Protein AF-A0AAW2VAI6-F1 (afdb_monomer)

Organism: Sesamum radiatum (NCBI:txid300843)

Mean predicted aligned error: 16.53 Å

Nearest PDB structures (foldseek):
  6u9r-assembly1_A  TM=7.211E-01  e=1.490E-05  Homo sapiens
  6u9n-assembly1_A  TM=7.070E-01  e=1.409E-05  Homo sapiens
  4ypa-assembly2_B  TM=7.474E-01  e=3.773E-04  Homo sapiens
  4ypu-assembly2_B  TM=7.633E-01  e=1.796E-03  Homo sapiens
  5f59-assembly1_A  TM=6.360E-01  e=1.216E-03  Homo sapiens

pLDDT: mean 70.07, std 23.06, range [24.66, 98.5]

Sequence (514 aa):
MAFLFKKFQEAVKVLAKSPTFARDGRHLQFEADMNRLFLYTSYNRLGKNADEADADEIIDMASKASLAEQQKQVQENIHEQISKICTHMDDILLPDSKNGSGRPDKFSERNTAPRRSGLVLAVGGTATSDNPGTSVVETKPLKRFELSEKLKDFTGYTLEVKPSQIQHEDAGQGLYLDGEADVGSVIAIYPGVTYSPAYYRYIPGYPRVDLQNPYLITRYDGTVINAQPWGSGGETREIWDGSSIPEPRLNAEGGETGSDRVWKLLNKPLDGAKVGSKGEVLERRNPLAFAHFANHPAKDMAPNVMVCPYDFPLTEKNMRTYVPNISFGNGGEVKMKKLGSFWFKSWKSSSSVTDVPILKTLVLVATREISNEEILLNYRLSNLKRRPSWYTPVDEEEDRRSYKHQKQHTEANAGVRNVEINRKQSRVRVSGYVEPNKVLDRVKKSTGKKAEFWPYVQYNLTYYPYAPEAYDKKAPSGYVRNVAEAFPTPNSPLTLHNYTTLFSDENVDSCSIM

Foldseek 3Di:
DVVLLVVLVVLLVVVLPDPDDDDALVVSVLLSVLLLLLLQLQVVVVPPPDDNVSSVVSSVCSVPDDSVRSLVSSQVSQCVQLVVLLVLLCVQWADDPPPDPDDDDDDDDDDDDDDDDDDDDDDDDPDDPPDPDDPQHHIDQDFLVRSQVSSCVVQQWFKDWDQDPQPDPPLGIFIWIAGKHAGFHFQAWAFAEKEALVCCLQQQQPLPNVVPAQQWFADPNGIIGGCQQLPLFDGAFDFAQRDRDDDDDDDPDDDDDPVNVVSVVQRDRDPCPPFTFGTDGADRSQRRHCVSRAAADFPPDAAFKEKDKHWAQPVCVSSRRHNNYDYGGDQPPQPWDDDALDTDRDPDDDDDDPDRRIDIIMTIGGSHMDHGGTHHYHQLWLAPVDDDPRDDDNDPVSSVSSVVSLVCVCVVPVQFPDWDQDPVLRDIDTDGRDDPVVVLVVCCVVVVDDDDDDFKDFCVLDPCCPPPQQDDPPDPPRITGNDPDPRPDCPRSVNSSVSSLLSGSSNSRHTNHD

Structure (mmCIF, N/CA/C/O backbone):
data_AF-A0AAW2VAI6-F1
#
_entry.id   AF-A0AAW2VAI6-F1
#
loop_
_atom_site.group_PDB
_atom_site.id
_atom_site.type_symbol
_atom_site.label_atom_id
_atom_site.label_alt_id
_atom_site.label_comp_id
_atom_site.label_asym_id
_atom_site.label_entity_id
_atom_site.label_seq_id
_atom_site.pdbx_PDB_ins_code
_atom_site.Cartn_x
_atom_site.Cartn_y
_atom_site.Cartn_z
_atom_site.occupancy
_atom_site.B_iso_or_equiv
_atom_site.auth_seq_id
_atom_site.auth_comp_id
_atom_site.auth_asym_id
_atom_site.auth_atom_id
_atom_site.pdbx_PDB_model_num
ATOM 1 N N . MET A 1 1 ? -25.606 3.388 4.489 1.00 48.66 1 MET A N 1
ATOM 2 C CA . MET A 1 1 ? -24.291 2.866 4.061 1.00 48.66 1 MET A CA 1
ATOM 3 C C . MET A 1 1 ? -24.375 2.036 2.776 1.00 48.66 1 MET A C 1
ATOM 5 O O . MET A 1 1 ? -23.998 2.567 1.743 1.00 48.66 1 MET A O 1
ATOM 9 N N . ALA A 1 2 ? -24.959 0.827 2.757 1.00 52.50 2 ALA A N 1
ATOM 10 C CA . ALA A 1 2 ? -24.923 -0.067 1.576 1.00 52.50 2 ALA A CA 1
ATOM 11 C C . ALA A 1 2 ? -25.438 0.526 0.236 1.00 52.50 2 ALA A C 1
ATOM 13 O O . ALA A 1 2 ? -24.844 0.285 -0.814 1.00 52.50 2 ALA A O 1
ATOM 14 N N . PHE A 1 3 ? -26.518 1.321 0.248 1.00 56.00 3 PHE A N 1
ATOM 15 C CA . PHE A 1 3 ? -27.036 1.986 -0.963 1.00 56.00 3 PHE A CA 1
ATOM 16 C C . PHE A 1 3 ? -26.117 3.120 -1.454 1.00 56.00 3 PHE A C 1
ATOM 18 O O . PHE A 1 3 ? -25.788 3.178 -2.638 1.00 56.00 3 PHE A O 1
ATOM 25 N N . LEU A 1 4 ? -25.642 3.966 -0.532 1.00 55.38 4 LEU A N 1
ATOM 26 C CA . LEU A 1 4 ? -24.694 5.053 -0.809 1.00 55.38 4 LEU A CA 1
ATOM 27 C C . LEU A 1 4 ? -23.386 4.512 -1.385 1.00 55.38 4 LEU A C 1
ATOM 29 O O . LEU A 1 4 ? -22.890 5.008 -2.392 1.00 55.38 4 LEU A O 1
ATOM 33 N N . PHE A 1 5 ? -22.883 3.427 -0.800 1.00 55.62 5 PHE A N 1
ATOM 34 C CA . PHE A 1 5 ? -21.685 2.751 -1.266 1.00 55.62 5 PHE A CA 1
ATOM 35 C C . PHE A 1 5 ? -21.833 2.217 -2.698 1.00 55.62 5 PHE A C 1
ATOM 37 O O . PHE A 1 5 ? -20.925 2.362 -3.514 1.00 55.62 5 PHE A O 1
ATOM 44 N N . LYS A 1 6 ? -22.995 1.656 -3.052 1.00 65.44 6 LYS A N 1
ATOM 45 C CA . LYS A 1 6 ? -23.253 1.190 -4.419 1.00 65.44 6 LYS A CA 1
ATOM 46 C C . LYS A 1 6 ? -23.269 2.345 -5.428 1.00 65.44 6 LYS A C 1
ATOM 48 O O . LYS A 1 6 ? -22.620 2.240 -6.468 1.00 65.44 6 LYS A O 1
ATOM 53 N N . LYS A 1 7 ? -23.937 3.459 -5.101 1.00 66.25 7 LYS A N 1
ATOM 54 C CA . LYS A 1 7 ? -23.934 4.694 -5.912 1.00 66.25 7 LYS A CA 1
ATOM 55 C C . LYS A 1 7 ? -22.504 5.214 -6.110 1.00 66.25 7 LYS A C 1
ATOM 57 O O . LYS A 1 7 ? -22.109 5.578 -7.216 1.00 66.25 7 LYS A O 1
ATOM 62 N N . PHE A 1 8 ? -21.697 5.143 -5.056 1.00 56.84 8 PHE A N 1
ATOM 63 C CA . PHE A 1 8 ? -20.291 5.522 -5.071 1.00 56.84 8 PHE A CA 1
ATOM 64 C C . PHE A 1 8 ? -19.435 4.639 -5.986 1.00 56.84 8 PHE A C 1
ATOM 66 O O . PHE A 1 8 ? -18.688 5.137 -6.829 1.00 56.84 8 PHE A O 1
ATOM 73 N N . GLN A 1 9 ? -19.585 3.316 -5.882 1.00 63.19 9 GLN A N 1
ATOM 74 C CA . GLN A 1 9 ? -18.915 2.363 -6.768 1.00 63.19 9 GLN A CA 1
ATOM 75 C C . GLN A 1 9 ? -19.317 2.555 -8.237 1.00 63.19 9 GLN A C 1
ATOM 77 O O . GLN A 1 9 ? -18.495 2.366 -9.137 1.00 63.19 9 GLN A O 1
ATOM 82 N N . GLU A 1 10 ? -20.570 2.923 -8.502 1.00 66.81 10 GLU A N 1
ATOM 83 C CA . GLU A 1 10 ? -21.045 3.245 -9.848 1.00 66.81 10 GLU A CA 1
ATOM 84 C C . GLU A 1 10 ? -20.406 4.539 -10.375 1.00 66.81 10 GLU A C 1
ATOM 86 O O . GLU A 1 10 ? -19.886 4.536 -11.494 1.00 66.81 10 GLU A O 1
ATOM 91 N N . ALA A 1 11 ? -20.322 5.596 -9.561 1.00 55.62 11 ALA A N 1
ATOM 92 C CA . ALA A 1 11 ? -19.642 6.844 -9.920 1.00 55.62 11 ALA A CA 1
ATOM 93 C C . ALA A 1 11 ? -18.149 6.626 -10.227 1.00 55.62 11 ALA A C 1
ATOM 95 O O . ALA A 1 11 ? -17.658 7.074 -11.265 1.00 55.62 11 ALA A O 1
ATOM 96 N N . VAL A 1 12 ? -17.450 5.843 -9.396 1.00 56.28 12 VAL A N 1
ATOM 97 C CA . VAL A 1 12 ? -16.059 5.413 -9.631 1.00 56.28 12 VAL A CA 1
ATOM 98 C C . VAL A 1 12 ? -15.905 4.735 -10.999 1.00 56.28 12 VAL A C 1
ATOM 100 O O . VAL A 1 12 ? -14.980 5.039 -11.756 1.00 56.28 12 VAL A O 1
ATOM 103 N N . LYS A 1 13 ? -16.810 3.808 -11.342 1.00 60.00 13 LYS A N 1
ATOM 104 C CA . LYS A 1 13 ? -16.779 3.082 -12.625 1.00 60.00 13 LYS A CA 1
ATOM 105 C C . LYS A 1 13 ? -17.034 3.994 -13.825 1.00 60.00 13 LYS A C 1
ATOM 107 O O . LYS A 1 13 ? -16.539 3.691 -14.911 1.00 60.00 13 LYS A O 1
ATOM 112 N N . VAL A 1 14 ? -17.815 5.060 -13.657 1.00 57.75 14 VAL A N 1
ATOM 113 C CA . VAL A 1 14 ? -18.125 6.035 -14.714 1.00 57.75 14 VAL A CA 1
ATOM 114 C C . VAL A 1 14 ? -16.965 7.010 -14.914 1.00 57.75 14 VAL A C 1
ATOM 116 O O . VAL A 1 14 ? -16.520 7.192 -16.047 1.00 57.75 14 VAL A O 1
ATOM 119 N N . LEU A 1 15 ? -16.420 7.575 -13.833 1.00 48.41 15 LEU A N 1
ATOM 120 C CA . LEU A 1 15 ? -15.304 8.526 -13.891 1.00 48.41 15 LEU A CA 1
ATOM 121 C C . LEU A 1 15 ? -14.034 7.888 -14.469 1.00 48.41 15 LEU A C 1
ATOM 123 O O . LEU A 1 15 ? -13.384 8.488 -15.325 1.00 48.41 15 LEU A O 1
ATOM 127 N N . ALA A 1 16 ? -13.749 6.628 -14.121 1.00 47.81 16 ALA A N 1
ATOM 128 C CA . ALA A 1 16 ? -12.630 5.866 -14.684 1.00 47.81 16 ALA A CA 1
ATOM 129 C C . ALA A 1 16 ? -12.736 5.610 -16.207 1.00 47.81 16 ALA A C 1
ATOM 131 O O . ALA A 1 16 ? -11.779 5.142 -16.824 1.00 47.81 16 ALA A O 1
ATOM 132 N N . LYS A 1 17 ? -13.891 5.882 -16.835 1.00 48.62 17 LYS A N 1
ATOM 133 C CA . LYS A 1 17 ? -14.142 5.667 -18.273 1.00 48.62 17 LYS A CA 1
ATOM 134 C C . LYS A 1 17 ? -14.140 6.960 -19.104 1.00 48.62 17 LYS A C 1
ATOM 136 O O . LYS A 1 17 ? -14.386 6.879 -20.308 1.00 48.62 17 LYS A O 1
ATOM 141 N N . SER A 1 18 ? -13.872 8.126 -18.508 1.00 39.53 18 SER A N 1
ATOM 142 C CA . SER A 1 18 ? -13.874 9.408 -19.228 1.00 39.53 18 SER A CA 1
ATOM 143 C C . SER A 1 18 ? -12.754 9.476 -20.294 1.00 39.53 18 SER A C 1
ATOM 145 O O . SER A 1 18 ? -11.597 9.214 -19.970 1.00 39.53 18 SER A O 1
ATOM 147 N N . PRO A 1 19 ? -13.053 9.809 -21.569 1.00 35.75 19 PRO A N 1
ATOM 148 C CA . PRO A 1 19 ? -12.147 9.628 -22.715 1.00 35.75 19 PRO A CA 1
ATOM 149 C C . PRO A 1 19 ? -11.132 10.765 -22.933 1.00 35.75 19 PRO A C 1
ATOM 151 O O . PRO A 1 19 ? -10.594 10.927 -24.031 1.00 35.75 19 PRO A O 1
ATOM 154 N N . THR A 1 20 ? -10.870 11.592 -21.930 1.00 35.72 20 THR A N 1
ATOM 155 C CA . THR A 1 20 ? -10.028 12.777 -22.102 1.00 35.72 20 THR A CA 1
ATOM 156 C C . THR A 1 20 ? -8.544 12.465 -21.877 1.00 35.72 20 THR A C 1
ATOM 158 O O . THR A 1 20 ? -8.143 12.085 -20.785 1.00 35.72 20 THR A O 1
ATOM 161 N N . PHE A 1 21 ? -7.746 12.741 -22.919 1.00 32.38 21 PHE A N 1
ATOM 162 C CA . PHE A 1 21 ? -6.286 12.946 -22.954 1.00 32.38 21 PHE A CA 1
ATOM 163 C C . PHE A 1 21 ? -5.388 11.764 -23.377 1.00 32.38 21 PHE A C 1
ATOM 165 O O . PHE A 1 21 ? -5.320 10.705 -22.766 1.00 32.38 21 PHE A O 1
ATOM 172 N N . ALA A 1 22 ? -4.616 12.009 -24.442 1.00 32.72 22 ALA A N 1
ATOM 173 C CA . ALA A 1 22 ? -3.587 11.126 -24.979 1.00 32.72 22 ALA A CA 1
ATOM 174 C C . ALA A 1 22 ? -2.337 11.120 -24.076 1.00 32.72 22 ALA A C 1
ATOM 176 O O . ALA A 1 22 ? -1.474 11.991 -24.209 1.00 32.72 22 ALA A O 1
ATOM 177 N N . ARG A 1 23 ? -2.235 10.162 -23.145 1.00 41.47 23 ARG A N 1
ATOM 178 C CA . ARG A 1 23 ? -1.039 9.924 -22.310 1.00 41.47 23 ARG A CA 1
ATOM 179 C C . ARG A 1 23 ? -0.785 8.427 -22.073 1.00 41.47 23 ARG A C 1
ATOM 181 O O . ARG A 1 23 ? -1.645 7.594 -22.334 1.00 41.47 23 ARG A O 1
ATOM 188 N N . ASP A 1 24 ? 0.438 8.122 -21.631 1.00 53.72 24 ASP A N 1
ATOM 189 C CA . ASP A 1 24 ? 0.977 6.788 -21.317 1.00 53.72 24 ASP A CA 1
ATOM 190 C C . ASP A 1 24 ? 0.016 5.963 -20.431 1.00 53.72 24 ASP A C 1
ATOM 192 O O . ASP A 1 24 ? -0.535 6.482 -19.457 1.00 53.72 24 ASP A O 1
ATOM 196 N N . GLY A 1 25 ? -0.192 4.679 -20.748 1.00 57.66 25 GLY A N 1
ATOM 197 C CA . GLY A 1 25 ? -1.253 3.848 -20.152 1.00 57.66 25 GLY A CA 1
ATOM 198 C C . GLY A 1 25 ? -1.166 3.725 -18.625 1.00 57.66 25 GLY A C 1
ATOM 199 O O . GLY A 1 25 ? -2.191 3.707 -17.948 1.00 57.66 25 GLY A O 1
ATOM 200 N N . ARG A 1 26 ? 0.050 3.735 -18.060 1.00 61.69 26 ARG A N 1
ATOM 201 C CA . ARG A 1 26 ? 0.259 3.683 -16.603 1.00 61.69 26 ARG A CA 1
ATOM 202 C C . ARG A 1 26 ? -0.030 5.019 -15.899 1.00 61.69 26 ARG A C 1
ATOM 204 O O . ARG A 1 26 ? -0.392 5.019 -14.728 1.00 61.69 26 ARG A O 1
ATOM 211 N N . HIS A 1 27 ? 0.094 6.147 -16.602 1.00 67.50 27 HIS A N 1
ATOM 212 C CA . HIS A 1 27 ? -0.269 7.466 -16.068 1.00 67.50 27 HIS A CA 1
ATOM 213 C C . HIS A 1 27 ? -1.789 7.610 -15.952 1.00 67.50 27 HIS A C 1
ATOM 215 O O . HIS A 1 27 ? -2.280 8.128 -14.956 1.00 67.50 27 HIS A O 1
ATOM 221 N N . LEU A 1 28 ? -2.531 7.098 -16.940 1.00 69.81 28 LEU A N 1
ATOM 222 C CA . LEU A 1 28 ? -3.994 7.025 -16.879 1.00 69.81 28 LEU A CA 1
ATOM 223 C C . LEU A 1 28 ? -4.457 6.114 -15.736 1.00 69.81 28 LEU A C 1
ATOM 225 O O . LEU A 1 28 ? -5.385 6.460 -15.011 1.00 69.81 28 LEU A O 1
ATOM 229 N N . GLN A 1 29 ? -3.772 4.984 -15.529 1.00 75.88 29 GLN A N 1
ATOM 230 C CA . GLN A 1 29 ? -4.033 4.106 -14.388 1.00 75.88 29 GLN A CA 1
ATOM 231 C C . GLN A 1 29 ? -3.808 4.828 -13.054 1.00 75.88 29 GLN A C 1
ATOM 233 O O . GLN A 1 29 ? -4.652 4.744 -12.166 1.00 75.88 29 GLN A O 1
ATOM 238 N N . PHE A 1 30 ? -2.696 5.560 -12.925 1.00 83.12 30 PHE A N 1
ATOM 239 C CA . PHE A 1 30 ? -2.401 6.346 -11.730 1.00 83.12 30 PHE A CA 1
ATOM 240 C C . PHE A 1 30 ? -3.470 7.407 -11.460 1.00 83.12 30 PHE A C 1
ATOM 242 O O . PHE A 1 30 ? -3.922 7.532 -10.328 1.00 83.12 30 PHE A O 1
ATOM 249 N N . GLU A 1 31 ? -3.900 8.144 -12.486 1.00 83.44 31 GLU A N 1
ATOM 250 C CA . GLU A 1 31 ? -4.971 9.139 -12.364 1.00 83.44 31 GLU A CA 1
ATOM 251 C C . GLU A 1 31 ? -6.291 8.498 -11.917 1.00 83.44 31 GLU A C 1
ATOM 253 O O . GLU A 1 31 ? -6.929 8.986 -10.984 1.00 83.44 31 GLU A O 1
ATOM 258 N N . ALA A 1 32 ? -6.676 7.371 -12.524 1.00 84.38 32 ALA A N 1
ATOM 259 C CA . ALA A 1 32 ? -7.885 6.643 -12.151 1.00 84.38 32 ALA A CA 1
ATOM 260 C C . ALA A 1 32 ? -7.815 6.094 -10.716 1.00 84.38 32 ALA A C 1
ATOM 262 O O . ALA A 1 32 ? -8.794 6.166 -9.971 1.00 84.38 32 ALA A O 1
ATOM 263 N N . ASP A 1 33 ? -6.663 5.563 -10.305 1.00 89.62 33 ASP A N 1
ATOM 264 C CA . ASP A 1 33 ? -6.446 5.097 -8.936 1.00 89.62 33 ASP A CA 1
ATOM 265 C C . ASP A 1 33 ? -6.460 6.247 -7.933 1.00 89.62 33 ASP A C 1
ATOM 267 O O . ASP A 1 33 ? -7.047 6.111 -6.864 1.00 89.62 33 ASP A O 1
ATOM 271 N N . MET A 1 34 ? -5.846 7.383 -8.266 1.00 92.50 34 MET A N 1
ATOM 272 C CA . MET A 1 34 ? -5.835 8.552 -7.391 1.00 92.50 34 MET A CA 1
ATOM 273 C C . MET A 1 34 ? -7.245 9.113 -7.208 1.00 92.50 34 MET A C 1
ATOM 275 O O . MET A 1 34 ? -7.627 9.445 -6.089 1.00 92.50 34 MET A O 1
ATOM 279 N N . ASN A 1 35 ? -8.052 9.128 -8.271 1.00 92.19 35 ASN A N 1
ATOM 280 C CA . ASN A 1 35 ? -9.461 9.494 -8.183 1.00 92.19 35 ASN A CA 1
ATOM 281 C C . ASN A 1 35 ? -10.249 8.519 -7.289 1.00 92.19 35 ASN A C 1
ATOM 283 O O . ASN A 1 35 ? -10.983 8.958 -6.407 1.00 92.19 35 ASN A O 1
ATOM 287 N N . ARG A 1 36 ? -10.045 7.202 -7.448 1.00 93.12 36 ARG A N 1
ATOM 288 C CA . ARG A 1 36 ? -10.632 6.167 -6.573 1.00 93.12 36 ARG A CA 1
ATOM 289 C C . ARG A 1 36 ? -10.244 6.368 -5.105 1.00 93.12 36 ARG A C 1
ATOM 291 O O . ARG A 1 36 ? -11.105 6.317 -4.234 1.00 93.12 36 ARG A O 1
ATOM 298 N N . LEU A 1 37 ? -8.966 6.622 -4.830 1.00 95.75 37 LEU A N 1
ATOM 299 C CA . LEU A 1 37 ? -8.457 6.876 -3.480 1.00 95.75 37 LEU A CA 1
ATOM 300 C C . LEU A 1 37 ? -9.032 8.159 -2.884 1.00 95.75 37 LEU A C 1
ATOM 302 O O . LEU A 1 37 ? -9.432 8.157 -1.721 1.00 95.75 37 LEU A O 1
ATOM 306 N N . PHE A 1 38 ? -9.100 9.238 -3.668 1.00 94.62 38 PHE A N 1
ATOM 307 C CA . PHE A 1 38 ? -9.712 10.501 -3.253 1.00 94.62 38 PHE A CA 1
ATOM 308 C C . PHE A 1 38 ? -11.142 10.267 -2.795 1.00 94.62 38 PHE A C 1
ATOM 310 O O . PHE A 1 38 ? -11.520 10.665 -1.697 1.00 94.62 38 PHE A O 1
ATOM 317 N N . LEU A 1 39 ? -11.892 9.547 -3.619 1.00 92.06 39 LEU A N 1
ATOM 318 C CA . LEU A 1 39 ? -13.247 9.135 -3.344 1.00 92.06 39 LEU A CA 1
ATOM 319 C C . LEU A 1 39 ? -13.316 8.320 -2.029 1.00 92.06 39 LEU A C 1
ATOM 321 O O . LEU A 1 39 ? -13.924 8.784 -1.062 1.00 92.06 39 LEU A O 1
ATOM 325 N N . TYR A 1 40 ? -12.669 7.155 -1.934 1.00 94.94 40 TYR A N 1
ATOM 326 C CA . TYR A 1 40 ? -12.798 6.292 -0.749 1.00 94.94 40 TYR A CA 1
ATOM 327 C C . TYR A 1 40 ? -12.349 6.971 0.551 1.00 94.94 40 TYR A C 1
ATOM 329 O O . TYR A 1 40 ? -13.045 6.894 1.561 1.00 94.94 40 TYR A O 1
ATOM 337 N N . THR A 1 41 ? -11.203 7.655 0.535 1.00 95.62 41 THR A N 1
ATOM 338 C CA . THR A 1 41 ? -10.644 8.289 1.739 1.00 95.62 41 THR A CA 1
ATOM 339 C C . THR A 1 41 ? -11.434 9.523 2.173 1.00 95.62 41 THR A C 1
ATOM 341 O O . THR A 1 41 ? -11.553 9.767 3.371 1.00 95.62 41 THR A O 1
ATOM 344 N N . SER A 1 42 ? -12.014 10.280 1.233 1.00 93.00 42 SER A N 1
ATOM 345 C CA . SER A 1 42 ? -12.887 11.411 1.578 1.00 93.00 42 SER A CA 1
ATOM 346 C C . SER A 1 42 ? -14.212 10.922 2.152 1.00 93.00 42 SER A C 1
ATOM 348 O O . SER A 1 42 ? -14.695 11.493 3.123 1.00 93.00 42 SER A O 1
ATOM 350 N N . TYR A 1 43 ? -14.760 9.825 1.618 1.00 89.31 43 TYR A N 1
ATOM 351 C CA . TYR A 1 43 ? -15.962 9.206 2.173 1.00 89.31 43 TYR A CA 1
ATOM 352 C C . TYR A 1 43 ? -15.733 8.705 3.606 1.00 89.31 43 TYR A C 1
ATOM 354 O O . TYR A 1 43 ? -16.540 8.978 4.490 1.00 89.31 43 TYR A O 1
ATOM 362 N N . ASN A 1 44 ? -14.591 8.057 3.866 1.00 92.00 44 ASN A N 1
ATOM 363 C CA . ASN A 1 44 ? -14.207 7.620 5.213 1.00 92.00 44 ASN A CA 1
ATOM 364 C C . ASN A 1 44 ? -14.206 8.775 6.229 1.00 92.00 44 ASN A C 1
ATOM 366 O O . ASN A 1 44 ? -14.638 8.609 7.368 1.00 92.00 44 ASN A O 1
ATOM 370 N N . ARG A 1 45 ? -13.769 9.965 5.799 1.00 89.19 45 ARG A N 1
ATOM 371 C CA . ARG A 1 45 ? -13.676 11.159 6.646 1.00 89.19 45 ARG A CA 1
ATOM 372 C C . ARG A 1 45 ? -15.032 11.664 7.143 1.00 89.19 45 ARG A C 1
ATOM 374 O O . ARG A 1 45 ? -15.083 12.263 8.215 1.00 89.19 45 ARG A O 1
ATOM 381 N N . LEU A 1 46 ? -16.113 11.414 6.403 1.00 85.75 46 LEU A N 1
ATOM 382 C CA . LEU A 1 46 ? -17.472 11.774 6.823 1.00 85.75 46 LEU A CA 1
ATOM 383 C C . LEU A 1 46 ? -17.957 10.927 8.015 1.00 85.75 46 LEU A C 1
ATOM 385 O O . LEU A 1 46 ? -18.803 11.363 8.797 1.00 85.75 46 LEU A O 1
ATOM 389 N N . GLY A 1 47 ? -17.405 9.722 8.181 1.00 82.06 47 GLY A N 1
ATOM 390 C CA . GLY A 1 47 ? -17.794 8.786 9.230 1.00 82.06 47 GLY A CA 1
ATOM 391 C C . GLY A 1 47 ? -19.201 8.204 9.046 1.00 82.06 47 GLY A C 1
ATOM 392 O O . GLY A 1 47 ? -19.833 8.316 7.998 1.00 82.06 47 GLY A O 1
ATOM 393 N N . LYS A 1 48 ? -19.716 7.555 10.098 1.00 76.81 48 LYS A N 1
ATOM 394 C CA . LYS A 1 48 ? -20.961 6.758 10.045 1.00 76.81 48 LYS A CA 1
ATOM 395 C C . LYS A 1 48 ? -22.253 7.576 9.904 1.00 76.81 48 LYS A C 1
ATOM 397 O O . LYS A 1 48 ? -23.307 6.990 9.674 1.00 76.81 48 LYS A O 1
ATOM 402 N N . ASN A 1 49 ? -22.177 8.901 10.034 1.00 78.25 49 ASN A N 1
ATOM 403 C CA . ASN A 1 49 ? -23.330 9.804 9.964 1.00 78.25 49 ASN A CA 1
ATOM 404 C C . ASN A 1 49 ? -23.527 10.436 8.576 1.00 78.25 49 ASN A C 1
ATOM 406 O O . ASN A 1 49 ? -24.408 11.278 8.436 1.00 78.25 49 ASN A O 1
ATOM 410 N N . ALA A 1 50 ? -22.720 10.047 7.585 1.00 79.62 50 ALA A N 1
ATOM 411 C CA . ALA A 1 50 ? -22.792 10.566 6.223 1.00 79.62 50 ALA A CA 1
ATOM 412 C C . ALA A 1 50 ? -24.146 10.275 5.558 1.00 79.62 50 ALA A C 1
ATOM 414 O O . ALA A 1 50 ? -24.631 9.134 5.595 1.00 79.62 50 ALA A O 1
ATOM 415 N N . ASP A 1 51 ? -24.716 11.280 4.898 1.00 83.19 51 ASP A N 1
ATOM 416 C CA . ASP A 1 51 ? -25.930 11.143 4.100 1.00 83.19 51 ASP A CA 1
ATOM 417 C C . ASP A 1 51 ? -25.649 11.093 2.583 1.00 83.19 51 ASP A C 1
ATOM 419 O O . ASP A 1 51 ? -24.511 10.949 2.126 1.00 83.19 51 ASP A O 1
ATOM 423 N N . GLU A 1 52 ? -26.713 11.089 1.774 1.00 82.31 52 GLU A N 1
ATOM 424 C CA . GLU A 1 52 ? -26.586 11.032 0.314 1.00 82.31 52 GLU A CA 1
ATOM 425 C C . GLU A 1 52 ? -26.046 12.326 -0.299 1.00 82.31 52 GLU A C 1
ATOM 427 O O . GLU A 1 52 ? -25.321 12.265 -1.294 1.00 82.31 52 GLU A O 1
ATOM 432 N N . ALA A 1 53 ? -26.367 13.476 0.295 1.00 84.94 53 ALA A N 1
ATOM 433 C CA . ALA A 1 53 ? -25.907 14.767 -0.192 1.00 84.94 53 ALA A CA 1
ATOM 434 C C . ALA A 1 53 ? -24.395 14.916 0.017 1.00 84.94 53 ALA A C 1
ATOM 436 O O . ALA A 1 53 ? -23.709 15.386 -0.892 1.00 84.94 53 ALA A O 1
ATOM 437 N N . ASP A 1 54 ? -23.868 14.424 1.142 1.00 85.06 54 ASP A N 1
ATOM 438 C CA . ASP A 1 54 ? -22.426 14.423 1.411 1.00 85.06 54 ASP A CA 1
ATOM 439 C C . ASP A 1 54 ? -21.647 13.608 0.356 1.00 85.06 54 ASP A C 1
ATOM 441 O O . ASP A 1 54 ? -20.578 14.005 -0.120 1.00 85.06 54 ASP A O 1
ATOM 445 N N . ALA A 1 55 ? -22.188 12.452 -0.048 1.00 82.31 55 ALA A N 1
ATOM 446 C CA . ALA A 1 55 ? -21.577 11.616 -1.080 1.00 82.31 55 ALA A CA 1
ATOM 447 C C . ALA A 1 55 ? -21.607 12.290 -2.462 1.00 82.31 55 ALA A C 1
ATOM 449 O O . ALA A 1 55 ? -20.622 12.219 -3.203 1.00 82.31 55 ALA A O 1
ATOM 450 N N . ASP A 1 56 ? -22.712 12.958 -2.802 1.00 83.00 56 ASP A N 1
ATOM 451 C CA . ASP A 1 56 ? -22.850 13.695 -4.060 1.00 83.00 56 ASP A CA 1
ATOM 452 C C . ASP A 1 56 ? -21.897 14.902 -4.118 1.00 83.00 56 ASP A C 1
ATOM 454 O O . ASP A 1 56 ? -21.300 15.159 -5.168 1.00 83.00 56 ASP A O 1
ATOM 458 N N . GLU A 1 57 ? -21.667 15.585 -2.993 1.00 87.88 57 GLU A N 1
ATOM 459 C CA . GLU A 1 57 ? -20.675 16.661 -2.889 1.00 87.88 57 GLU A CA 1
ATOM 460 C C . GLU A 1 57 ? -19.251 16.144 -3.130 1.00 87.88 57 GLU A C 1
ATOM 462 O O . GLU A 1 57 ? -18.498 16.732 -3.908 1.00 87.88 57 GLU A O 1
ATOM 467 N N . ILE A 1 58 ? -18.876 15.004 -2.537 1.00 87.81 58 ILE A N 1
ATOM 468 C CA . ILE A 1 58 ? -17.562 14.385 -2.775 1.00 87.81 58 ILE A CA 1
ATOM 469 C C . ILE A 1 58 ? -17.375 14.018 -4.250 1.00 87.81 58 ILE A C 1
ATOM 471 O O . ILE A 1 58 ? -16.291 14.222 -4.804 1.00 87.81 58 ILE A O 1
ATOM 475 N N . ILE A 1 59 ? -18.414 13.488 -4.899 1.00 84.81 59 ILE A N 1
ATOM 476 C CA . ILE A 1 59 ? -18.370 13.146 -6.326 1.00 84.81 59 ILE A CA 1
ATOM 477 C C . ILE A 1 59 ? -18.197 14.412 -7.177 1.00 84.81 59 ILE A C 1
ATOM 479 O O . ILE A 1 59 ? -17.368 14.427 -8.094 1.00 84.81 59 ILE A O 1
ATOM 483 N N . ASP A 1 60 ? -18.923 15.486 -6.862 1.00 84.56 60 ASP A N 1
ATOM 484 C CA . ASP A 1 60 ? -18.790 16.774 -7.544 1.00 84.56 60 ASP A CA 1
ATOM 485 C C . ASP A 1 60 ? -17.382 17.366 -7.359 1.00 84.56 60 ASP A C 1
ATOM 487 O O . ASP A 1 60 ? -16.738 17.740 -8.346 1.00 84.56 60 ASP A O 1
ATOM 491 N N . MET A 1 61 ? -16.842 17.343 -6.135 1.00 86.19 61 MET A N 1
ATOM 492 C CA . MET A 1 61 ? -15.461 17.744 -5.848 1.00 86.19 61 MET A CA 1
ATOM 493 C C . MET A 1 61 ? -14.453 16.918 -6.650 1.00 86.19 61 MET A C 1
ATOM 495 O O . MET A 1 61 ? -13.567 17.485 -7.292 1.00 86.19 61 MET A O 1
ATOM 499 N N . ALA A 1 62 ? -14.602 15.591 -6.680 1.00 83.38 62 ALA A N 1
ATOM 500 C CA . ALA A 1 62 ? -13.710 14.700 -7.420 1.00 83.38 62 ALA A CA 1
ATOM 501 C C . ALA A 1 62 ? -13.712 14.995 -8.929 1.00 83.38 62 ALA A C 1
ATOM 503 O O . ALA A 1 62 ? -12.671 14.876 -9.575 1.00 83.38 62 ALA A O 1
ATOM 504 N N . SER A 1 63 ? -14.862 15.399 -9.484 1.00 81.25 63 SER A N 1
ATOM 505 C CA . SER A 1 63 ? -15.008 15.741 -10.905 1.00 81.25 63 SER A CA 1
ATOM 506 C C . SER A 1 63 ? -14.322 17.057 -11.297 1.00 81.25 63 SER A C 1
ATOM 508 O O . SER A 1 63 ? -13.941 17.232 -12.455 1.00 81.25 63 SER A O 1
ATOM 510 N N . LYS A 1 64 ? -14.150 17.972 -10.334 1.00 88.00 64 LYS A N 1
ATOM 511 C CA . LYS A 1 64 ? -13.566 19.309 -10.535 1.00 88.00 64 LYS A CA 1
ATOM 512 C C . LYS A 1 64 ? -12.099 19.389 -10.119 1.00 88.00 64 LYS A C 1
ATOM 514 O O . LYS A 1 64 ? -11.360 20.201 -10.672 1.00 88.00 64 LYS A O 1
ATOM 519 N N . ALA A 1 65 ? -11.687 18.574 -9.151 1.00 86.75 65 ALA A N 1
ATOM 520 C CA . ALA A 1 65 ? -10.341 18.585 -8.599 1.00 86.75 65 ALA A CA 1
ATOM 521 C C . ALA A 1 65 ? -9.300 18.118 -9.624 1.00 86.75 65 ALA A C 1
ATOM 523 O O . ALA A 1 65 ? -9.456 17.096 -10.296 1.00 86.75 65 ALA A O 1
ATOM 524 N N . SER A 1 66 ? -8.186 18.840 -9.692 1.00 91.19 66 SER A N 1
ATOM 525 C CA . SER A 1 66 ? -7.002 18.418 -10.435 1.00 91.19 66 SER A CA 1
ATOM 526 C C . SER A 1 66 ? -6.322 17.213 -9.771 1.00 91.19 66 SER A C 1
ATOM 528 O O . SER A 1 66 ? -6.464 16.976 -8.572 1.00 91.19 66 SER A O 1
ATOM 530 N N . LEU A 1 67 ? -5.497 16.478 -10.527 1.00 88.00 67 LEU A N 1
ATOM 531 C CA . LEU A 1 67 ? -4.729 15.341 -9.995 1.00 88.00 67 LEU A CA 1
ATOM 532 C C . LEU A 1 67 ? -3.874 15.719 -8.772 1.00 88.00 67 LEU A C 1
ATOM 534 O O . LEU A 1 67 ? -3.769 14.944 -7.826 1.00 88.00 67 LEU A O 1
ATOM 538 N N . ALA A 1 68 ? -3.265 16.908 -8.781 1.00 89.31 68 ALA A N 1
ATOM 539 C CA . ALA A 1 68 ? -2.421 17.372 -7.682 1.00 89.31 68 ALA A CA 1
ATOM 540 C C . ALA A 1 68 ? -3.236 17.662 -6.410 1.00 89.31 68 ALA A C 1
ATOM 542 O O . ALA A 1 68 ? -2.783 17.350 -5.310 1.00 89.31 68 ALA A O 1
ATOM 543 N N . GLU A 1 69 ? -4.438 18.224 -6.557 1.00 92.19 69 GLU A N 1
ATOM 544 C CA . GLU A 1 69 ? -5.365 18.455 -5.442 1.00 92.19 69 GLU A CA 1
ATOM 545 C C . GLU A 1 69 ? -5.898 17.134 -4.889 1.00 92.19 69 GLU A C 1
ATOM 547 O O . GLU A 1 69 ? -5.876 16.938 -3.675 1.00 92.19 69 GLU A O 1
ATOM 552 N N . GLN A 1 70 ? -6.281 16.197 -5.766 1.00 91.56 70 GLN A N 1
ATOM 553 C CA . GLN A 1 70 ? -6.692 14.853 -5.356 1.00 91.56 70 GLN A CA 1
ATOM 554 C C . GLN A 1 70 ? -5.575 14.155 -4.576 1.00 91.56 70 GLN A C 1
ATOM 556 O O . GLN A 1 70 ? -5.806 13.670 -3.471 1.00 91.56 70 GLN A O 1
ATOM 561 N N . GLN A 1 71 ? -4.346 14.165 -5.103 1.00 93.38 71 GLN A N 1
ATOM 562 C CA . GLN A 1 71 ? -3.194 13.570 -4.433 1.00 93.38 71 GLN A CA 1
ATOM 563 C C . GLN A 1 71 ? -2.945 14.208 -3.067 1.00 93.38 71 GLN A C 1
ATOM 565 O O . GLN A 1 71 ? -2.742 13.484 -2.095 1.00 93.38 71 GLN A O 1
ATOM 570 N N . LYS A 1 72 ? -2.986 15.541 -2.974 1.00 94.06 72 LYS A N 1
ATOM 571 C CA . LYS A 1 72 ? -2.813 16.255 -1.707 1.00 94.06 72 LYS A CA 1
ATOM 572 C C . LYS A 1 72 ? -3.873 15.839 -0.683 1.00 94.06 72 LYS A C 1
ATOM 574 O O . LYS A 1 72 ? -3.509 15.483 0.434 1.00 94.06 72 LYS A O 1
ATOM 579 N N . GLN A 1 73 ? -5.149 15.819 -1.068 1.00 94.94 73 GLN A N 1
ATOM 580 C CA . GLN A 1 73 ? -6.232 15.444 -0.158 1.00 94.94 73 GLN A CA 1
ATOM 581 C C . GLN A 1 73 ? -6.117 13.986 0.301 1.00 94.94 73 GLN A C 1
ATOM 583 O O . GLN A 1 73 ? -6.315 13.696 1.478 1.00 94.94 73 GLN A O 1
ATOM 588 N N . VAL A 1 74 ? -5.747 13.073 -0.604 1.00 97.12 74 VAL A N 1
ATOM 589 C CA . VAL A 1 74 ? -5.479 11.670 -0.260 1.00 97.12 74 VAL A CA 1
ATOM 590 C C . VAL A 1 74 ? -4.333 11.571 0.746 1.00 97.12 74 VAL A C 1
ATOM 592 O O . VAL A 1 74 ? -4.483 10.877 1.747 1.00 97.12 74 VAL A O 1
ATOM 595 N N . GLN A 1 75 ? -3.215 12.280 0.532 1.00 96.94 75 GLN A N 1
ATOM 596 C CA . GLN A 1 75 ? -2.111 12.292 1.502 1.00 96.94 75 GLN A CA 1
ATOM 597 C C . GLN A 1 75 ? -2.582 12.767 2.879 1.00 96.94 75 GLN A C 1
ATOM 599 O O . GLN A 1 75 ? -2.272 12.114 3.867 1.00 96.94 75 GLN A O 1
ATOM 604 N N . GLU A 1 76 ? -3.350 13.857 2.947 1.00 96.31 76 GLU A N 1
ATOM 605 C CA . GLU A 1 76 ? -3.872 14.404 4.206 1.00 96.31 76 GLU A CA 1
ATOM 606 C C . GLU A 1 76 ? -4.806 13.422 4.926 1.00 96.31 76 GLU A C 1
ATOM 608 O O . GLU A 1 76 ? -4.643 13.189 6.122 1.00 96.31 76 GLU A O 1
ATOM 613 N N . ASN A 1 77 ? -5.740 12.798 4.202 1.00 96.69 77 ASN A N 1
ATOM 614 C CA . ASN A 1 77 ? -6.689 11.845 4.781 1.00 96.69 77 ASN A CA 1
ATOM 615 C C . ASN A 1 77 ? -5.972 10.598 5.333 1.00 96.69 77 ASN A C 1
ATOM 617 O O . ASN A 1 77 ? -6.268 10.136 6.435 1.00 96.69 77 ASN A O 1
ATOM 621 N N . ILE A 1 78 ? -5.006 10.060 4.581 1.00 97.81 78 ILE A N 1
ATOM 622 C CA . ILE A 1 78 ? -4.201 8.904 5.002 1.00 97.81 78 ILE A CA 1
ATOM 623 C C . ILE A 1 78 ? -3.311 9.269 6.191 1.00 97.81 78 ILE A C 1
ATOM 625 O O . ILE A 1 78 ? -3.215 8.509 7.155 1.00 9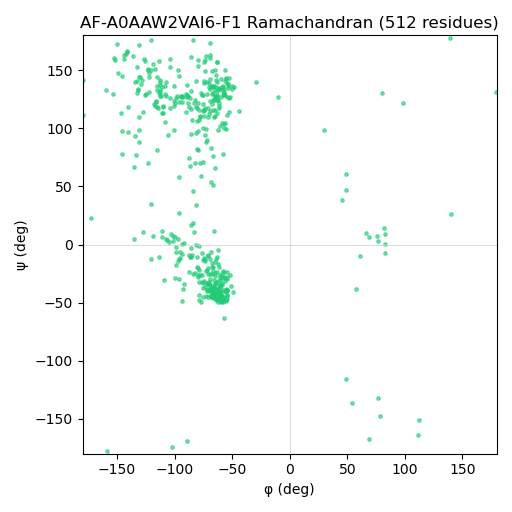7.81 78 ILE A O 1
ATOM 629 N N . HIS A 1 79 ? -2.691 10.446 6.144 1.00 97.06 79 HIS A N 1
ATOM 630 C CA . HIS A 1 79 ? -1.868 10.962 7.224 1.00 97.06 79 HIS A CA 1
ATOM 631 C C . HIS A 1 79 ? -2.662 11.098 8.527 1.00 97.06 79 HIS A C 1
ATOM 633 O O . HIS A 1 79 ? -2.191 10.657 9.572 1.00 97.06 79 HIS A O 1
ATOM 639 N N . GLU A 1 80 ? -3.884 11.637 8.467 1.00 96.44 80 GLU A N 1
ATOM 640 C CA . GLU A 1 80 ? -4.769 11.773 9.626 1.00 96.44 80 GLU A CA 1
ATOM 641 C C . GLU A 1 80 ? -5.084 10.411 10.267 1.00 96.44 80 GLU A C 1
ATOM 643 O O . GLU A 1 80 ? -4.983 10.268 11.488 1.00 96.44 80 GLU A O 1
ATOM 648 N N . GLN A 1 81 ? -5.414 9.393 9.462 1.00 97.69 81 GLN A N 1
ATOM 649 C CA . GLN A 1 81 ? -5.667 8.039 9.968 1.00 97.69 81 GLN A CA 1
ATOM 650 C C . GLN A 1 81 ? -4.419 7.437 10.630 1.00 97.69 81 GLN A C 1
ATOM 652 O O . GLN A 1 81 ? -4.486 6.977 11.770 1.00 97.69 81 GLN A O 1
ATOM 657 N N . ILE A 1 82 ? -3.263 7.487 9.960 1.00 97.25 82 ILE A N 1
ATOM 658 C CA . ILE A 1 82 ? -2.006 6.938 10.496 1.00 97.25 82 ILE A CA 1
ATOM 659 C C . ILE A 1 82 ? -1.582 7.694 11.760 1.00 97.25 82 ILE A C 1
ATOM 661 O O . ILE A 1 82 ? -1.117 7.071 12.709 1.00 97.25 82 ILE A O 1
ATOM 665 N N . SER A 1 83 ? -1.772 9.014 11.809 1.00 96.69 83 SER A N 1
ATOM 666 C CA . SER A 1 83 ? -1.475 9.839 12.984 1.00 96.69 83 SER A CA 1
ATOM 667 C C . SER A 1 83 ? -2.288 9.394 14.196 1.00 96.69 83 SER A C 1
ATOM 669 O O . SER A 1 83 ? -1.708 9.088 15.238 1.00 96.69 83 SER A O 1
ATOM 671 N N . LYS A 1 84 ? -3.607 9.221 14.031 1.00 96.44 84 LYS A N 1
ATOM 672 C CA . LYS A 1 84 ? -4.487 8.705 15.090 1.00 96.44 84 LYS A CA 1
ATOM 673 C C . LYS A 1 84 ? -4.047 7.323 15.575 1.00 96.44 84 LYS A C 1
ATOM 675 O O . LYS A 1 84 ? -3.973 7.108 16.782 1.00 96.44 84 LYS A O 1
ATOM 680 N N . ILE A 1 85 ? -3.721 6.409 14.661 1.00 96.88 85 ILE A N 1
ATOM 681 C CA . ILE A 1 85 ? -3.251 5.056 15.000 1.00 96.88 85 ILE A CA 1
ATOM 682 C C . ILE A 1 85 ? -1.925 5.123 15.776 1.00 96.88 85 ILE A C 1
ATOM 684 O O . ILE A 1 85 ? -1.783 4.466 16.804 1.00 96.88 85 ILE A O 1
ATOM 688 N N . CYS A 1 86 ? -0.969 5.948 15.338 1.00 96.38 86 CYS A N 1
ATOM 689 C CA . CYS A 1 86 ? 0.306 6.156 16.030 1.00 96.38 86 CYS A CA 1
ATOM 690 C C . CYS A 1 86 ? 0.121 6.715 17.445 1.00 96.38 86 CYS A C 1
ATOM 692 O O . CYS A 1 86 ? 0.762 6.223 18.370 1.00 96.38 86 CYS A O 1
ATOM 694 N N . THR A 1 87 ? -0.772 7.691 17.633 1.00 95.62 87 THR A N 1
ATOM 695 C CA . THR A 1 87 ? -1.094 8.228 18.964 1.00 95.62 87 THR A CA 1
ATOM 696 C C . THR A 1 87 ? -1.651 7.145 19.889 1.00 95.62 87 THR A C 1
ATOM 698 O O . THR A 1 87 ? -1.203 7.027 21.024 1.00 95.62 87 THR A O 1
ATOM 701 N N . HIS A 1 88 ? -2.552 6.291 19.399 1.00 95.81 88 HIS A N 1
ATOM 702 C CA . HIS A 1 88 ? -3.083 5.189 20.210 1.00 95.81 88 HIS A CA 1
ATOM 703 C C . HIS A 1 88 ? -2.023 4.123 20.509 1.00 95.81 88 HIS A C 1
ATOM 705 O O . HIS A 1 88 ? -1.986 3.580 21.611 1.00 95.81 88 HIS A O 1
ATOM 711 N N . MET A 1 89 ? -1.119 3.839 19.566 1.00 95.38 89 MET A N 1
ATOM 712 C CA . MET A 1 89 ? 0.024 2.962 19.837 1.00 95.38 89 MET A CA 1
ATOM 713 C C . MET A 1 89 ? 0.945 3.540 20.916 1.00 95.38 89 MET A C 1
ATOM 715 O O . MET A 1 89 ? 1.412 2.777 21.761 1.00 95.38 89 MET A O 1
ATOM 719 N N . ASP A 1 90 ? 1.171 4.858 20.938 1.00 94.81 90 ASP A N 1
ATOM 720 C CA . ASP A 1 90 ? 1.906 5.524 22.019 1.00 94.81 90 ASP A CA 1
ATOM 721 C C . ASP A 1 90 ? 1.204 5.343 23.373 1.00 94.81 90 ASP A C 1
ATOM 723 O O . ASP A 1 90 ? 1.854 4.928 24.333 1.00 94.81 90 ASP A O 1
ATOM 727 N N . ASP A 1 91 ? -0.112 5.554 23.448 1.00 94.31 91 ASP A N 1
ATOM 728 C CA . ASP A 1 91 ? -0.888 5.371 24.686 1.00 94.31 91 ASP A CA 1
ATOM 729 C C . ASP A 1 91 ? -0.820 3.922 25.211 1.00 94.31 91 ASP A C 1
ATOM 731 O O . ASP A 1 91 ? -0.733 3.669 26.421 1.00 94.31 91 ASP A O 1
ATOM 735 N N . ILE A 1 92 ? -0.809 2.946 24.298 1.00 94.62 92 ILE A N 1
ATOM 736 C CA . ILE A 1 92 ? -0.697 1.525 24.638 1.00 94.62 92 ILE A CA 1
ATOM 737 C C . ILE A 1 92 ? 0.722 1.164 25.098 1.00 94.62 92 ILE A C 1
ATOM 739 O O . ILE A 1 92 ? 0.874 0.419 26.070 1.00 94.62 92 ILE A O 1
ATOM 743 N N . LEU A 1 93 ? 1.757 1.643 24.400 1.00 93.94 93 LEU A N 1
ATOM 744 C CA . LEU A 1 93 ? 3.134 1.152 24.534 1.00 93.94 93 LEU A CA 1
ATOM 745 C C . LEU A 1 93 ? 4.007 1.977 25.476 1.00 93.94 93 LEU A C 1
ATOM 747 O O . LEU A 1 93 ? 4.937 1.421 26.064 1.00 93.94 93 LEU A O 1
ATOM 751 N N . LEU A 1 94 ? 3.763 3.277 25.627 1.00 91.62 94 LEU A N 1
ATOM 752 C CA . LEU A 1 94 ? 4.588 4.126 26.482 1.00 91.62 94 LEU A CA 1
ATOM 753 C C . LEU A 1 94 ? 4.176 3.980 27.955 1.00 91.62 94 LEU A C 1
ATOM 755 O O . LEU A 1 94 ? 2.986 3.852 28.259 1.00 91.62 94 LEU A O 1
ATOM 759 N N . PRO A 1 95 ? 5.137 3.958 28.897 1.00 86.25 95 PRO A N 1
ATOM 760 C CA . PRO A 1 95 ? 4.834 3.953 30.323 1.00 86.25 95 PRO A CA 1
ATOM 761 C C . PRO A 1 95 ? 4.109 5.241 30.730 1.00 86.25 95 PRO A C 1
ATOM 763 O O . PRO A 1 95 ? 4.461 6.333 30.283 1.00 86.25 95 PRO A O 1
ATOM 766 N N . ASP A 1 96 ? 3.116 5.122 31.611 1.00 79.75 96 ASP A N 1
ATOM 767 C CA . ASP A 1 96 ? 2.368 6.277 32.098 1.00 79.75 96 ASP A CA 1
ATOM 768 C C . ASP A 1 96 ? 3.327 7.203 32.864 1.00 79.75 96 ASP A C 1
ATOM 770 O O . ASP A 1 96 ? 3.977 6.798 33.830 1.00 79.75 96 ASP A O 1
ATOM 774 N N . SER A 1 97 ? 3.392 8.475 32.478 1.00 61.19 97 SER A N 1
ATOM 775 C CA . SER A 1 97 ? 4.289 9.490 33.056 1.00 61.19 97 SER A CA 1
ATOM 776 C C . SER A 1 97 ? 3.999 9.855 34.528 1.00 61.19 97 SER A C 1
ATOM 778 O O . SER A 1 97 ? 4.545 10.826 35.049 1.00 61.19 97 SER A O 1
ATOM 780 N N . LYS A 1 98 ? 3.149 9.092 35.231 1.00 45.78 98 LYS A N 1
ATOM 781 C CA . LYS A 1 98 ? 2.608 9.420 36.561 1.00 45.78 98 LYS A CA 1
ATOM 782 C C . LYS A 1 98 ? 3.275 8.742 37.760 1.00 45.78 98 LYS A C 1
ATOM 784 O O . LYS A 1 98 ? 2.830 8.982 38.877 1.00 45.78 98 LYS A O 1
ATOM 789 N N . ASN A 1 99 ? 4.369 8.001 37.592 1.00 40.12 99 ASN A N 1
ATOM 790 C CA . ASN A 1 99 ? 5.124 7.454 38.728 1.00 40.12 99 ASN A CA 1
ATOM 791 C C . ASN A 1 99 ? 6.535 8.046 38.797 1.00 40.12 99 ASN A C 1
ATOM 793 O O . ASN A 1 99 ? 7.504 7.444 38.347 1.00 40.12 99 ASN A O 1
ATOM 797 N N . GLY A 1 100 ? 6.642 9.250 39.369 1.00 38.16 100 GLY A N 1
ATOM 798 C CA . GLY A 1 100 ? 7.927 9.933 39.529 1.00 38.16 100 GLY A CA 1
ATOM 799 C C . GLY A 1 100 ? 7.918 11.225 40.348 1.00 38.16 100 GLY A C 1
ATOM 800 O O . GLY A 1 100 ? 8.826 12.029 40.192 1.00 38.16 100 GLY A O 1
ATOM 801 N N . SER A 1 101 ? 6.944 11.461 41.236 1.00 36.19 101 SER A N 1
ATOM 802 C CA . SER A 1 101 ? 7.102 12.475 42.292 1.00 36.19 101 SER A CA 1
ATOM 803 C C . SER A 1 101 ? 7.785 11.849 43.514 1.00 36.19 101 SER A C 1
ATOM 805 O O . SER A 1 101 ? 7.177 11.665 44.567 1.00 36.19 101 SER A O 1
ATOM 807 N N . GLY A 1 102 ? 9.056 11.488 43.345 1.00 32.47 102 GLY A N 1
ATOM 808 C CA . GLY A 1 102 ? 9.993 11.189 44.423 1.00 32.47 102 GLY A CA 1
ATOM 809 C C . GLY A 1 102 ? 11.030 12.308 44.485 1.00 32.47 102 GLY A C 1
ATOM 810 O O . GLY A 1 102 ? 11.780 12.510 43.540 1.00 32.47 102 GLY A O 1
ATOM 811 N N . ARG A 1 103 ? 10.995 13.073 45.575 1.00 28.38 103 ARG A N 1
ATOM 812 C CA . ARG A 1 103 ? 11.874 14.190 45.974 1.00 28.38 103 ARG A CA 1
ATOM 813 C C . ARG A 1 103 ? 13.330 14.116 45.446 1.00 28.38 103 ARG A C 1
ATOM 815 O O . ARG A 1 103 ? 13.940 13.054 45.544 1.00 28.38 103 ARG A O 1
ATOM 822 N N . PRO A 1 104 ? 13.947 15.238 45.020 1.00 34.91 104 PRO A N 1
ATOM 823 C CA . PRO A 1 104 ? 15.377 15.280 44.741 1.00 34.91 104 PRO A CA 1
ATOM 824 C C . PRO A 1 104 ? 16.138 15.425 46.065 1.00 34.91 104 PRO A C 1
ATOM 826 O O . PRO A 1 104 ? 16.248 16.534 46.594 1.00 34.91 104 PRO A O 1
ATOM 829 N N . ASP A 1 105 ? 16.645 14.324 46.622 1.00 28.58 105 ASP A N 1
ATOM 830 C CA . ASP A 1 105 ? 17.576 14.415 47.748 1.00 28.58 105 ASP A CA 1
ATOM 831 C C . ASP A 1 105 ? 19.019 14.606 47.269 1.00 28.58 105 ASP A C 1
ATOM 833 O O . ASP A 1 105 ? 19.519 13.990 46.328 1.00 28.58 105 ASP A O 1
ATOM 837 N N . LYS A 1 106 ? 19.629 15.589 47.923 1.00 27.95 106 LYS A N 1
ATOM 838 C CA . LYS A 1 106 ? 20.866 16.291 47.604 1.00 27.95 106 LYS A CA 1
ATOM 839 C C . LYS A 1 106 ? 22.109 15.397 47.652 1.00 27.95 106 LYS A C 1
ATOM 841 O O . LYS A 1 106 ? 22.230 14.506 48.486 1.00 27.95 106 LYS A O 1
ATOM 846 N N . PHE A 1 107 ? 23.075 15.782 46.817 1.00 27.84 107 PHE A N 1
ATOM 847 C CA . PHE A 1 107 ? 24.524 15.643 46.987 1.00 27.84 107 PHE A CA 1
ATOM 848 C C . PHE A 1 107 ? 25.001 15.190 48.377 1.00 27.84 107 PHE A C 1
ATOM 850 O O . PHE A 1 107 ? 24.797 15.877 49.378 1.00 27.84 107 PHE A O 1
ATOM 857 N N . SER A 1 108 ? 25.805 14.129 48.399 1.00 29.59 108 SER A N 1
ATOM 858 C CA . SER A 1 108 ? 26.941 14.046 49.320 1.00 29.59 108 SER A CA 1
ATOM 859 C C . SER A 1 108 ? 28.102 13.295 48.668 1.00 29.59 108 SER A C 1
ATOM 861 O O . SER A 1 108 ? 28.172 12.070 48.662 1.00 29.59 108 SER A O 1
ATOM 863 N N . GLU A 1 109 ? 29.039 14.071 48.125 1.00 28.41 109 GLU A N 1
ATOM 864 C CA . GLU A 1 109 ? 30.418 13.637 47.934 1.00 28.41 109 GLU A CA 1
ATOM 865 C C . GLU A 1 109 ? 31.032 13.302 49.299 1.00 28.41 109 GLU A C 1
ATOM 867 O O . GLU A 1 109 ? 30.962 14.094 50.246 1.00 28.41 109 GLU A O 1
ATOM 872 N N . ARG A 1 110 ? 31.711 12.158 49.397 1.00 25.45 110 ARG A N 1
ATOM 873 C CA . ARG A 1 110 ? 32.829 12.023 50.330 1.00 25.45 110 ARG A CA 1
ATOM 874 C C . ARG A 1 110 ? 33.896 11.095 49.757 1.00 25.45 110 ARG A C 1
ATOM 876 O O . ARG A 1 110 ? 33.689 9.902 49.572 1.00 25.45 110 ARG A O 1
ATOM 883 N N . ASN A 1 111 ? 35.037 11.715 49.478 1.00 28.64 111 ASN A N 1
ATOM 884 C CA . ASN A 1 111 ? 36.291 11.140 49.012 1.00 28.64 111 ASN A CA 1
ATOM 885 C C . ASN A 1 111 ? 36.834 10.031 49.928 1.00 28.64 111 ASN A C 1
ATOM 887 O O . ASN A 1 111 ? 36.864 10.194 51.147 1.00 28.64 111 ASN A O 1
ATOM 891 N N . THR A 1 112 ? 37.420 8.983 49.343 1.00 27.48 112 THR A N 1
ATOM 892 C CA . THR A 1 112 ? 38.684 8.391 49.827 1.00 27.48 112 THR A CA 1
ATOM 893 C C . THR A 1 112 ? 39.359 7.581 48.712 1.00 27.48 112 THR A C 1
ATOM 895 O O . THR A 1 112 ? 38.713 6.834 47.986 1.00 27.48 112 THR A O 1
ATOM 898 N N . ALA A 1 113 ? 40.662 7.806 48.541 1.00 31.25 113 ALA A N 1
ATOM 899 C CA . ALA A 1 113 ? 41.491 7.373 47.413 1.00 31.25 113 ALA A CA 1
ATOM 900 C C . ALA A 1 113 ? 42.124 5.958 47.626 1.00 31.25 113 ALA A C 1
ATOM 902 O O . ALA A 1 113 ? 41.691 5.233 48.520 1.00 31.25 113 ALA A O 1
ATOM 903 N N . PRO A 1 114 ? 43.089 5.489 46.801 1.00 41.56 114 PRO A N 1
ATOM 904 C CA . PRO A 1 114 ? 42.982 4.259 46.016 1.00 41.56 114 PRO A CA 1
ATOM 905 C C . PRO A 1 114 ? 43.793 3.078 46.587 1.00 41.56 114 PRO A C 1
ATOM 907 O O . PRO A 1 114 ? 44.789 3.264 47.287 1.00 41.56 114 PRO A O 1
ATOM 910 N N . ARG A 1 115 ? 43.454 1.837 46.210 1.00 28.83 115 ARG A N 1
ATOM 911 C CA . ARG A 1 115 ? 44.342 0.677 46.416 1.00 28.83 115 ARG A CA 1
ATOM 912 C C . ARG A 1 115 ? 44.565 -0.106 45.126 1.00 28.83 115 ARG A C 1
ATOM 914 O O . ARG A 1 115 ? 43.658 -0.710 44.570 1.00 28.83 115 ARG A O 1
ATOM 921 N N . ARG A 1 116 ? 45.826 -0.070 44.687 1.00 29.38 116 ARG A N 1
ATOM 922 C CA . ARG A 1 116 ? 46.444 -0.933 43.675 1.00 29.38 116 ARG A CA 1
ATOM 923 C C . ARG A 1 116 ? 46.482 -2.388 44.148 1.00 29.38 116 ARG A C 1
ATOM 925 O O . ARG A 1 116 ? 46.945 -2.646 45.256 1.00 29.38 116 ARG A O 1
ATOM 932 N N . SER A 1 117 ? 46.121 -3.308 43.260 1.00 31.73 117 SER A N 1
ATOM 933 C CA . SER A 1 117 ? 46.673 -4.666 43.058 1.00 31.73 117 SER A CA 1
ATOM 934 C C . SER A 1 117 ? 45.859 -5.279 41.914 1.00 31.73 117 SER A C 1
ATOM 936 O O . SER A 1 117 ? 44.644 -5.174 41.943 1.00 31.73 117 SER A O 1
ATOM 938 N N . GLY A 1 118 ? 46.373 -5.888 40.855 1.00 30.64 118 GLY A N 1
ATOM 939 C CA . GLY A 1 118 ? 47.709 -6.183 40.365 1.00 30.64 118 GLY A CA 1
ATOM 940 C C . GLY A 1 118 ? 47.497 -6.917 39.027 1.00 30.64 118 GLY A C 1
ATOM 941 O O . GLY A 1 118 ? 46.532 -7.658 38.897 1.00 30.64 118 GLY A O 1
ATOM 942 N N . LEU A 1 119 ? 48.343 -6.634 38.034 1.00 33.12 119 LEU A N 1
ATOM 943 C CA . LEU A 1 119 ? 48.649 -7.461 36.853 1.00 33.12 119 LEU A CA 1
ATOM 944 C C . LEU A 1 119 ? 47.545 -8.396 36.302 1.00 33.12 119 LEU A C 1
ATOM 946 O O . LEU A 1 119 ? 47.460 -9.554 36.697 1.00 33.12 119 LEU A O 1
ATOM 950 N N . VAL A 1 120 ? 46.842 -7.954 35.253 1.00 31.59 120 VAL A N 1
ATOM 951 C CA . VAL A 1 120 ? 46.343 -8.850 34.194 1.00 31.59 120 VAL A CA 1
ATOM 952 C C . VAL A 1 120 ? 46.697 -8.226 32.843 1.00 31.59 120 VAL A C 1
ATOM 954 O O . VAL A 1 120 ? 46.532 -7.025 32.637 1.00 31.59 120 VAL A O 1
ATOM 957 N N . LEU A 1 121 ? 47.294 -9.049 31.982 1.00 30.44 121 LEU A N 1
ATOM 958 C CA . LEU A 1 121 ? 47.898 -8.713 30.696 1.00 30.44 121 LEU A CA 1
ATOM 959 C C . LEU A 1 121 ? 46.978 -7.928 29.751 1.00 30.44 121 LEU A C 1
ATOM 961 O O . LEU A 1 121 ? 45.799 -8.234 29.597 1.00 30.44 121 LEU A O 1
ATOM 965 N N . ALA A 1 122 ? 47.595 -7.003 29.018 1.00 31.09 122 ALA A N 1
ATOM 966 C CA . ALA A 1 122 ? 47.048 -6.393 27.819 1.00 31.09 122 ALA A CA 1
ATOM 967 C C . ALA A 1 122 ? 46.900 -7.424 26.684 1.00 31.09 122 ALA A C 1
ATOM 969 O O . ALA A 1 122 ? 47.883 -8.029 26.256 1.00 31.09 122 ALA A O 1
ATOM 970 N N . VAL A 1 123 ? 45.685 -7.548 26.149 1.00 30.62 123 VAL A N 1
ATOM 971 C CA . VAL A 1 123 ? 45.400 -8.021 24.787 1.00 30.62 123 VAL A CA 1
ATOM 972 C C . VAL A 1 123 ? 44.411 -7.018 24.189 1.00 30.62 123 VAL A C 1
ATOM 974 O O . VAL A 1 123 ? 43.516 -6.538 24.880 1.00 30.62 123 VAL A O 1
ATOM 977 N N . GLY A 1 124 ? 44.676 -6.601 22.951 1.00 26.34 124 GLY A N 1
ATOM 978 C CA . GLY A 1 124 ? 44.269 -5.316 22.385 1.00 26.34 124 GLY A CA 1
ATOM 979 C C . GLY A 1 124 ? 42.770 -5.022 22.415 1.00 26.34 124 GLY A C 1
ATOM 980 O O . GLY A 1 124 ? 41.954 -5.802 21.931 1.00 26.34 124 GLY A O 1
ATOM 981 N N . GLY A 1 125 ? 42.431 -3.842 22.935 1.00 24.66 125 GLY A N 1
ATOM 982 C CA . GLY A 1 125 ? 41.093 -3.280 22.845 1.00 24.66 125 GLY A CA 1
ATOM 983 C C . GLY A 1 125 ? 40.789 -2.835 21.418 1.00 24.66 125 GLY A C 1
ATOM 984 O O . GLY A 1 125 ? 41.417 -1.919 20.890 1.00 24.66 125 GLY A O 1
ATOM 985 N N . THR A 1 126 ? 39.788 -3.457 20.806 1.00 25.84 126 THR A N 1
ATOM 986 C CA . THR A 1 126 ? 38.979 -2.797 19.785 1.00 25.84 126 THR A CA 1
ATOM 987 C C . THR A 1 126 ? 38.141 -1.746 20.498 1.00 25.84 126 THR A C 1
ATOM 989 O O . THR A 1 126 ? 37.290 -2.091 21.315 1.00 25.84 126 THR A O 1
ATOM 992 N N . ALA A 1 127 ? 38.413 -0.471 20.230 1.00 25.11 127 ALA A N 1
ATOM 993 C CA . ALA A 1 127 ? 37.584 0.630 20.692 1.00 25.11 127 ALA A CA 1
ATOM 994 C C . ALA A 1 127 ? 36.135 0.389 20.242 1.00 25.11 127 ALA A C 1
ATOM 996 O O . ALA A 1 127 ? 35.835 0.419 19.046 1.00 25.11 127 ALA A O 1
ATOM 997 N N . THR A 1 128 ? 35.243 0.124 21.193 1.00 26.97 128 THR A N 1
ATOM 998 C CA . THR A 1 128 ? 33.810 0.278 20.980 1.00 26.97 128 THR A CA 1
ATOM 999 C C . THR A 1 128 ? 33.576 1.757 20.712 1.00 26.97 128 THR A C 1
ATOM 1001 O O . THR A 1 128 ? 33.842 2.617 21.549 1.00 26.97 128 THR A O 1
ATOM 1004 N N . SER A 1 129 ? 33.169 2.066 19.484 1.00 31.59 129 SER A N 1
ATOM 1005 C CA . SER A 1 129 ? 32.682 3.388 19.115 1.00 31.59 129 SER A CA 1
ATOM 1006 C C . SER A 1 129 ? 31.341 3.603 19.813 1.00 31.59 129 SER A C 1
ATOM 1008 O O . SER A 1 129 ? 30.290 3.382 19.215 1.00 31.59 129 SER A O 1
ATOM 1010 N N . ASP A 1 130 ? 31.382 4.017 21.076 1.00 30.28 130 ASP A N 1
ATOM 1011 C CA . ASP A 1 130 ? 30.227 4.551 21.788 1.00 30.28 130 ASP A CA 1
ATOM 1012 C C . ASP A 1 130 ? 29.775 5.829 21.068 1.00 30.28 130 ASP A C 1
ATOM 1014 O O . ASP A 1 130 ? 30.355 6.902 21.227 1.00 30.28 130 ASP A O 1
ATOM 1018 N N . ASN A 1 131 ? 28.755 5.702 20.218 1.00 33.22 131 ASN A N 1
ATOM 1019 C CA . ASN A 1 131 ? 28.013 6.844 19.697 1.00 33.22 131 ASN A CA 1
ATOM 1020 C C . ASN A 1 131 ? 26.988 7.272 20.760 1.00 33.22 131 ASN A C 1
ATOM 1022 O O . ASN A 1 131 ? 26.067 6.505 21.052 1.00 33.22 131 ASN A O 1
ATOM 1026 N N . PRO A 1 132 ? 27.074 8.489 21.317 1.00 35.66 132 PRO A N 1
ATOM 1027 C CA . PRO A 1 132 ? 26.042 9.009 22.198 1.00 35.66 132 PRO A CA 1
ATOM 1028 C C . PRO A 1 132 ? 24.868 9.510 21.340 1.00 35.66 132 PRO A C 1
ATOM 1030 O O . PRO A 1 132 ? 25.031 10.461 20.577 1.00 35.66 132 PRO A O 1
ATOM 1033 N N . GLY A 1 133 ? 23.681 8.895 21.449 1.00 38.84 133 GLY A N 1
ATOM 1034 C CA . GLY A 1 133 ? 22.446 9.556 20.989 1.00 38.84 133 GLY A CA 1
ATOM 1035 C C . GLY A 1 133 ? 21.369 8.742 20.267 1.00 38.84 133 GLY A C 1
ATOM 1036 O O . GLY A 1 133 ? 20.619 9.329 19.496 1.00 38.84 133 GLY A O 1
ATOM 1037 N N . THR A 1 134 ? 21.230 7.431 20.469 1.00 49.09 134 THR A N 1
ATOM 1038 C CA . THR A 1 134 ? 19.981 6.729 20.086 1.00 49.09 134 THR A CA 1
ATOM 1039 C C . THR A 1 134 ? 19.552 5.789 21.205 1.00 49.09 134 THR A C 1
ATOM 1041 O O . THR A 1 134 ? 19.623 4.572 21.088 1.00 49.09 134 THR A O 1
ATOM 1044 N N . SER A 1 135 ? 19.174 6.360 22.350 1.00 57.31 135 SER A N 1
ATOM 1045 C CA . SER A 1 135 ? 18.571 5.584 23.432 1.00 57.31 135 SER A CA 1
ATOM 1046 C C . SER A 1 135 ? 17.208 5.078 22.964 1.00 57.31 135 SER A C 1
ATOM 1048 O O . SER A 1 135 ? 16.314 5.883 22.692 1.00 57.31 135 SER A O 1
ATOM 1050 N N . VAL A 1 136 ? 17.051 3.760 22.850 1.00 74.25 136 VAL A N 1
ATOM 1051 C CA . VAL A 1 136 ? 15.745 3.140 22.605 1.00 74.25 136 VAL A CA 1
ATOM 1052 C C . VAL A 1 136 ? 14.848 3.492 23.791 1.00 74.25 136 VAL A C 1
ATOM 1054 O O . VAL A 1 136 ? 15.168 3.151 24.926 1.00 74.25 136 VAL A O 1
ATOM 1057 N N . VAL A 1 137 ? 13.760 4.225 23.540 1.00 78.94 137 VAL A N 1
ATOM 1058 C CA . VAL A 1 137 ? 12.772 4.539 24.581 1.00 78.94 137 VAL A CA 1
ATOM 1059 C C . VAL A 1 137 ? 12.166 3.228 25.069 1.00 78.94 137 VAL A C 1
ATOM 1061 O O . VAL A 1 137 ? 11.640 2.457 24.263 1.00 78.94 137 VAL A O 1
ATOM 1064 N N . GLU A 1 138 ? 12.249 2.987 26.375 1.00 80.75 138 GLU A N 1
ATOM 1065 C CA . GLU A 1 138 ? 11.681 1.800 27.005 1.00 80.75 138 GLU A CA 1
ATOM 1066 C C . GLU A 1 138 ? 10.157 1.791 26.835 1.00 80.75 138 GLU A C 1
ATOM 1068 O O . GLU A 1 138 ? 9.477 2.794 27.056 1.00 80.75 138 GLU A O 1
ATOM 1073 N N . THR A 1 139 ? 9.620 0.650 26.407 1.00 89.81 139 THR A N 1
ATOM 1074 C CA . THR A 1 139 ? 8.177 0.451 26.212 1.00 89.81 139 THR A CA 1
ATOM 1075 C C . THR A 1 139 ? 7.658 -0.573 27.203 1.00 89.81 139 THR A C 1
ATOM 1077 O O . THR A 1 139 ? 8.414 -1.413 27.695 1.00 89.81 139 THR A O 1
ATOM 1080 N N . LYS A 1 140 ? 6.352 -0.530 27.473 1.00 90.19 140 LYS A N 1
ATOM 1081 C CA . LYS A 1 140 ? 5.641 -1.578 28.203 1.00 90.19 140 LYS A CA 1
ATOM 1082 C C . LYS A 1 140 ? 5.980 -2.947 27.570 1.00 90.19 140 LYS A C 1
ATOM 1084 O O . LYS A 1 140 ? 5.993 -3.055 26.334 1.00 90.19 140 LYS A O 1
ATOM 1089 N N . PRO A 1 141 ? 6.257 -3.992 28.376 1.00 89.00 141 PRO A N 1
ATOM 1090 C CA . PRO A 1 141 ? 6.653 -5.317 27.893 1.00 89.00 141 PRO A CA 1
ATOM 1091 C C . PRO A 1 141 ? 5.437 -6.100 27.371 1.00 89.00 141 PRO A C 1
ATOM 1093 O O . PRO A 1 141 ? 5.096 -7.160 27.884 1.00 89.00 141 PRO A O 1
ATOM 1096 N N . LEU A 1 142 ? 4.755 -5.535 26.376 1.00 91.94 142 LEU A N 1
ATOM 1097 C CA . LEU A 1 142 ? 3.607 -6.131 25.705 1.00 91.94 142 LEU A CA 1
ATOM 1098 C C . LEU A 1 142 ? 4.072 -6.975 24.526 1.00 91.94 142 LEU A C 1
ATOM 1100 O O . LEU A 1 142 ? 4.924 -6.538 23.741 1.00 91.94 142 LEU A O 1
ATOM 1104 N N . LYS A 1 143 ? 3.468 -8.154 24.378 1.00 94.25 143 LYS A N 1
ATOM 1105 C CA . LYS A 1 143 ? 3.635 -8.975 23.174 1.00 94.25 143 LYS A CA 1
ATOM 1106 C C . LYS A 1 143 ? 2.854 -8.377 22.007 1.00 94.25 143 LYS A C 1
ATOM 1108 O O . LYS A 1 143 ? 1.863 -7.674 22.205 1.00 94.25 143 LYS A O 1
ATOM 1113 N N . ARG A 1 144 ? 3.250 -8.706 20.776 1.00 94.44 144 ARG A N 1
ATOM 1114 C CA . ARG A 1 144 ? 2.574 -8.237 19.555 1.00 94.44 144 ARG A CA 1
ATOM 1115 C C . ARG A 1 144 ? 1.079 -8.563 19.534 1.00 94.44 144 ARG A C 1
ATOM 1117 O O . ARG A 1 144 ? 0.282 -7.717 19.145 1.00 94.44 144 ARG A O 1
ATOM 1124 N N . PHE A 1 145 ? 0.697 -9.756 19.990 1.00 93.81 145 PHE A N 1
ATOM 1125 C CA . PHE A 1 145 ? -0.711 -10.158 20.094 1.00 93.81 145 PHE A CA 1
ATOM 1126 C C . PHE A 1 145 ? -1.503 -9.248 21.049 1.00 93.81 145 PHE A C 1
ATOM 1128 O O . PHE A 1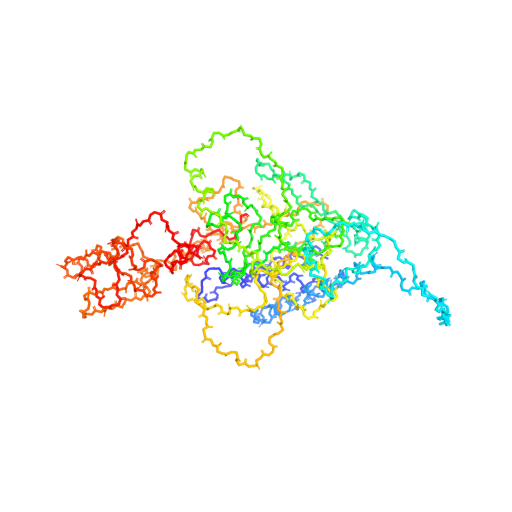 145 ? -2.567 -8.762 20.697 1.00 93.81 145 PHE A O 1
ATOM 1135 N N . GLU A 1 146 ? -0.953 -8.931 22.223 1.00 95.38 146 GLU A N 1
ATOM 1136 C CA . GLU A 1 146 ? -1.613 -8.048 23.196 1.00 95.38 146 GLU A CA 1
ATOM 1137 C C . GLU A 1 146 ? -1.745 -6.613 22.670 1.00 95.38 146 GLU A C 1
ATOM 1139 O O . GLU A 1 146 ? -2.754 -5.954 22.910 1.00 95.38 146 GLU A O 1
ATOM 1144 N N . LEU A 1 147 ? -0.731 -6.128 21.943 1.00 95.94 147 LEU A N 1
ATOM 1145 C CA . LEU A 1 147 ? -0.796 -4.843 21.246 1.00 95.94 147 LEU A CA 1
ATOM 1146 C C . LEU A 1 147 ? -1.885 -4.850 20.166 1.00 95.94 147 LEU A C 1
ATOM 1148 O O . LEU A 1 147 ? -2.610 -3.871 20.034 1.00 95.94 147 LEU A O 1
ATOM 1152 N N . SER A 1 148 ? -1.994 -5.947 19.418 1.00 96.19 148 SER A N 1
ATOM 1153 C CA . SER A 1 148 ? -2.977 -6.123 18.346 1.00 96.19 148 SER A CA 1
ATOM 1154 C C . SER A 1 148 ? -4.406 -6.071 18.888 1.00 96.19 148 SER A C 1
ATOM 1156 O O . SER A 1 148 ? -5.213 -5.301 18.378 1.00 96.19 148 SER A O 1
ATOM 1158 N N . GLU A 1 149 ? -4.687 -6.790 19.978 1.00 96.31 149 GLU A N 1
ATOM 1159 C CA . GLU A 1 149 ? -5.997 -6.764 20.643 1.00 96.31 149 GLU A CA 1
ATOM 1160 C C . GLU A 1 149 ? -6.337 -5.372 21.191 1.00 96.31 149 GLU A C 1
ATOM 1162 O O . GLU A 1 149 ? -7.424 -4.854 20.959 1.00 96.31 149 GLU A O 1
ATOM 1167 N N . LYS A 1 150 ? -5.384 -4.706 21.856 1.00 96.25 150 LYS A N 1
ATOM 1168 C CA . LYS A 1 150 ? -5.601 -3.340 22.363 1.00 96.25 150 LYS A CA 1
ATOM 1169 C C . LYS A 1 150 ? -5.812 -2.318 21.247 1.00 96.25 150 LYS A C 1
ATOM 1171 O O . LYS A 1 150 ? -6.534 -1.347 21.443 1.00 96.25 150 LYS A O 1
ATOM 1176 N N . LEU A 1 151 ? -5.151 -2.494 20.102 1.00 95.75 151 LEU A N 1
ATOM 1177 C CA . LEU A 1 151 ? -5.333 -1.612 18.952 1.00 95.75 151 LEU A CA 1
ATOM 1178 C C . LEU A 1 151 ? -6.681 -1.868 18.268 1.00 95.75 151 LEU A C 1
ATOM 1180 O O . LEU A 1 151 ? -7.325 -0.905 17.858 1.00 95.75 151 LEU A O 1
ATOM 1184 N N . LYS A 1 152 ? -7.131 -3.130 18.217 1.00 96.69 152 LYS A N 1
ATOM 1185 C CA . LYS A 1 152 ? -8.443 -3.537 17.692 1.00 96.69 152 LYS A CA 1
ATOM 1186 C C . LYS A 1 152 ? -9.592 -2.797 18.372 1.00 96.69 152 LYS A C 1
ATOM 1188 O O . LYS A 1 152 ? -10.516 -2.376 17.683 1.00 96.69 152 LYS A O 1
ATOM 1193 N N . ASP A 1 153 ? -9.507 -2.570 19.685 1.00 94.75 153 ASP A N 1
ATOM 1194 C CA . ASP A 1 153 ? -10.502 -1.787 20.436 1.00 94.75 153 ASP A CA 1
ATOM 1195 C C . ASP A 1 153 ? -10.677 -0.357 19.884 1.00 94.75 153 ASP A C 1
ATOM 1197 O O . ASP A 1 153 ? -11.750 0.234 20.012 1.00 94.75 153 ASP A O 1
ATOM 1201 N N . PHE A 1 154 ? -9.634 0.203 19.260 1.00 94.00 154 PHE A N 1
ATOM 1202 C CA . PHE A 1 154 ? -9.656 1.531 18.648 1.00 94.00 154 PHE A CA 1
ATOM 1203 C C . PHE A 1 154 ? -10.010 1.499 17.154 1.00 94.00 154 PHE A C 1
ATOM 1205 O O . PHE A 1 154 ? -10.853 2.273 16.702 1.00 94.00 154 PHE A O 1
ATOM 1212 N N . THR A 1 155 ? -9.359 0.635 16.373 1.00 93.94 155 THR A N 1
ATOM 1213 C CA . THR A 1 155 ? -9.524 0.575 14.909 1.00 93.94 155 THR A CA 1
ATOM 1214 C C . THR A 1 155 ? -10.772 -0.189 14.472 1.00 93.94 155 THR A C 1
ATOM 1216 O O . THR A 1 155 ? -11.205 -0.031 13.335 1.00 93.94 155 THR A O 1
ATOM 1219 N N . GLY A 1 156 ? -11.342 -1.024 15.343 1.00 96.31 156 GLY A N 1
ATOM 1220 C CA . GLY A 1 156 ? -12.421 -1.962 15.019 1.00 96.31 156 GLY A CA 1
ATOM 1221 C C . GLY A 1 156 ? -11.937 -3.275 14.395 1.00 96.31 156 GLY A C 1
ATOM 1222 O O . GLY A 1 156 ? -12.729 -4.204 14.237 1.00 96.31 156 GLY A O 1
ATOM 1223 N N . TYR A 1 157 ? -10.644 -3.382 14.072 1.00 97.69 157 TYR A N 1
ATOM 1224 C CA . TYR A 1 157 ? -10.048 -4.569 13.464 1.00 97.69 157 TYR A CA 1
ATOM 1225 C C . TYR A 1 157 ? -8.562 -4.730 13.790 1.00 97.69 157 TYR A C 1
ATOM 1227 O O . TYR A 1 157 ? -7.860 -3.771 14.105 1.00 97.69 157 TYR A O 1
ATOM 1235 N N . THR A 1 158 ? -8.066 -5.952 13.632 1.00 97.56 158 THR A N 1
ATOM 1236 C CA . THR A 1 158 ? -6.641 -6.283 13.622 1.00 97.56 158 THR A CA 1
ATOM 1237 C C . THR A 1 158 ? -6.303 -7.158 12.416 1.00 97.56 158 THR A C 1
ATOM 1239 O O . THR A 1 158 ? -7.194 -7.584 11.677 1.00 97.56 158 THR A O 1
ATOM 1242 N N . LEU A 1 159 ? -5.013 -7.397 12.188 1.00 97.69 159 LEU A N 1
ATOM 1243 C CA . LEU A 1 159 ? -4.522 -8.219 11.091 1.00 97.69 159 LEU A CA 1
ATOM 1244 C C . LEU A 1 159 ? -3.876 -9.501 11.596 1.00 97.69 159 LEU A C 1
ATOM 1246 O O . LEU A 1 159 ? -3.109 -9.497 12.559 1.00 97.69 159 LEU A O 1
ATOM 1250 N N . GLU A 1 160 ? -4.109 -10.585 10.867 1.00 96.06 160 GLU A N 1
ATOM 1251 C CA . GLU A 1 160 ? -3.516 -11.885 11.149 1.00 96.06 160 GLU A CA 1
ATOM 1252 C C . GLU A 1 160 ? -2.980 -12.528 9.871 1.00 96.06 160 GLU A C 1
ATOM 1254 O O . GLU A 1 160 ? -3.609 -12.480 8.818 1.00 96.06 160 GLU A O 1
ATOM 1259 N N . VAL A 1 161 ? -1.813 -13.164 9.964 1.00 95.56 161 VAL A N 1
ATOM 1260 C CA . VAL A 1 161 ? -1.230 -13.935 8.859 1.00 95.56 161 VAL A CA 1
ATOM 1261 C C . VAL A 1 161 ? -1.530 -15.410 9.097 1.00 95.56 161 VAL A C 1
ATOM 1263 O O . VAL A 1 161 ? -1.176 -15.956 10.144 1.00 95.56 161 VAL A O 1
ATOM 1266 N N . LYS A 1 162 ? -2.214 -16.043 8.144 1.00 95.31 162 LYS A N 1
ATOM 1267 C CA . LYS A 1 162 ? -2.648 -17.450 8.199 1.00 95.31 162 LYS A CA 1
ATOM 1268 C C . LYS A 1 162 ? -2.500 -18.084 6.813 1.00 95.31 162 LYS A C 1
ATOM 1270 O O . LYS A 1 162 ? -2.351 -17.348 5.843 1.00 95.31 162 LYS A O 1
ATOM 1275 N N . PRO A 1 163 ? -2.576 -19.418 6.661 1.00 95.69 163 PRO A N 1
ATOM 1276 C CA . PRO A 1 163 ? -2.665 -20.035 5.337 1.00 95.69 163 PRO A CA 1
ATOM 1277 C C . PRO A 1 163 ? -3.772 -19.397 4.478 1.00 95.69 163 PRO A C 1
ATOM 1279 O O . PRO A 1 163 ? -4.881 -19.166 4.968 1.00 95.69 163 PRO A O 1
ATOM 1282 N N . SER A 1 164 ? -3.462 -19.078 3.220 1.00 93.88 164 SER A N 1
ATOM 1283 C CA . SER A 1 164 ? -4.421 -18.453 2.298 1.00 93.88 164 SER A CA 1
ATOM 1284 C C . SER A 1 164 ? -5.559 -19.415 1.930 1.00 93.88 164 SER A C 1
ATOM 1286 O O . SER A 1 164 ? -5.359 -20.630 1.873 1.00 93.88 164 SER A O 1
ATOM 1288 N N . GLN A 1 165 ? -6.755 -18.880 1.665 1.00 90.88 165 GLN A N 1
ATOM 1289 C CA . GLN A 1 165 ? -7.882 -19.654 1.125 1.00 90.88 165 GLN A CA 1
ATOM 1290 C C . GLN A 1 165 ? -7.784 -19.867 -0.391 1.00 90.88 165 GLN A C 1
ATOM 1292 O O . GLN A 1 165 ? -8.544 -20.659 -0.958 1.00 90.88 165 GLN A O 1
ATOM 1297 N N . ILE A 1 166 ? -6.860 -19.177 -1.061 1.00 87.81 166 ILE A N 1
ATOM 1298 C CA . ILE A 1 166 ? -6.655 -19.296 -2.501 1.00 87.81 166 ILE A CA 1
ATOM 1299 C C . ILE A 1 166 ? -6.132 -20.697 -2.827 1.00 87.81 166 ILE A C 1
ATOM 1301 O O . ILE A 1 166 ? -5.097 -21.137 -2.332 1.00 87.81 166 ILE A O 1
ATOM 1305 N N . GLN A 1 167 ? -6.846 -21.397 -3.709 1.00 82.00 167 GLN A N 1
ATOM 1306 C CA . GLN A 1 167 ? -6.503 -22.751 -4.145 1.00 82.00 167 GLN A CA 1
ATOM 1307 C C . GLN A 1 167 ? -5.363 -22.724 -5.178 1.00 82.00 167 GLN A C 1
ATOM 1309 O O . GLN A 1 167 ? -5.577 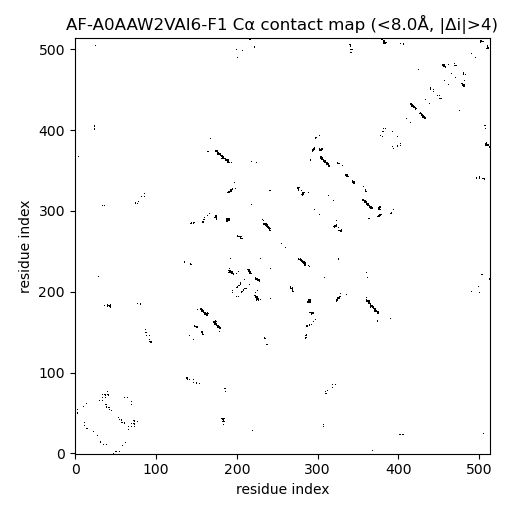-22.979 -6.363 1.00 82.00 167 GLN A O 1
ATOM 1314 N N . HIS A 1 168 ? -4.151 -22.386 -4.734 1.00 74.75 168 HIS A N 1
ATOM 1315 C CA . HIS A 1 168 ? -2.938 -22.435 -5.547 1.00 74.75 168 HIS A CA 1
ATOM 1316 C C . HIS A 1 168 ? -1.714 -22.825 -4.705 1.00 74.75 168 HIS A C 1
ATOM 1318 O O . HIS A 1 168 ? -1.604 -22.424 -3.550 1.00 74.75 168 HIS A O 1
ATOM 1324 N N . GLU A 1 169 ? -0.780 -23.581 -5.288 1.00 72.62 169 GLU A N 1
ATOM 1325 C CA . GLU A 1 169 ? 0.423 -24.075 -4.595 1.00 72.62 169 GLU A CA 1
ATOM 1326 C C . GLU A 1 169 ? 1.320 -22.944 -4.063 1.00 72.62 169 GLU A C 1
ATOM 1328 O O . GLU A 1 169 ? 1.826 -23.029 -2.947 1.00 72.62 169 GLU A O 1
ATOM 1333 N N . ASP A 1 170 ? 1.414 -21.844 -4.811 1.00 72.62 170 ASP A N 1
ATOM 1334 C CA . ASP A 1 170 ? 2.210 -20.667 -4.439 1.00 72.62 170 ASP A CA 1
ATOM 1335 C C . ASP A 1 170 ? 1.467 -19.658 -3.540 1.00 72.62 170 ASP A C 1
ATOM 1337 O O . ASP A 1 170 ? 2.059 -18.659 -3.144 1.00 72.62 170 ASP A O 1
ATOM 1341 N N . ALA A 1 171 ? 0.183 -19.870 -3.208 1.00 78.31 171 ALA A N 1
ATOM 1342 C CA . ALA A 1 171 ? -0.586 -18.897 -2.413 1.00 78.31 171 ALA A CA 1
ATOM 1343 C C . ALA A 1 171 ? -0.088 -18.773 -0.961 1.00 78.31 171 ALA A C 1
ATOM 1345 O O . ALA A 1 171 ? -0.282 -17.742 -0.322 1.00 78.31 171 ALA A O 1
ATOM 1346 N N . GLY A 1 172 ? 0.554 -19.822 -0.435 1.00 88.56 172 GLY A N 1
ATOM 1347 C CA . GLY A 1 172 ? 1.257 -19.795 0.845 1.00 88.56 172 GLY A CA 1
ATOM 1348 C C . GLY A 1 172 ? 0.441 -19.202 2.001 1.00 88.56 172 GLY A C 1
ATOM 1349 O O . GLY A 1 172 ? -0.554 -19.777 2.451 1.00 88.56 172 GLY A O 1
ATOM 1350 N N . GLN A 1 173 ? 0.918 -18.077 2.534 1.00 91.88 173 GLN A N 1
ATOM 1351 C CA . GLN A 1 173 ? 0.245 -17.318 3.589 1.00 91.88 173 GLN A CA 1
ATOM 1352 C C . GLN A 1 173 ? -0.584 -16.182 2.983 1.00 91.88 173 GLN A C 1
ATOM 1354 O O . GLN A 1 173 ? -0.161 -15.559 2.017 1.00 91.88 173 GLN A O 1
ATOM 1359 N N . GLY A 1 174 ? -1.728 -15.893 3.591 1.00 94.38 174 GLY A N 1
ATOM 1360 C CA . GLY A 1 174 ? -2.581 -14.751 3.300 1.00 94.38 174 GLY A CA 1
ATOM 1361 C C . GLY A 1 174 ? -2.725 -13.833 4.511 1.00 94.38 174 GLY A C 1
ATOM 1362 O O . GLY A 1 174 ? -2.566 -14.247 5.666 1.00 94.38 174 GLY A O 1
ATOM 1363 N N . LEU A 1 175 ? -3.030 -12.571 4.233 1.00 97.56 175 LEU A N 1
ATOM 1364 C CA . LEU A 1 175 ? -3.358 -11.560 5.229 1.00 97.56 175 LEU A CA 1
ATOM 1365 C C . LEU A 1 175 ? -4.863 -11.570 5.496 1.00 97.56 175 LEU A C 1
ATOM 1367 O O . LEU A 1 175 ? -5.637 -11.408 4.566 1.00 97.56 175 LEU A O 1
ATOM 1371 N N . TYR A 1 176 ? -5.283 -11.690 6.747 1.00 98.19 176 TYR A N 1
ATOM 1372 C CA . TYR A 1 176 ? -6.685 -11.657 7.155 1.00 98.19 176 TYR A CA 1
ATOM 1373 C C . TYR A 1 176 ? -6.954 -10.450 8.035 1.00 98.19 176 TYR A C 1
ATOM 1375 O O . TYR A 1 176 ? -6.112 -10.067 8.847 1.00 98.19 176 TYR A O 1
ATOM 1383 N N . LEU A 1 177 ? -8.144 -9.884 7.885 1.00 98.25 177 LEU A N 1
ATOM 1384 C CA . LEU A 1 177 ? -8.680 -8.879 8.787 1.00 98.25 177 LEU A CA 1
ATOM 1385 C C . LEU A 1 177 ? -9.639 -9.555 9.765 1.00 98.25 177 LEU A C 1
ATOM 1387 O O . LEU A 1 177 ? -10.563 -10.232 9.328 1.00 98.25 177 LEU A O 1
ATOM 1391 N N . ASP A 1 178 ? -9.423 -9.362 11.064 1.00 97.88 178 ASP A N 1
ATOM 1392 C CA . ASP A 1 178 ? -10.310 -9.807 12.146 1.00 97.88 178 ASP A CA 1
ATOM 1393 C C . ASP A 1 178 ? -10.971 -8.584 12.793 1.00 97.88 178 ASP A C 1
ATOM 1395 O O . ASP A 1 178 ? -10.287 -7.719 13.341 1.00 97.88 178 ASP A O 1
ATOM 1399 N N . GLY A 1 179 ? -12.299 -8.511 12.721 1.00 97.31 179 GLY A N 1
ATOM 1400 C CA . GLY A 1 179 ? -13.099 -7.332 13.042 1.00 97.31 179 GLY A CA 1
ATOM 1401 C C . GLY A 1 179 ? -13.765 -6.730 11.805 1.00 97.31 179 GLY A C 1
ATOM 1402 O O . GLY A 1 179 ? -14.086 -7.445 10.853 1.00 97.31 179 GLY A O 1
ATOM 1403 N N . GLU A 1 180 ? -13.989 -5.418 11.830 1.00 97.31 180 GLU A N 1
ATOM 1404 C CA . GLU A 1 180 ? -14.679 -4.680 10.769 1.00 97.31 180 GLU A CA 1
ATOM 1405 C C . GLU A 1 180 ? -13.896 -3.427 10.376 1.00 97.31 180 GLU A C 1
ATOM 1407 O O . GLU A 1 180 ? -13.476 -2.653 11.236 1.00 97.31 180 GLU A O 1
ATOM 1412 N N . ALA A 1 181 ? -13.729 -3.208 9.072 1.00 96.62 181 ALA A N 1
ATOM 1413 C CA . ALA A 1 181 ? -13.147 -1.987 8.531 1.00 96.62 181 ALA A CA 1
ATOM 1414 C C . ALA A 1 181 ? -14.079 -1.326 7.516 1.00 96.62 181 ALA A C 1
ATOM 1416 O O . ALA A 1 181 ? -14.525 -1.952 6.551 1.00 96.62 181 ALA A O 1
ATOM 1417 N N . ASP A 1 182 ? -14.312 -0.031 7.718 1.00 95.19 182 ASP A N 1
ATOM 1418 C CA . ASP A 1 182 ? -15.103 0.805 6.823 1.00 95.19 182 ASP A CA 1
ATOM 1419 C C . ASP A 1 182 ? -14.338 1.122 5.523 1.00 95.19 182 ASP A C 1
ATOM 1421 O O . ASP A 1 182 ? -13.103 1.105 5.457 1.00 95.19 182 ASP A O 1
ATOM 1425 N N . VAL A 1 183 ? -15.075 1.491 4.476 1.00 94.75 183 VAL A N 1
ATOM 1426 C CA . VAL A 1 183 ? -14.517 1.957 3.195 1.00 94.75 183 VAL A CA 1
ATOM 1427 C C . VAL A 1 183 ? -13.530 3.105 3.422 1.00 94.75 183 VAL A C 1
ATOM 1429 O O . VAL A 1 183 ? -13.801 4.008 4.209 1.00 94.75 183 VAL A O 1
ATOM 1432 N N . GLY A 1 184 ? -12.399 3.095 2.716 1.00 96.25 184 GLY A N 1
ATOM 1433 C CA . GLY A 1 184 ? -11.375 4.138 2.799 1.00 96.25 184 GLY A CA 1
ATOM 1434 C C . GLY A 1 184 ? -10.482 4.076 4.042 1.00 96.25 184 GLY A C 1
ATOM 1435 O O . GLY A 1 184 ? -9.614 4.938 4.191 1.00 96.25 184 GLY A O 1
ATOM 1436 N N . SER A 1 185 ? -10.653 3.064 4.897 1.00 97.75 185 SER A N 1
ATOM 1437 C CA . SER A 1 185 ? -9.776 2.805 6.046 1.00 97.75 185 SER A CA 1
ATOM 1438 C C . SER A 1 185 ? -8.385 2.331 5.606 1.00 97.75 185 SER A C 1
ATOM 1440 O O . SER A 1 185 ? -8.258 1.553 4.654 1.00 97.75 185 SER A O 1
ATOM 1442 N N . VAL A 1 186 ? -7.337 2.768 6.310 1.00 98.38 186 VAL A N 1
ATOM 1443 C CA . VAL A 1 186 ? -5.951 2.294 6.144 1.00 98.38 186 VAL A CA 1
ATOM 1444 C C . VAL A 1 186 ? -5.796 0.912 6.773 1.00 98.38 186 VAL A C 1
ATOM 1446 O O . VAL A 1 186 ? -5.605 0.780 7.976 1.00 98.38 186 VAL A O 1
ATOM 1449 N N . ILE A 1 187 ? -5.822 -0.133 5.951 1.00 98.44 187 ILE A N 1
ATOM 1450 C CA . ILE A 1 187 ? -5.791 -1.525 6.407 1.00 98.44 187 ILE A CA 1
ATOM 1451 C C . ILE A 1 187 ? -4.396 -1.962 6.837 1.00 98.44 187 ILE A C 1
ATOM 1453 O O . ILE A 1 187 ? -4.249 -2.530 7.909 1.00 98.44 187 ILE A O 1
ATOM 1457 N N . ALA A 1 188 ? -3.372 -1.721 6.017 1.00 98.25 188 ALA A N 1
ATOM 1458 C CA . ALA A 1 188 ? -2.018 -2.213 6.270 1.00 98.25 188 ALA A CA 1
ATOM 1459 C C . ALA A 1 188 ? -0.957 -1.299 5.644 1.00 98.25 188 ALA A C 1
ATOM 1461 O O . ALA A 1 188 ? -1.232 -0.579 4.687 1.00 98.25 188 ALA A O 1
ATOM 1462 N N . ILE A 1 189 ? 0.275 -1.365 6.142 1.00 98.38 189 ILE A N 1
ATOM 1463 C CA . ILE A 1 189 ? 1.441 -0.660 5.603 1.00 98.38 189 ILE A CA 1
ATOM 1464 C C . ILE A 1 189 ? 2.390 -1.686 4.987 1.00 98.38 189 ILE A C 1
ATOM 1466 O O . ILE A 1 189 ? 2.649 -2.731 5.587 1.00 98.38 189 ILE A O 1
ATOM 1470 N N . TYR A 1 190 ? 2.916 -1.393 3.797 1.00 97.50 190 TYR A N 1
ATOM 1471 C CA . TYR A 1 190 ? 3.926 -2.216 3.137 1.00 97.50 190 TYR A CA 1
ATOM 1472 C C . TYR A 1 190 ? 5.296 -1.947 3.758 1.00 97.50 190 TYR A C 1
ATOM 1474 O O . TYR A 1 190 ? 5.868 -0.871 3.548 1.00 97.50 190 TYR A O 1
ATOM 1482 N N . PRO A 1 191 ? 5.834 -2.887 4.549 1.00 97.12 191 PRO A N 1
ATOM 1483 C CA . PRO A 1 191 ? 7.029 -2.629 5.321 1.00 97.12 191 PRO A CA 1
ATOM 1484 C C . PRO A 1 191 ? 8.289 -2.852 4.486 1.00 97.12 191 PRO A C 1
ATOM 1486 O O . PRO A 1 191 ? 8.239 -3.309 3.346 1.00 97.12 191 PRO A O 1
ATOM 1489 N N . GLY A 1 192 ? 9.442 -2.559 5.074 1.00 94.44 192 GLY A N 1
ATOM 1490 C CA . GLY A 1 192 ? 10.723 -2.963 4.523 1.00 94.44 192 GLY A CA 1
ATOM 1491 C C . GLY A 1 192 ? 11.588 -1.821 4.004 1.00 94.44 192 GLY A C 1
ATOM 1492 O O . GLY A 1 192 ? 11.390 -0.643 4.312 1.00 94.44 192 GLY A O 1
ATOM 1493 N N . VAL A 1 193 ? 12.594 -2.182 3.214 1.00 92.94 193 VAL A N 1
ATOM 1494 C CA . VAL A 1 193 ? 13.615 -1.246 2.734 1.00 92.94 193 VAL A CA 1
ATOM 1495 C C . VAL A 1 193 ? 13.158 -0.598 1.431 1.00 92.94 193 VAL A C 1
ATOM 1497 O O . VAL A 1 193 ? 12.808 -1.291 0.477 1.00 92.94 193 VAL A O 1
ATOM 1500 N N . THR A 1 194 ? 13.184 0.733 1.372 1.00 92.38 194 THR A N 1
ATOM 1501 C CA . THR A 1 194 ? 12.787 1.504 0.191 1.00 92.38 194 THR A CA 1
ATOM 1502 C C . THR A 1 194 ? 14.020 1.911 -0.613 1.00 92.38 194 THR A C 1
ATOM 1504 O O . THR A 1 194 ? 14.935 2.543 -0.082 1.00 92.38 194 THR A O 1
ATOM 1507 N N . TYR A 1 195 ? 14.027 1.611 -1.907 1.00 87.38 195 TYR A N 1
ATOM 1508 C CA . TYR A 1 195 ? 15.100 1.915 -2.844 1.00 87.38 195 TYR A CA 1
ATOM 1509 C C . TYR A 1 195 ? 14.593 2.898 -3.891 1.00 87.38 195 TYR A C 1
ATOM 1511 O O . TYR A 1 195 ? 13.690 2.591 -4.669 1.00 87.38 195 TYR A O 1
ATOM 1519 N N . SER A 1 196 ? 15.203 4.079 -3.955 1.00 84.06 196 SER A N 1
ATOM 1520 C CA . SER A 1 196 ? 15.011 4.953 -5.112 1.00 84.06 196 SER A CA 1
ATOM 1521 C C . SER A 1 196 ? 15.689 4.346 -6.354 1.00 84.06 196 SER A C 1
ATOM 1523 O O . SER A 1 196 ? 16.591 3.507 -6.211 1.00 84.06 196 SER A O 1
ATOM 1525 N N . PRO A 1 197 ? 15.348 4.795 -7.578 1.00 79.62 197 PRO A N 1
ATOM 1526 C CA . PRO A 1 197 ? 15.968 4.295 -8.809 1.00 79.62 197 PRO A CA 1
ATOM 1527 C C . PRO A 1 197 ? 17.506 4.331 -8.811 1.00 79.62 197 PRO A C 1
ATOM 1529 O O . PRO A 1 197 ? 18.155 3.518 -9.470 1.00 79.62 197 PRO A O 1
ATOM 1532 N N . ALA A 1 198 ? 18.112 5.238 -8.036 1.00 75.19 198 ALA A N 1
ATOM 1533 C CA . ALA A 1 198 ? 19.563 5.354 -7.895 1.00 75.19 198 ALA A CA 1
ATOM 1534 C C . ALA A 1 198 ? 20.213 4.146 -7.195 1.00 75.19 198 ALA A C 1
ATOM 1536 O O . ALA A 1 198 ? 21.425 3.941 -7.327 1.00 75.19 198 ALA A O 1
ATOM 1537 N N . TYR A 1 199 ? 19.424 3.360 -6.457 1.00 79.00 199 TYR A N 1
ATOM 1538 C CA . TYR A 1 199 ? 19.895 2.296 -5.577 1.00 79.00 199 TYR A CA 1
ATOM 1539 C C . TYR A 1 199 ? 19.403 0.892 -5.953 1.00 79.00 199 TYR A C 1
ATOM 1541 O O . TYR A 1 199 ? 19.715 -0.050 -5.234 1.00 79.00 199 TYR A O 1
ATOM 1549 N N . TYR A 1 200 ? 18.731 0.698 -7.094 1.00 78.00 200 TYR A N 1
ATOM 1550 C CA . TYR A 1 200 ? 18.234 -0.625 -7.516 1.00 78.00 200 TYR A CA 1
ATOM 1551 C C . TYR A 1 200 ? 19.288 -1.739 -7.499 1.00 78.00 200 TYR A C 1
ATOM 1553 O O . TYR A 1 200 ? 18.995 -2.867 -7.126 1.00 78.00 200 TYR A O 1
ATOM 1561 N N . ARG A 1 201 ? 20.542 -1.420 -7.839 1.00 71.25 201 ARG A N 1
ATOM 1562 C CA . ARG A 1 201 ? 21.661 -2.382 -7.833 1.00 71.25 201 ARG A CA 1
ATOM 1563 C C . ARG A 1 201 ? 22.019 -2.950 -6.452 1.00 71.25 201 ARG A C 1
ATOM 1565 O O . ARG A 1 201 ? 22.831 -3.865 -6.373 1.00 71.25 201 ARG A O 1
ATOM 1572 N N . TYR A 1 202 ? 21.494 -2.352 -5.385 1.00 77.06 202 TYR A N 1
ATOM 1573 C CA . TYR A 1 202 ? 21.691 -2.797 -4.006 1.00 77.06 202 TYR A CA 1
ATOM 1574 C C . TYR A 1 202 ? 20.516 -3.633 -3.491 1.00 77.06 202 TYR A C 1
ATOM 1576 O O . TYR A 1 202 ? 20.565 -4.102 -2.356 1.00 77.06 202 TYR A O 1
ATOM 1584 N N . ILE A 1 203 ? 19.468 -3.826 -4.299 1.00 79.94 203 ILE A N 1
ATOM 1585 C CA . ILE A 1 203 ? 18.395 -4.759 -3.964 1.00 79.94 203 ILE A CA 1
ATOM 1586 C C . ILE A 1 203 ? 18.989 -6.181 -3.988 1.00 79.94 203 ILE A C 1
ATOM 1588 O O . ILE A 1 203 ? 19.670 -6.539 -4.957 1.00 79.94 203 ILE A O 1
ATOM 1592 N N . PRO A 1 204 ? 18.774 -6.999 -2.944 1.00 76.19 204 PRO A N 1
ATOM 1593 C CA . PRO A 1 204 ? 19.227 -8.386 -2.927 1.00 76.19 204 PRO A CA 1
ATOM 1594 C C . PRO A 1 204 ? 18.739 -9.171 -4.153 1.00 76.19 204 PRO A C 1
ATOM 1596 O O . PRO A 1 204 ? 17.590 -9.038 -4.564 1.00 76.19 204 PRO A O 1
ATOM 1599 N N . GLY A 1 205 ? 19.622 -9.972 -4.754 1.00 66.75 205 GLY A N 1
ATOM 1600 C CA . GLY A 1 205 ? 19.311 -10.747 -5.963 1.00 66.75 205 GLY A CA 1
ATOM 1601 C C . GLY A 1 205 ? 19.429 -9.968 -7.278 1.00 66.75 205 GLY A C 1
ATOM 1602 O O . GLY A 1 205 ? 19.227 -10.544 -8.346 1.00 66.75 205 GLY A O 1
ATOM 1603 N N . TYR A 1 206 ? 19.797 -8.681 -7.246 1.00 64.81 206 TYR A N 1
ATOM 1604 C CA . TYR A 1 206 ? 19.944 -7.882 -8.463 1.00 64.81 206 TYR A CA 1
ATOM 1605 C C . TYR A 1 206 ? 20.966 -8.499 -9.438 1.00 64.81 206 TYR A C 1
ATOM 1607 O O . TYR A 1 206 ? 22.051 -8.897 -9.010 1.00 64.81 206 TYR A O 1
ATOM 1615 N N . PRO A 1 207 ? 20.669 -8.546 -10.753 1.00 57.59 207 PRO A N 1
ATOM 1616 C CA . PRO A 1 207 ? 19.505 -7.952 -11.427 1.00 57.59 207 PRO A CA 1
ATOM 1617 C C . PRO A 1 207 ? 18.236 -8.819 -11.450 1.00 57.59 207 PRO A C 1
ATOM 1619 O O . PRO A 1 207 ? 17.184 -8.306 -11.814 1.00 57.59 207 PRO A O 1
ATOM 1622 N N . ARG A 1 208 ? 18.306 -10.099 -11.068 1.00 62.53 208 ARG A N 1
ATOM 1623 C CA . ARG A 1 208 ? 17.162 -11.030 -11.055 1.00 62.53 208 ARG A CA 1
ATOM 1624 C C . ARG A 1 208 ? 16.533 -11.114 -9.670 1.00 62.53 208 ARG A C 1
ATOM 1626 O O . ARG A 1 208 ? 16.520 -12.168 -9.034 1.00 62.53 208 ARG A O 1
ATOM 1633 N N . VAL A 1 209 ? 16.095 -9.959 -9.183 1.00 66.62 209 VAL A N 1
ATOM 1634 C CA . VAL A 1 209 ? 15.542 -9.834 -7.830 1.00 66.62 209 VAL A CA 1
ATOM 1635 C C . VAL A 1 209 ? 14.245 -10.632 -7.664 1.00 66.62 209 VAL A C 1
ATOM 1637 O O . VAL A 1 209 ? 13.925 -11.061 -6.568 1.00 66.62 209 VAL A O 1
ATOM 1640 N N . ASP A 1 210 ? 13.547 -10.878 -8.767 1.00 62.12 210 ASP A N 1
ATOM 1641 C CA . ASP A 1 210 ? 12.272 -11.577 -8.867 1.00 62.12 210 ASP A CA 1
ATOM 1642 C C . ASP A 1 210 ? 12.344 -13.074 -8.564 1.00 62.12 210 ASP A C 1
ATOM 1644 O O . ASP A 1 210 ? 11.392 -13.654 -8.058 1.00 62.12 210 ASP A O 1
ATOM 1648 N N . LEU A 1 211 ? 13.484 -13.712 -8.834 1.00 62.34 211 LEU A N 1
ATOM 1649 C CA . LEU A 1 211 ? 13.607 -15.166 -8.703 1.00 62.34 211 LEU A CA 1
ATOM 1650 C C . LEU A 1 211 ? 13.599 -15.669 -7.254 1.00 62.34 211 LEU A C 1
ATOM 1652 O O . LEU A 1 211 ? 13.427 -16.864 -7.032 1.00 62.34 211 LEU A O 1
ATOM 1656 N N . GLN A 1 212 ? 13.888 -14.802 -6.282 1.00 64.12 212 GLN A N 1
ATOM 1657 C CA . GLN A 1 212 ? 14.098 -15.194 -4.881 1.00 64.12 212 GLN A CA 1
ATOM 1658 C C . GLN A 1 212 ? 13.387 -14.269 -3.887 1.00 64.12 212 GLN A C 1
ATOM 1660 O O . GLN A 1 212 ? 13.578 -14.421 -2.680 1.00 64.12 212 GLN A O 1
ATOM 1665 N N . ASN A 1 213 ? 12.603 -13.306 -4.379 1.00 76.56 213 ASN A N 1
ATOM 1666 C CA . ASN A 1 213 ? 11.947 -12.307 -3.548 1.00 76.56 213 ASN A CA 1
ATOM 1667 C C . ASN A 1 213 ? 10.524 -12.010 -4.054 1.00 76.56 213 ASN A C 1
ATOM 1669 O O . ASN A 1 213 ? 10.364 -11.175 -4.946 1.00 76.56 213 ASN A O 1
ATOM 1673 N N . PRO A 1 214 ? 9.504 -12.658 -3.464 1.00 79.44 214 PRO A N 1
ATOM 1674 C CA . PRO A 1 214 ? 8.093 -12.434 -3.790 1.00 79.44 214 PRO A CA 1
ATOM 1675 C C . PRO A 1 214 ? 7.495 -11.221 -3.055 1.00 79.44 214 PRO A C 1
ATOM 1677 O O . PRO A 1 214 ? 6.286 -11.073 -2.976 1.00 79.44 214 PRO A O 1
ATOM 1680 N N . TYR A 1 215 ? 8.324 -10.392 -2.413 1.00 87.94 215 TYR A N 1
ATOM 1681 C CA . TYR A 1 215 ? 7.870 -9.293 -1.562 1.00 87.94 215 TYR A CA 1
ATOM 1682 C C . TYR A 1 215 ? 8.384 -7.940 -2.061 1.00 87.94 215 TYR A C 1
ATOM 1684 O O . TYR A 1 215 ? 8.656 -7.026 -1.265 1.00 87.94 215 TYR A O 1
ATOM 1692 N N . LEU A 1 216 ? 8.493 -7.793 -3.385 1.00 87.38 216 LEU A N 1
ATOM 1693 C CA . LEU A 1 216 ? 8.902 -6.563 -4.056 1.00 87.38 216 LEU A CA 1
ATOM 1694 C C . LEU A 1 216 ? 7.711 -5.852 -4.689 1.00 87.38 216 LEU A C 1
ATOM 1696 O O . LEU A 1 216 ? 7.025 -6.379 -5.560 1.00 87.38 216 LEU A O 1
ATOM 1700 N N . ILE A 1 217 ? 7.547 -4.580 -4.340 1.00 86.75 217 ILE A N 1
ATOM 1701 C CA . ILE A 1 217 ? 6.504 -3.729 -4.913 1.00 86.75 217 ILE A CA 1
ATOM 1702 C C . ILE A 1 217 ? 7.086 -2.405 -5.398 1.00 86.75 217 ILE A C 1
ATOM 1704 O O . ILE A 1 217 ? 8.009 -1.853 -4.794 1.00 86.75 217 ILE A O 1
ATOM 1708 N N . THR A 1 218 ? 6.550 -1.884 -6.502 1.00 84.56 218 THR A N 1
ATOM 1709 C CA . THR A 1 218 ? 7.027 -0.641 -7.120 1.00 84.56 218 THR A CA 1
ATOM 1710 C C . THR A 1 218 ? 5.959 0.444 -7.066 1.00 84.56 218 THR A C 1
ATOM 1712 O O . THR A 1 218 ? 4.807 0.229 -7.432 1.00 84.56 218 THR A O 1
ATOM 1715 N N . ARG A 1 219 ? 6.357 1.643 -6.646 1.00 87.44 219 ARG A N 1
ATOM 1716 C CA . ARG A 1 219 ? 5.547 2.862 -6.702 1.00 87.44 219 ARG A CA 1
ATOM 1717 C C . ARG A 1 219 ? 5.561 3.479 -8.102 1.00 87.44 219 ARG A C 1
ATOM 1719 O O . ARG A 1 219 ? 6.507 3.302 -8.866 1.00 87.44 219 ARG A O 1
ATOM 1726 N N . TYR A 1 220 ? 4.559 4.303 -8.408 1.00 78.56 220 TYR A N 1
ATOM 1727 C CA . TYR A 1 220 ? 4.479 5.045 -9.676 1.00 78.56 220 TYR A CA 1
ATOM 1728 C C . TYR A 1 220 ? 5.656 6.009 -9.918 1.00 78.56 220 TYR A C 1
ATOM 1730 O O . TYR A 1 220 ? 6.006 6.282 -11.062 1.00 78.56 220 TYR A O 1
ATOM 1738 N N . ASP A 1 221 ? 6.309 6.496 -8.861 1.00 76.31 221 ASP A N 1
ATOM 1739 C CA . ASP A 1 221 ? 7.514 7.332 -8.959 1.00 76.31 221 ASP A CA 1
ATOM 1740 C C . ASP A 1 221 ? 8.813 6.528 -9.174 1.00 76.31 221 ASP A C 1
ATOM 1742 O O . ASP A 1 221 ? 9.889 7.113 -9.317 1.00 76.31 221 ASP A O 1
ATOM 1746 N N . GLY A 1 222 ? 8.722 5.195 -9.237 1.00 77.12 222 GLY A N 1
ATOM 1747 C CA . GLY A 1 222 ? 9.861 4.297 -9.392 1.00 77.12 222 GLY A CA 1
ATOM 1748 C C . GLY A 1 222 ? 10.590 3.990 -8.084 1.00 77.12 222 GLY A C 1
ATOM 1749 O O . GLY A 1 222 ? 11.706 3.489 -8.119 1.00 77.12 222 GLY A O 1
ATOM 1750 N N . THR A 1 223 ? 10.027 4.286 -6.914 1.00 86.06 223 THR A N 1
ATOM 1751 C CA . THR A 1 223 ? 10.572 3.725 -5.671 1.00 86.06 223 THR A CA 1
ATOM 1752 C C . THR A 1 223 ? 10.154 2.263 -5.529 1.00 86.06 223 THR A C 1
ATOM 1754 O O . THR A 1 223 ? 8.975 1.940 -5.649 1.00 86.06 223 THR A O 1
ATOM 1757 N N . VAL A 1 224 ? 11.111 1.381 -5.240 1.00 88.75 224 VAL A N 1
ATOM 1758 C CA . VAL A 1 224 ? 10.868 -0.042 -4.956 1.00 88.75 224 VAL A CA 1
ATOM 1759 C C . VAL A 1 224 ? 10.908 -0.272 -3.452 1.00 88.75 224 VAL A C 1
ATOM 1761 O O . VAL A 1 224 ? 11.803 0.239 -2.783 1.00 88.75 224 VAL A O 1
ATOM 1764 N N . ILE A 1 225 ? 9.969 -1.047 -2.915 1.00 92.56 225 ILE A N 1
ATOM 1765 C CA . ILE A 1 225 ? 9.951 -1.463 -1.510 1.00 92.56 225 ILE A CA 1
ATOM 1766 C C . ILE A 1 225 ? 10.185 -2.972 -1.444 1.00 92.56 225 ILE A C 1
ATOM 1768 O O . ILE A 1 225 ? 9.501 -3.737 -2.119 1.00 92.56 225 ILE A O 1
ATOM 1772 N N . ASN A 1 226 ? 11.165 -3.381 -0.638 1.00 92.19 226 ASN A N 1
ATOM 1773 C CA . ASN A 1 226 ? 11.499 -4.775 -0.370 1.00 92.19 226 ASN A CA 1
ATOM 1774 C C . ASN A 1 226 ? 11.094 -5.146 1.060 1.00 92.19 226 ASN A C 1
ATOM 1776 O O . ASN A 1 226 ? 11.788 -4.758 2.006 1.00 92.19 226 ASN A O 1
ATOM 1780 N N . ALA A 1 227 ? 10.014 -5.913 1.207 1.00 93.19 227 ALA A N 1
ATOM 1781 C CA . ALA A 1 227 ? 9.530 -6.364 2.510 1.00 93.19 227 ALA A CA 1
ATOM 1782 C C . ALA A 1 227 ? 10.202 -7.653 3.012 1.00 93.19 227 ALA A C 1
ATOM 1784 O O . ALA A 1 227 ? 10.089 -7.960 4.195 1.00 93.19 227 ALA A O 1
ATOM 1785 N N . GLN A 1 228 ? 10.969 -8.375 2.187 1.00 89.31 228 GLN A N 1
ATOM 1786 C CA . GLN A 1 228 ? 11.599 -9.636 2.602 1.00 89.31 228 GLN A CA 1
ATOM 1787 C C . GLN A 1 228 ? 12.463 -9.517 3.878 1.00 89.31 228 GLN A C 1
ATOM 1789 O O . GLN A 1 228 ? 12.318 -10.365 4.754 1.00 89.31 228 GLN A O 1
ATOM 1794 N N . PRO A 1 229 ? 13.304 -8.475 4.074 1.00 90.00 229 PRO A N 1
ATOM 1795 C CA . PRO A 1 229 ? 14.064 -8.319 5.318 1.00 90.00 229 PRO A CA 1
ATOM 1796 C C . PRO A 1 229 ? 13.196 -8.003 6.543 1.00 90.00 229 PRO A C 1
ATOM 1798 O O . PRO A 1 229 ? 13.652 -8.154 7.673 1.00 90.00 229 PRO A O 1
ATOM 1801 N N . TRP A 1 230 ? 11.966 -7.519 6.339 1.00 93.19 230 TRP A N 1
ATOM 1802 C CA . TRP A 1 230 ? 11.037 -7.239 7.430 1.00 93.19 230 TRP A CA 1
ATOM 1803 C C . TRP A 1 230 ? 10.428 -8.527 7.997 1.00 93.19 230 TRP A C 1
ATOM 1805 O O . TRP A 1 230 ? 10.244 -8.609 9.218 1.00 93.19 230 TRP A O 1
ATOM 1815 N N . GLY A 1 231 ? 10.142 -9.512 7.136 1.00 91.25 231 GLY A N 1
ATOM 1816 C CA . GLY A 1 231 ? 9.491 -10.772 7.500 1.00 91.25 231 GLY A CA 1
ATOM 1817 C C . GLY A 1 231 ? 8.166 -10.540 8.231 1.00 91.25 231 GLY A C 1
ATOM 1818 O O . GLY A 1 231 ? 7.406 -9.638 7.898 1.00 91.25 231 GLY A O 1
ATOM 1819 N N . SER A 1 232 ? 7.920 -11.288 9.304 1.00 90.44 232 SER A N 1
ATOM 1820 C CA . SER A 1 232 ? 6.704 -11.147 10.123 1.00 90.44 232 SER A CA 1
ATOM 1821 C C . SER A 1 232 ? 6.801 -10.070 11.219 1.00 90.44 232 SER A C 1
ATOM 1823 O O . SER A 1 232 ? 6.007 -10.078 12.162 1.00 90.44 232 SER A O 1
ATOM 1825 N N . GLY A 1 233 ? 7.765 -9.149 11.141 1.00 91.19 233 GLY A N 1
ATOM 1826 C CA . GLY A 1 233 ? 8.021 -8.191 12.219 1.00 91.19 233 GLY A CA 1
ATOM 1827 C C . GLY A 1 233 ? 8.800 -8.811 13.385 1.00 91.19 233 GLY A C 1
ATOM 1828 O O . GLY A 1 233 ? 9.664 -9.665 13.187 1.00 91.19 233 GLY A O 1
ATOM 1829 N N . GLY A 1 234 ? 8.530 -8.350 14.603 1.00 90.88 234 GLY A N 1
ATOM 1830 C CA . GLY A 1 234 ? 9.226 -8.771 15.819 1.00 90.88 234 GLY A CA 1
ATOM 1831 C C . GLY A 1 234 ? 8.409 -8.497 17.080 1.00 90.88 234 GLY A C 1
ATOM 1832 O O . GLY A 1 234 ? 7.279 -8.018 17.011 1.00 90.88 234 GLY A O 1
ATOM 1833 N N . GLU A 1 235 ? 8.989 -8.797 18.241 1.00 92.38 235 GLU A N 1
ATOM 1834 C CA . GLU A 1 235 ? 8.307 -8.705 19.544 1.00 92.38 235 GLU A CA 1
ATOM 1835 C C . GLU A 1 235 ? 8.775 -7.514 20.393 1.00 92.38 235 GLU A C 1
ATOM 1837 O O . GLU A 1 235 ? 8.346 -7.349 21.532 1.00 92.38 235 GLU A O 1
ATOM 1842 N N . THR A 1 236 ? 9.649 -6.664 19.853 1.00 90.12 236 THR A N 1
ATOM 1843 C CA . THR A 1 236 ? 10.236 -5.536 20.583 1.00 90.12 236 THR A CA 1
ATOM 1844 C C . THR A 1 236 ? 10.427 -4.313 19.698 1.00 90.12 236 THR A C 1
ATOM 1846 O O . THR A 1 236 ? 10.529 -4.404 18.475 1.00 90.12 236 THR A O 1
ATOM 1849 N N . ARG A 1 237 ? 10.537 -3.150 20.343 1.00 92.94 237 ARG A N 1
ATOM 1850 C CA . ARG A 1 237 ? 11.093 -1.949 19.724 1.00 92.94 237 ARG A CA 1
ATOM 1851 C C . ARG A 1 237 ? 12.609 -2.089 19.644 1.00 92.94 237 ARG A C 1
ATOM 1853 O O . ARG A 1 237 ? 13.257 -2.251 20.675 1.00 92.94 237 ARG A O 1
ATOM 1860 N N . GLU A 1 238 ? 13.170 -2.022 18.444 1.00 90.38 238 GLU A N 1
ATOM 1861 C CA . GLU A 1 238 ? 14.598 -2.267 18.220 1.00 90.38 238 GLU A CA 1
ATOM 1862 C C . GLU A 1 238 ? 15.176 -1.362 17.132 1.00 90.38 238 GLU A C 1
ATOM 1864 O O . GLU A 1 238 ? 14.449 -0.760 16.342 1.00 90.38 238 GLU A O 1
ATOM 1869 N N . ILE A 1 239 ? 16.505 -1.262 17.101 1.00 90.06 239 ILE A N 1
ATOM 1870 C CA . ILE A 1 239 ? 17.216 -0.639 15.986 1.00 90.06 239 ILE A CA 1
ATOM 1871 C C . ILE A 1 239 ? 17.180 -1.621 14.815 1.00 90.06 239 ILE A C 1
ATOM 1873 O O . ILE A 1 239 ? 17.760 -2.700 14.897 1.00 90.06 239 ILE A O 1
ATOM 1877 N N . TRP A 1 240 ? 16.523 -1.230 13.727 1.00 88.62 240 TRP A N 1
ATOM 1878 C CA . TRP A 1 240 ? 16.396 -2.025 12.513 1.00 88.62 240 TRP A CA 1
ATOM 1879 C C . TRP A 1 240 ? 17.085 -1.319 11.344 1.00 88.62 240 TRP A C 1
ATOM 1881 O O . TRP A 1 240 ? 16.782 -0.171 11.015 1.00 88.62 240 TRP A O 1
ATOM 1891 N N . ASP A 1 241 ? 18.040 -2.003 10.720 1.00 83.75 241 ASP A N 1
ATOM 1892 C CA . ASP A 1 241 ? 18.880 -1.484 9.632 1.00 83.75 241 ASP A CA 1
ATOM 1893 C C . ASP A 1 241 ? 18.527 -2.071 8.257 1.00 83.75 241 ASP A C 1
ATOM 1895 O O . ASP A 1 241 ? 19.184 -1.773 7.258 1.00 83.75 241 ASP A O 1
ATOM 1899 N N . GLY A 1 242 ? 17.471 -2.886 8.191 1.00 78.94 242 GLY A N 1
ATOM 1900 C CA . GLY A 1 242 ? 17.033 -3.535 6.959 1.00 78.94 242 GLY A CA 1
ATOM 1901 C C . GLY A 1 242 ? 17.887 -4.720 6.536 1.00 78.94 242 GLY A C 1
ATOM 1902 O O . GLY A 1 242 ? 17.674 -5.245 5.441 1.00 78.94 242 GLY A O 1
ATOM 1903 N N . SER A 1 243 ? 18.840 -5.147 7.368 1.00 72.00 243 SER A N 1
ATOM 1904 C CA . SER A 1 243 ? 19.538 -6.408 7.164 1.00 72.00 243 SER A CA 1
ATOM 1905 C C . SER A 1 243 ? 18.604 -7.581 7.472 1.00 72.00 243 SER A C 1
ATOM 1907 O O . SER A 1 243 ? 17.777 -7.544 8.383 1.00 72.00 243 SER A O 1
ATOM 1909 N N . SER A 1 244 ? 18.686 -8.626 6.650 1.00 56.88 244 SER A N 1
ATOM 1910 C CA . SER A 1 244 ? 17.946 -9.865 6.870 1.00 56.88 244 SER A CA 1
ATOM 1911 C C . SER A 1 244 ? 18.434 -10.541 8.149 1.00 56.88 244 SER A C 1
ATOM 1913 O O . SER A 1 244 ? 19.640 -10.764 8.295 1.00 56.88 244 SER A O 1
ATOM 1915 N N . ILE A 1 245 ? 17.513 -10.979 9.008 1.00 43.06 245 ILE A N 1
ATOM 1916 C CA . ILE A 1 245 ? 17.808 -12.072 9.940 1.00 43.06 245 ILE A CA 1
ATOM 1917 C C . ILE A 1 245 ? 18.236 -13.271 9.072 1.00 43.06 245 ILE A C 1
ATOM 1919 O O . ILE A 1 245 ? 17.553 -13.570 8.089 1.00 43.06 245 ILE A O 1
ATOM 1923 N N . PRO A 1 246 ? 19.372 -13.934 9.345 1.00 31.50 246 PRO A N 1
ATOM 1924 C CA . PRO A 1 246 ? 19.772 -15.095 8.565 1.00 31.50 246 PRO A CA 1
ATOM 1925 C C . PRO A 1 246 ? 18.766 -16.226 8.806 1.00 31.50 246 PRO A C 1
ATOM 1927 O O . PRO A 1 246 ? 18.727 -16.791 9.897 1.00 31.50 246 PRO A O 1
ATOM 1930 N N . GLU A 1 247 ? 17.950 -16.561 7.805 1.00 31.83 247 GLU A N 1
ATOM 1931 C CA . GLU A 1 247 ? 17.096 -17.748 7.875 1.00 31.83 247 GLU A CA 1
ATOM 1932 C C . GLU A 1 247 ? 17.869 -19.044 7.558 1.00 31.83 247 GLU A C 1
ATOM 1934 O O . GLU A 1 247 ? 18.919 -19.015 6.902 1.00 31.83 247 GLU A O 1
ATOM 1939 N N . PRO A 1 248 ? 17.401 -20.191 8.088 1.00 29.45 248 PRO A N 1
ATOM 1940 C CA . PRO A 1 248 ? 18.181 -21.411 8.238 1.00 29.45 248 PRO A CA 1
ATOM 1941 C C . PRO A 1 248 ? 18.443 -22.134 6.914 1.00 29.45 248 PRO A C 1
ATOM 1943 O O . PRO A 1 248 ? 17.762 -21.952 5.911 1.00 29.45 248 PRO A O 1
ATOM 1946 N N . ARG A 1 249 ? 19.444 -23.017 6.957 1.00 29.92 249 ARG A N 1
ATOM 1947 C CA . ARG A 1 249 ? 19.912 -23.885 5.867 1.00 29.92 249 ARG A CA 1
ATOM 1948 C C . ARG A 1 249 ? 18.744 -24.545 5.118 1.00 29.92 249 ARG A C 1
ATOM 1950 O O . ARG A 1 249 ? 18.078 -25.413 5.673 1.00 29.92 249 ARG A O 1
ATOM 1957 N N . LEU A 1 250 ? 18.562 -24.200 3.843 1.00 29.64 250 LEU A N 1
ATOM 1958 C CA . LEU A 1 250 ? 17.755 -25.003 2.926 1.00 29.64 250 LEU A CA 1
ATOM 1959 C C . LEU A 1 250 ? 18.432 -26.363 2.729 1.00 29.64 250 LEU A C 1
ATOM 1961 O O . LEU A 1 250 ? 19.614 -26.440 2.380 1.00 29.64 250 LEU A O 1
ATOM 1965 N N . ASN A 1 251 ? 17.669 -27.425 2.980 1.00 30.14 251 ASN A N 1
ATOM 1966 C CA . ASN A 1 251 ? 18.053 -28.797 2.691 1.00 30.14 251 ASN A CA 1
ATOM 1967 C C . ASN A 1 251 ? 18.381 -28.938 1.201 1.00 30.14 251 ASN A C 1
ATOM 1969 O O . ASN A 1 251 ? 17.635 -28.498 0.328 1.00 30.14 251 ASN A O 1
ATOM 1973 N N . ALA A 1 252 ? 19.531 -29.546 0.932 1.00 32.59 252 ALA A N 1
ATOM 1974 C CA . ALA A 1 252 ? 20.046 -29.810 -0.398 1.00 32.59 252 ALA A CA 1
ATOM 1975 C C . ALA A 1 252 ? 19.301 -30.987 -1.049 1.00 32.59 252 ALA A C 1
ATOM 1977 O O . ALA A 1 252 ? 19.871 -32.058 -1.208 1.00 32.59 252 ALA A O 1
ATOM 1978 N N . GLU A 1 253 ? 18.041 -30.799 -1.433 1.00 31.94 253 GLU A N 1
ATOM 1979 C CA . GLU A 1 253 ? 17.307 -31.771 -2.254 1.00 31.94 253 GLU A CA 1
ATOM 1980 C C . GLU A 1 253 ? 16.588 -31.058 -3.401 1.00 31.94 253 GLU A C 1
ATOM 1982 O O . GLU A 1 253 ? 15.392 -30.803 -3.394 1.00 31.94 253 GLU A O 1
ATOM 1987 N N . GLY A 1 254 ? 17.380 -30.698 -4.406 1.00 33.69 254 GLY A N 1
ATOM 1988 C CA . GLY A 1 254 ? 16.929 -30.167 -5.685 1.00 33.69 254 GLY A CA 1
ATOM 1989 C C . GLY A 1 254 ? 18.162 -29.912 -6.537 1.00 33.69 254 GLY A C 1
ATOM 1990 O O . GLY A 1 254 ? 18.998 -29.091 -6.168 1.00 33.69 254 GLY A O 1
ATOM 1991 N N . GLY A 1 255 ? 18.344 -30.685 -7.609 1.00 34.47 255 GLY A N 1
ATOM 1992 C CA . GLY A 1 255 ? 19.563 -30.676 -8.419 1.00 34.47 255 GLY A CA 1
ATOM 1993 C C . GLY A 1 255 ? 19.888 -29.287 -8.968 1.00 34.47 255 GLY A C 1
ATOM 1994 O O . GLY A 1 255 ? 19.312 -28.865 -9.966 1.00 34.47 255 GLY A O 1
ATOM 1995 N N . GLU A 1 256 ? 20.822 -28.586 -8.323 1.00 34.50 256 GLU A N 1
ATOM 1996 C CA . GLU A 1 256 ? 21.329 -27.297 -8.791 1.00 34.50 256 GLU A CA 1
ATOM 1997 C C . GLU A 1 256 ? 22.000 -27.474 -10.158 1.00 34.50 256 GLU A C 1
ATOM 1999 O O . GLU A 1 256 ? 22.972 -28.224 -10.299 1.00 34.50 256 GLU A O 1
ATOM 2004 N N . THR A 1 257 ? 21.516 -26.761 -11.175 1.00 43.59 257 THR A N 1
ATOM 2005 C CA . THR A 1 257 ? 22.180 -26.755 -12.480 1.00 43.59 257 THR A CA 1
ATOM 2006 C C . THR A 1 257 ? 23.463 -25.921 -12.420 1.00 43.59 257 THR A C 1
ATOM 2008 O O . THR A 1 257 ? 23.573 -24.946 -11.673 1.00 43.59 257 THR A O 1
ATOM 2011 N N . GLY A 1 258 ? 24.473 -26.285 -13.218 1.00 34.53 258 GLY A N 1
ATOM 2012 C CA . GLY A 1 258 ? 25.779 -25.611 -13.220 1.00 34.53 258 GLY A CA 1
ATOM 2013 C C . GLY A 1 258 ? 25.717 -24.101 -13.506 1.00 34.53 258 GLY A C 1
ATOM 2014 O O . GLY A 1 258 ? 26.593 -23.363 -13.056 1.00 34.53 258 GLY A O 1
ATOM 2015 N N . SER A 1 259 ? 24.667 -23.619 -14.182 1.00 45.66 259 SER A N 1
ATOM 2016 C CA . SER A 1 259 ? 24.422 -22.187 -14.397 1.00 45.66 259 SER A CA 1
ATOM 2017 C C . SER A 1 259 ? 24.022 -21.444 -13.122 1.00 45.66 259 SER A C 1
ATOM 2019 O O . SER A 1 259 ? 24.418 -20.292 -12.952 1.00 45.66 259 SER A O 1
ATOM 2021 N N . ASP A 1 260 ? 23.299 -22.087 -12.203 1.00 43.38 260 ASP A N 1
ATOM 2022 C CA . ASP A 1 260 ? 22.774 -21.438 -10.994 1.00 43.38 260 ASP A CA 1
ATOM 2023 C C . ASP A 1 260 ? 23.890 -21.126 -9.994 1.00 43.38 260 ASP A C 1
ATOM 2025 O O . ASP A 1 260 ? 23.889 -20.074 -9.351 1.00 43.38 260 ASP A O 1
ATOM 2029 N N . ARG A 1 261 ? 24.913 -21.987 -9.927 1.00 43.00 261 ARG A N 1
ATOM 2030 C CA . ARG A 1 261 ? 26.122 -21.746 -9.120 1.00 43.00 261 ARG A CA 1
ATOM 2031 C C . ARG A 1 261 ? 26.960 -20.588 -9.652 1.00 43.00 261 ARG A C 1
ATOM 2033 O O . ARG A 1 261 ? 27.453 -19.784 -8.863 1.00 43.00 261 ARG A O 1
ATOM 2040 N N . VAL A 1 262 ? 27.087 -20.474 -10.976 1.00 38.38 262 VAL A N 1
ATOM 2041 C CA . VAL A 1 262 ? 27.804 -19.364 -11.625 1.00 38.38 262 VAL A CA 1
ATOM 2042 C C . VAL A 1 262 ? 27.072 -18.041 -11.383 1.00 38.38 262 VAL A C 1
ATOM 2044 O O . VAL A 1 262 ? 27.706 -17.051 -11.025 1.00 38.38 262 VAL A O 1
ATOM 2047 N N . TRP A 1 263 ? 25.739 -18.024 -11.464 1.00 41.34 263 TRP A N 1
ATOM 2048 C CA . TRP A 1 263 ? 24.948 -16.829 -11.156 1.00 41.34 263 TRP A CA 1
ATOM 2049 C C . TRP A 1 263 ? 24.978 -16.444 -9.672 1.00 41.34 263 TRP A C 1
ATOM 2051 O O . TRP A 1 263 ? 25.120 -15.262 -9.370 1.00 41.34 263 TRP A O 1
ATOM 2061 N N . LYS A 1 264 ? 24.941 -17.405 -8.736 1.00 43.28 264 LYS A N 1
ATOM 2062 C CA . LYS A 1 264 ? 25.119 -17.135 -7.292 1.00 43.28 264 LYS A CA 1
ATOM 2063 C C . LYS A 1 264 ? 26.470 -16.471 -6.976 1.00 43.28 264 LYS A C 1
ATOM 2065 O O . LYS A 1 264 ? 26.540 -15.622 -6.091 1.00 43.28 264 LYS A O 1
ATOM 2070 N N . LEU A 1 265 ? 27.531 -16.821 -7.708 1.00 39.44 265 LEU A N 1
ATOM 2071 C CA . LEU A 1 265 ? 28.861 -16.206 -7.584 1.00 39.44 265 LEU A CA 1
ATOM 2072 C C . LEU A 1 265 ? 28.936 -14.794 -8.190 1.00 39.44 265 LEU A C 1
ATOM 2074 O O . LEU A 1 265 ? 29.680 -13.958 -7.679 1.00 39.44 265 LEU A O 1
ATOM 2078 N N . LEU A 1 266 ? 28.160 -14.522 -9.244 1.00 38.59 266 LEU A N 1
ATOM 2079 C CA . LEU A 1 266 ? 28.139 -13.238 -9.957 1.00 38.59 266 LEU A CA 1
ATOM 2080 C C . LEU A 1 266 ? 27.155 -12.211 -9.363 1.00 38.59 266 LEU A C 1
ATOM 2082 O O . LEU A 1 266 ? 27.362 -11.012 -9.536 1.00 38.59 266 LEU A O 1
ATOM 2086 N N . ASN A 1 267 ? 26.123 -12.656 -8.639 1.00 41.91 267 ASN A N 1
ATOM 2087 C CA . ASN A 1 267 ? 25.034 -11.819 -8.115 1.00 41.91 267 ASN A CA 1
ATOM 2088 C C . ASN A 1 267 ? 25.232 -11.372 -6.658 1.00 41.91 267 ASN A C 1
ATOM 2090 O O . ASN A 1 267 ? 24.251 -11.127 -5.954 1.00 41.91 267 ASN A O 1
ATOM 2094 N N . LYS A 1 268 ? 26.472 -11.258 -6.163 1.00 46.69 268 LYS A N 1
ATOM 2095 C CA . LYS A 1 268 ? 26.672 -10.629 -4.851 1.00 46.69 268 LYS A CA 1
ATOM 2096 C C . LYS A 1 268 ? 26.260 -9.155 -4.962 1.00 46.69 268 LYS A C 1
ATOM 2098 O O . LYS A 1 268 ? 26.908 -8.427 -5.722 1.00 46.69 268 LYS A O 1
ATOM 2103 N N . PRO A 1 269 ? 25.208 -8.702 -4.250 1.00 45.47 269 PRO A N 1
ATOM 2104 C CA . PRO A 1 269 ? 24.881 -7.285 -4.219 1.00 45.47 269 PRO A CA 1
ATOM 2105 C C . PRO A 1 269 ? 26.121 -6.516 -3.757 1.00 45.47 269 PRO A C 1
ATOM 2107 O O . PRO A 1 269 ? 26.901 -7.012 -2.940 1.00 45.47 269 PRO A O 1
ATOM 2110 N N . LEU A 1 270 ? 26.342 -5.326 -4.325 1.00 47.00 270 LEU A N 1
ATOM 2111 C CA . LEU A 1 270 ? 27.466 -4.485 -3.916 1.00 47.00 270 LEU A CA 1
ATOM 2112 C C . LEU A 1 270 ? 27.389 -4.274 -2.405 1.00 47.00 270 LEU A C 1
ATOM 2114 O O . LEU A 1 270 ? 26.344 -3.855 -1.910 1.00 47.00 270 LEU A O 1
ATOM 2118 N N . ASP A 1 271 ? 28.491 -4.567 -1.713 1.00 47.78 271 ASP A N 1
ATOM 2119 C CA . ASP A 1 271 ? 28.549 -4.581 -0.256 1.00 47.78 271 ASP A CA 1
ATOM 2120 C C . ASP A 1 271 ? 28.105 -3.221 0.300 1.00 47.78 271 ASP A C 1
ATOM 2122 O O . ASP A 1 271 ? 28.778 -2.191 0.161 1.00 47.78 271 ASP A O 1
ATOM 2126 N N . GLY A 1 272 ? 26.884 -3.211 0.830 1.00 49.66 272 GLY A N 1
ATOM 2127 C CA . GLY A 1 272 ? 26.169 -2.010 1.222 1.00 49.66 272 GLY A CA 1
ATOM 2128 C C . GLY A 1 272 ? 26.680 -1.434 2.531 1.00 49.66 272 GLY A C 1
ATOM 2129 O O . GLY A 1 272 ? 26.292 -0.326 2.859 1.00 49.66 272 GLY A O 1
ATOM 2130 N N . ALA A 1 273 ? 27.578 -2.105 3.259 1.00 50.66 273 ALA A N 1
ATOM 2131 C CA . ALA A 1 273 ? 27.986 -1.718 4.612 1.00 50.66 273 ALA A CA 1
ATOM 2132 C C . ALA A 1 273 ? 28.499 -0.263 4.748 1.00 50.66 273 ALA A C 1
ATOM 2134 O O . ALA A 1 273 ? 28.419 0.318 5.825 1.00 50.66 273 ALA A O 1
ATOM 2135 N N . LYS A 1 274 ? 28.994 0.360 3.663 1.00 46.75 274 LYS A N 1
ATOM 2136 C CA . LYS A 1 274 ? 29.428 1.777 3.646 1.00 46.75 274 LYS A CA 1
ATOM 2137 C C . LYS A 1 274 ? 28.376 2.777 3.128 1.00 46.75 274 LYS A C 1
ATOM 2139 O O . LYS A 1 274 ? 28.584 3.979 3.255 1.00 46.75 274 LYS A O 1
ATOM 2144 N N . VAL A 1 275 ? 27.291 2.304 2.509 1.00 53.38 275 VAL A N 1
ATOM 2145 C CA . VAL A 1 275 ? 26.214 3.110 1.874 1.00 53.38 275 VAL A CA 1
ATOM 2146 C C . VAL A 1 275 ? 24.836 2.838 2.506 1.00 53.38 275 VAL A C 1
ATOM 2148 O O . VAL A 1 275 ? 23.883 3.573 2.251 1.00 53.38 275 VAL A O 1
ATOM 2151 N N . GLY A 1 276 ? 24.739 1.782 3.311 1.00 53.44 276 GLY A N 1
ATOM 2152 C CA . GLY A 1 276 ? 23.530 1.265 3.928 1.00 53.44 276 GLY A CA 1
ATOM 2153 C C . GLY A 1 276 ? 22.906 2.262 4.888 1.00 53.44 276 GLY A C 1
ATOM 2154 O O . GLY A 1 276 ? 23.553 3.195 5.372 1.00 53.44 276 GLY A O 1
ATOM 2155 N N . SER A 1 277 ? 21.612 2.078 5.113 1.00 57.34 277 SER A N 1
ATOM 2156 C CA . SER A 1 277 ? 20.842 2.874 6.057 1.00 57.34 277 SER A CA 1
ATOM 2157 C C . SER A 1 277 ? 21.474 2.768 7.442 1.00 57.34 277 SER A C 1
ATOM 2159 O O . SER A 1 277 ? 21.807 1.674 7.895 1.00 57.34 277 SER A O 1
ATOM 2161 N N . LYS A 1 278 ? 21.644 3.903 8.128 1.00 66.88 278 LYS A N 1
ATOM 2162 C CA . LYS A 1 278 ? 21.837 3.853 9.579 1.00 66.88 278 LYS A CA 1
ATOM 2163 C C . LYS A 1 278 ? 20.600 3.169 10.161 1.00 66.88 278 LYS A C 1
ATOM 2165 O O . LYS A 1 278 ? 19.497 3.462 9.707 1.00 66.88 278 LYS A O 1
ATOM 2170 N N . GLY A 1 279 ? 20.796 2.239 11.092 1.00 77.00 279 GLY A N 1
ATOM 2171 C CA . GLY A 1 279 ? 19.681 1.583 11.763 1.00 77.00 279 GLY A CA 1
ATOM 2172 C C . GLY A 1 279 ? 18.751 2.616 12.394 1.00 77.00 279 GLY A C 1
ATOM 2173 O O . GLY A 1 279 ? 19.210 3.608 12.960 1.00 77.00 279 GLY A O 1
ATOM 2174 N N . GLU A 1 280 ? 17.452 2.386 12.273 1.00 87.44 280 GLU A N 1
ATOM 2175 C CA . GLU A 1 280 ? 16.404 3.266 12.783 1.00 87.44 280 GLU A CA 1
ATOM 2176 C C . GLU A 1 280 ? 15.670 2.545 13.911 1.00 87.44 280 GLU A C 1
ATOM 2178 O O . GLU A 1 280 ? 15.422 1.346 13.817 1.00 87.44 280 GLU A O 1
ATOM 2183 N N . VAL A 1 281 ? 15.318 3.250 14.988 1.00 91.25 281 VAL A N 1
ATOM 2184 C CA . VAL A 1 281 ? 14.524 2.645 16.069 1.00 91.25 281 VAL A CA 1
ATOM 2185 C C . VAL A 1 281 ? 13.086 2.499 15.587 1.00 91.25 281 VAL A C 1
ATOM 2187 O O . VAL A 1 281 ? 12.395 3.503 15.424 1.00 91.25 281 VAL A O 1
ATOM 2190 N N . LEU A 1 282 ? 12.643 1.262 15.369 1.00 93.88 282 LEU A N 1
ATOM 2191 C CA . LEU A 1 282 ? 11.306 0.943 14.874 1.00 93.88 282 LEU A CA 1
ATOM 2192 C C . LEU A 1 282 ? 10.552 0.026 15.834 1.00 93.88 282 LEU A C 1
ATOM 2194 O O . LEU A 1 282 ? 11.126 -0.840 16.496 1.00 93.88 282 LEU A O 1
ATOM 2198 N N . GLU A 1 283 ? 9.235 0.196 15.870 1.00 95.12 283 GLU A N 1
ATOM 2199 C CA . GLU A 1 283 ? 8.318 -0.699 16.559 1.00 95.12 283 GLU A CA 1
ATOM 2200 C C . GLU A 1 283 ? 8.020 -1.922 15.682 1.00 95.12 283 GLU A C 1
ATOM 2202 O O . GLU A 1 283 ? 7.156 -1.888 14.804 1.00 95.12 283 GLU A O 1
ATOM 2207 N N . ARG A 1 284 ? 8.744 -3.025 15.908 1.00 94.25 284 ARG A N 1
ATOM 2208 C CA . ARG A 1 284 ? 8.593 -4.255 15.111 1.00 94.25 284 ARG A CA 1
ATOM 2209 C C . ARG A 1 284 ? 7.315 -5.026 15.435 1.00 94.25 284 ARG A C 1
ATOM 2211 O O . ARG A 1 284 ? 6.937 -5.898 14.654 1.00 94.25 284 ARG A O 1
ATOM 2218 N N . ARG A 1 285 ? 6.637 -4.678 16.535 1.00 95.50 285 ARG A N 1
ATOM 2219 C CA . ARG A 1 285 ? 5.321 -5.217 16.910 1.00 95.50 285 ARG A CA 1
ATOM 2220 C C . ARG A 1 285 ? 4.157 -4.586 16.138 1.00 95.50 285 ARG A C 1
ATOM 2222 O O . ARG A 1 285 ? 3.026 -4.964 16.410 1.00 95.50 285 ARG A O 1
ATOM 2229 N N . ASN A 1 286 ? 4.390 -3.625 15.234 1.00 96.00 286 ASN A N 1
ATOM 2230 C CA . ASN A 1 286 ? 3.313 -2.895 14.553 1.00 96.00 286 ASN A CA 1
ATOM 2231 C C . ASN A 1 286 ? 2.288 -3.858 13.895 1.00 96.00 286 ASN A C 1
ATOM 2233 O O . ASN A 1 286 ? 2.644 -4.522 12.914 1.00 96.00 286 ASN A O 1
ATOM 2237 N N . PRO A 1 287 ? 1.023 -3.897 14.372 1.00 95.88 287 PRO A N 1
ATOM 2238 C CA . PRO A 1 287 ? -0.005 -4.809 13.862 1.00 95.88 287 PRO A CA 1
ATOM 2239 C C . PRO A 1 287 ? -0.406 -4.564 12.402 1.00 95.88 287 PRO A C 1
ATOM 2241 O O . PRO A 1 287 ? -1.022 -5.424 11.787 1.00 95.88 287 PRO A O 1
ATOM 2244 N N . LEU A 1 288 ? -0.056 -3.412 11.822 1.00 97.06 288 LEU A N 1
ATOM 2245 C CA . LEU A 1 288 ? -0.409 -3.046 10.447 1.00 97.06 288 LEU A CA 1
ATOM 2246 C C . LEU A 1 288 ? 0.697 -3.369 9.431 1.00 97.06 288 LEU A C 1
ATOM 2248 O O . LEU A 1 288 ? 0.493 -3.219 8.228 1.00 97.06 288 LEU A O 1
ATOM 2252 N N . ALA A 1 289 ? 1.880 -3.806 9.870 1.00 97.44 289 ALA A N 1
ATOM 2253 C CA . ALA A 1 289 ? 3.064 -3.974 9.022 1.00 97.44 289 ALA A CA 1
ATOM 2254 C C . ALA A 1 289 ? 3.108 -5.327 8.273 1.00 97.44 289 ALA A C 1
ATOM 2256 O O . ALA A 1 289 ? 4.148 -5.989 8.240 1.00 97.44 289 ALA A O 1
ATOM 2257 N N . PHE A 1 290 ? 1.989 -5.735 7.662 1.00 97.06 290 PHE A N 1
ATOM 2258 C CA . PHE A 1 290 ? 1.814 -7.043 7.005 1.00 97.06 290 PHE A CA 1
ATOM 2259 C C . PHE A 1 290 ? 1.307 -6.974 5.562 1.00 97.06 290 PHE A C 1
ATOM 2261 O O . PHE A 1 290 ? 0.972 -8.004 4.988 1.00 97.06 290 PHE A O 1
ATOM 2268 N N . ALA A 1 291 ? 1.276 -5.794 4.933 1.00 97.56 291 ALA A N 1
ATOM 2269 C CA . ALA A 1 291 ? 0.679 -5.648 3.597 1.00 97.56 291 ALA A CA 1
ATOM 2270 C C . ALA A 1 291 ? 1.313 -6.540 2.509 1.00 97.56 291 ALA A C 1
ATOM 2272 O O . ALA A 1 291 ? 0.665 -6.830 1.510 1.00 97.56 291 ALA A O 1
ATOM 2273 N N . HIS A 1 292 ? 2.557 -6.986 2.700 1.00 94.81 292 HIS A N 1
ATOM 2274 C CA . HIS A 1 292 ? 3.258 -7.895 1.790 1.00 94.81 292 HIS A CA 1
ATOM 2275 C C . HIS A 1 292 ? 2.710 -9.336 1.799 1.00 94.81 292 HIS A C 1
ATOM 2277 O O . HIS A 1 292 ? 3.072 -10.109 0.925 1.00 94.81 292 HIS A O 1
ATOM 2283 N N . PHE A 1 293 ? 1.821 -9.686 2.739 1.00 95.69 293 PHE A N 1
ATOM 2284 C CA . PHE A 1 293 ? 1.077 -10.953 2.751 1.00 95.69 293 PHE A CA 1
ATOM 2285 C C . PHE A 1 293 ? -0.302 -10.858 2.071 1.00 95.69 293 PHE A C 1
ATOM 2287 O O . PHE A 1 293 ? -1.052 -11.831 2.065 1.00 95.69 293 PHE A O 1
ATOM 2294 N N . ALA A 1 294 ? -0.690 -9.691 1.540 1.00 95.38 294 ALA A N 1
ATOM 2295 C CA . ALA A 1 294 ? -1.945 -9.560 0.804 1.00 95.38 294 ALA A CA 1
ATOM 2296 C C . ALA A 1 294 ? -1.810 -10.224 -0.572 1.00 95.38 294 ALA A C 1
ATOM 2298 O O . ALA A 1 294 ? -1.009 -9.785 -1.402 1.00 95.38 294 ALA A O 1
ATOM 2299 N N . ASN A 1 295 ? -2.608 -11.261 -0.815 1.00 92.62 295 ASN A N 1
ATOM 2300 C CA . ASN A 1 295 ? -2.532 -12.063 -2.031 1.00 92.62 295 ASN A CA 1
ATOM 2301 C C . ASN A 1 295 ? -3.348 -11.485 -3.183 1.00 92.62 295 ASN A C 1
ATOM 2303 O O . ASN A 1 295 ? -4.271 -10.689 -2.996 1.00 92.62 295 ASN A O 1
ATOM 2307 N N . HIS A 1 296 ? -3.029 -11.930 -4.394 1.00 90.88 296 HIS A N 1
ATOM 2308 C CA . HIS A 1 296 ? -3.879 -11.686 -5.548 1.00 90.88 296 HIS A CA 1
ATOM 2309 C C . HIS A 1 296 ? -5.181 -12.492 -5.457 1.00 90.88 296 HIS A C 1
ATOM 2311 O O . HIS A 1 296 ? -5.109 -13.682 -5.160 1.00 90.88 296 HIS A O 1
ATOM 2317 N N . PRO A 1 297 ? -6.365 -11.912 -5.742 1.00 91.06 297 PRO A N 1
ATOM 2318 C CA . PRO A 1 297 ? -7.602 -12.686 -5.801 1.00 91.06 297 PRO A CA 1
ATOM 2319 C C . PRO A 1 297 ? -7.512 -13.845 -6.805 1.00 91.06 297 PRO A C 1
ATOM 2321 O O . PRO A 1 297 ? -6.974 -13.700 -7.904 1.00 91.06 297 PRO A O 1
ATOM 2324 N N . ALA A 1 298 ? -8.089 -14.990 -6.438 1.00 88.06 298 ALA A N 1
ATOM 2325 C CA . ALA A 1 298 ? -8.300 -16.090 -7.371 1.00 88.06 298 ALA A CA 1
ATOM 2326 C C . ALA A 1 298 ? -9.372 -15.732 -8.412 1.00 88.06 298 ALA A C 1
ATOM 2328 O O . ALA A 1 298 ? -10.067 -14.715 -8.314 1.00 88.06 298 ALA A O 1
ATOM 2329 N N . LYS A 1 299 ? -9.558 -16.615 -9.396 1.00 83.50 299 LYS A N 1
ATOM 2330 C CA . LYS A 1 299 ? -10.680 -16.513 -10.329 1.00 83.50 299 LYS A CA 1
ATOM 2331 C C . LYS A 1 299 ? -12.005 -16.424 -9.557 1.00 83.50 299 LYS A C 1
ATOM 2333 O O . LYS A 1 299 ? -12.216 -17.170 -8.607 1.00 83.50 299 LYS A O 1
ATOM 2338 N N . ASP A 1 300 ? -12.867 -15.500 -9.976 1.00 84.25 300 ASP A N 1
ATOM 2339 C CA . ASP A 1 300 ? -14.177 -15.204 -9.373 1.00 84.25 300 ASP A CA 1
ATOM 2340 C C . ASP A 1 300 ? -14.137 -14.557 -7.969 1.00 84.25 300 ASP A C 1
ATOM 2342 O O . ASP A 1 300 ? -15.186 -14.317 -7.370 1.00 84.25 300 ASP A O 1
ATOM 2346 N N . MET A 1 301 ? -12.954 -14.193 -7.459 1.00 88.94 301 MET A N 1
ATOM 2347 C CA . MET A 1 301 ? -12.803 -13.354 -6.266 1.00 88.94 301 MET A CA 1
ATOM 2348 C C . MET A 1 301 ? -12.580 -11.887 -6.655 1.00 88.94 301 MET A C 1
ATOM 2350 O O . MET A 1 301 ? -11.989 -11.579 -7.690 1.00 88.94 301 MET A O 1
ATOM 2354 N N . ALA A 1 302 ? -13.027 -10.962 -5.805 1.00 90.44 302 ALA A N 1
ATOM 2355 C CA . ALA A 1 302 ? -12.802 -9.531 -5.992 1.00 90.44 302 ALA A CA 1
ATOM 2356 C C . ALA A 1 302 ? -11.765 -9.012 -4.983 1.00 90.44 302 ALA A C 1
ATOM 2358 O O . ALA A 1 302 ? -11.831 -9.388 -3.810 1.00 90.44 302 ALA A O 1
ATOM 2359 N N . PRO A 1 303 ? -10.844 -8.120 -5.392 1.00 94.50 303 PRO A N 1
ATOM 2360 C CA . PRO A 1 303 ? -9.980 -7.436 -4.441 1.00 94.50 303 PRO A CA 1
ATOM 2361 C C . PRO A 1 303 ? -10.825 -6.558 -3.513 1.00 94.50 303 PRO A C 1
ATOM 2363 O O . PRO A 1 303 ? -11.838 -5.987 -3.927 1.00 94.50 303 PRO A O 1
ATOM 2366 N N . ASN A 1 304 ? -10.400 -6.433 -2.261 1.00 97.00 304 ASN A N 1
ATOM 2367 C CA . ASN A 1 304 ? -11.061 -5.595 -1.258 1.00 97.00 304 ASN A CA 1
ATOM 2368 C C . ASN A 1 304 ? -10.193 -4.410 -0.817 1.00 97.00 304 ASN A C 1
ATOM 2370 O O . ASN A 1 304 ? -10.721 -3.455 -0.244 1.00 97.00 304 ASN A O 1
ATOM 2374 N N . VAL A 1 305 ? -8.915 -4.382 -1.200 1.00 97.56 305 VAL A N 1
ATOM 2375 C CA . VAL A 1 305 ? -7.999 -3.264 -0.953 1.00 97.56 305 VAL A CA 1
ATOM 2376 C C . VAL A 1 305 ? -7.324 -2.764 -2.227 1.00 97.56 305 VAL A C 1
ATOM 2378 O O . VAL A 1 305 ? -7.209 -3.476 -3.228 1.00 97.56 305 VAL A O 1
ATOM 2381 N N . MET A 1 306 ? -6.834 -1.527 -2.179 1.00 95.00 306 MET A N 1
ATOM 2382 C CA . MET A 1 306 ? -5.981 -0.950 -3.215 1.00 95.00 306 MET A CA 1
ATOM 2383 C C . MET A 1 306 ? -4.748 -0.267 -2.623 1.00 95.00 306 MET A C 1
ATOM 2385 O O . MET A 1 306 ? -4.768 0.207 -1.488 1.00 95.00 306 MET A O 1
ATOM 2389 N N . VAL A 1 307 ? -3.672 -0.205 -3.407 1.00 95.00 307 VAL A N 1
ATOM 2390 C CA . VAL A 1 307 ? -2.426 0.461 -3.010 1.00 95.00 307 VAL A CA 1
ATOM 2391 C C . VAL A 1 307 ? -2.589 1.976 -3.089 1.00 95.00 307 VAL A C 1
ATOM 2393 O O . VAL A 1 307 ? -2.952 2.519 -4.131 1.00 95.00 307 VAL A O 1
ATOM 2396 N N . CYS A 1 308 ? -2.233 2.657 -2.006 1.00 96.31 308 CYS A N 1
ATOM 2397 C CA . CYS A 1 308 ? -2.097 4.101 -1.926 1.00 96.31 308 CYS A CA 1
ATOM 2398 C C . CYS A 1 308 ? -0.628 4.468 -1.676 1.00 96.31 308 CYS A C 1
ATOM 2400 O O . CYS A 1 308 ? -0.076 4.118 -0.626 1.00 96.31 308 CYS A O 1
ATOM 2402 N N . PRO A 1 309 ? 0.031 5.189 -2.600 1.00 94.88 309 PRO A N 1
ATOM 2403 C CA . PRO A 1 309 ? 1.310 5.820 -2.311 1.00 94.88 309 PRO A CA 1
ATOM 2404 C C . PRO A 1 309 ? 1.156 6.812 -1.164 1.00 94.88 309 PRO A C 1
ATOM 2406 O O . PRO A 1 309 ? 0.295 7.685 -1.222 1.00 94.88 309 PRO A O 1
ATOM 2409 N N . TYR A 1 310 ? 1.986 6.682 -0.133 1.00 95.94 310 TYR A N 1
ATOM 2410 C CA . TYR A 1 310 ? 1.988 7.590 1.008 1.00 95.94 310 TYR A CA 1
ATOM 2411 C C . TYR A 1 310 ? 3.397 8.149 1.225 1.00 95.94 310 TYR A C 1
ATOM 2413 O O . TYR A 1 310 ? 4.388 7.414 1.227 1.00 95.94 310 TYR A O 1
ATOM 2421 N N . ASP A 1 311 ? 3.486 9.468 1.330 1.00 95.38 311 ASP A N 1
ATOM 2422 C CA . ASP A 1 311 ? 4.718 10.232 1.474 1.00 95.38 311 ASP A CA 1
ATOM 2423 C C . ASP A 1 311 ? 4.822 10.710 2.923 1.00 95.38 311 ASP A C 1
ATOM 2425 O O . ASP A 1 311 ? 4.266 11.737 3.305 1.00 95.38 311 ASP A O 1
ATOM 2429 N N . PHE A 1 312 ? 5.527 9.935 3.748 1.00 94.69 312 PHE A N 1
ATOM 2430 C CA . PHE A 1 312 ? 5.642 10.203 5.176 1.00 94.69 312 PHE A CA 1
ATOM 2431 C C . PHE A 1 312 ? 6.678 11.309 5.454 1.00 94.69 312 PHE A C 1
ATOM 2433 O O . PHE A 1 312 ? 7.852 11.136 5.105 1.00 94.69 312 PHE A O 1
ATOM 2440 N N . PRO A 1 313 ? 6.305 12.422 6.109 1.00 92.44 313 PRO A N 1
ATOM 2441 C CA . PRO A 1 313 ? 7.242 13.489 6.445 1.00 92.44 313 PRO A CA 1
ATOM 2442 C C . PRO A 1 313 ? 8.156 13.077 7.611 1.00 92.44 313 PRO A C 1
ATOM 2444 O O . PRO A 1 313 ? 7.728 12.927 8.753 1.00 92.44 313 PRO A O 1
ATOM 2447 N N . LEU A 1 314 ? 9.465 12.965 7.364 1.00 87.75 314 LEU A N 1
ATOM 2448 C CA . LEU A 1 314 ? 10.459 12.568 8.376 1.00 87.75 314 LEU A CA 1
ATOM 2449 C C . LEU A 1 314 ? 10.667 13.617 9.486 1.00 87.75 314 LEU A C 1
ATOM 2451 O O . LEU A 1 314 ? 11.374 13.359 10.460 1.00 87.75 314 LEU A O 1
ATOM 2455 N N . THR A 1 315 ? 10.051 14.795 9.370 1.00 87.56 315 THR A N 1
ATOM 2456 C CA . THR A 1 315 ? 9.968 15.780 10.456 1.00 87.56 315 THR A CA 1
ATOM 2457 C C . THR A 1 315 ? 9.125 15.291 11.633 1.00 87.56 315 THR A C 1
ATOM 2459 O O . THR A 1 315 ? 9.336 15.743 12.758 1.00 87.56 315 THR A O 1
ATOM 2462 N N . GLU A 1 316 ? 8.215 14.342 11.413 1.00 88.12 316 GLU A N 1
ATOM 2463 C CA . GLU A 1 316 ? 7.305 13.828 12.435 1.00 88.12 316 GLU A CA 1
ATOM 2464 C C . GLU A 1 316 ? 7.913 12.681 13.236 1.00 88.12 316 GLU A C 1
ATOM 2466 O O . GLU A 1 316 ? 7.582 11.501 13.098 1.00 88.12 316 GLU A O 1
ATOM 2471 N N . LYS A 1 317 ? 8.832 13.053 14.127 1.00 86.06 317 LYS A N 1
ATOM 2472 C CA . LYS A 1 317 ? 9.610 12.103 14.933 1.00 86.06 317 LYS A CA 1
ATOM 2473 C C . LYS A 1 317 ? 8.758 11.175 15.806 1.00 86.06 317 LYS A C 1
ATOM 2475 O O . LYS A 1 317 ? 9.186 10.056 16.056 1.00 86.06 317 LYS A O 1
ATOM 2480 N N . ASN A 1 318 ? 7.570 11.608 16.231 1.00 86.44 318 ASN A N 1
ATOM 2481 C CA . ASN A 1 318 ? 6.687 10.799 17.080 1.00 86.44 318 ASN A CA 1
ATOM 2482 C C . ASN A 1 318 ? 6.108 9.602 16.309 1.00 86.44 318 ASN A C 1
ATOM 2484 O O . ASN A 1 318 ? 6.092 8.484 16.806 1.00 86.44 318 ASN A O 1
ATOM 2488 N N . MET A 1 319 ? 5.715 9.813 15.050 1.00 93.75 319 MET A N 1
ATOM 2489 C CA . MET A 1 319 ? 5.153 8.758 14.201 1.00 93.75 319 MET A CA 1
ATOM 2490 C C . MET A 1 319 ? 6.230 7.888 13.550 1.00 93.75 319 MET A C 1
ATOM 2492 O O . MET A 1 319 ? 5.971 6.734 13.209 1.00 93.75 319 MET A O 1
ATOM 2496 N N . ARG A 1 320 ? 7.450 8.419 13.390 1.00 93.81 320 ARG A N 1
ATOM 2497 C CA . ARG A 1 320 ? 8.569 7.757 12.703 1.00 93.81 320 ARG A CA 1
ATOM 2498 C C . ARG A 1 320 ? 8.811 6.325 13.187 1.00 93.81 320 ARG A C 1
ATOM 2500 O O . ARG A 1 320 ? 9.063 5.463 12.347 1.00 93.81 320 ARG A O 1
ATOM 2507 N N . THR A 1 321 ? 8.713 6.080 14.493 1.00 94.62 321 THR A N 1
ATOM 2508 C CA . THR A 1 321 ? 8.931 4.765 15.123 1.00 94.62 321 THR A CA 1
ATOM 2509 C C . THR A 1 321 ? 7.964 3.696 14.606 1.00 94.62 321 THR A C 1
ATOM 2511 O O . THR A 1 321 ? 8.303 2.517 14.579 1.00 94.62 321 THR A O 1
ATOM 2514 N N . TYR A 1 322 ? 6.771 4.095 14.167 1.00 96.25 322 TYR A N 1
ATOM 2515 C CA . TYR A 1 322 ? 5.715 3.187 13.731 1.00 96.25 322 TYR A CA 1
ATOM 2516 C C . TYR A 1 322 ? 5.663 2.992 12.216 1.00 96.25 322 TYR A C 1
ATOM 2518 O O . TYR A 1 322 ? 5.037 2.044 11.754 1.00 96.25 322 TYR A O 1
ATOM 2526 N N . VAL A 1 323 ? 6.335 3.838 11.430 1.00 96.44 323 VAL A N 1
ATOM 2527 C CA . VAL A 1 323 ? 6.425 3.663 9.974 1.00 96.44 323 VAL A CA 1
ATOM 2528 C C . VAL A 1 323 ? 7.463 2.574 9.675 1.00 96.44 323 VAL A C 1
ATOM 2530 O O . VAL A 1 323 ? 8.661 2.817 9.858 1.00 96.44 323 VAL A O 1
ATOM 2533 N N . PRO A 1 324 ? 7.051 1.382 9.196 1.00 96.19 324 PRO A N 1
ATOM 2534 C CA . PRO A 1 324 ? 7.884 0.179 9.142 1.00 96.19 324 PRO A CA 1
ATOM 2535 C C . PRO A 1 324 ? 8.826 0.173 7.928 1.00 96.19 324 PRO A C 1
ATOM 2537 O O . PRO A 1 324 ? 9.092 -0.867 7.327 1.00 96.19 324 PRO A O 1
ATOM 2540 N N . ASN A 1 325 ? 9.308 1.351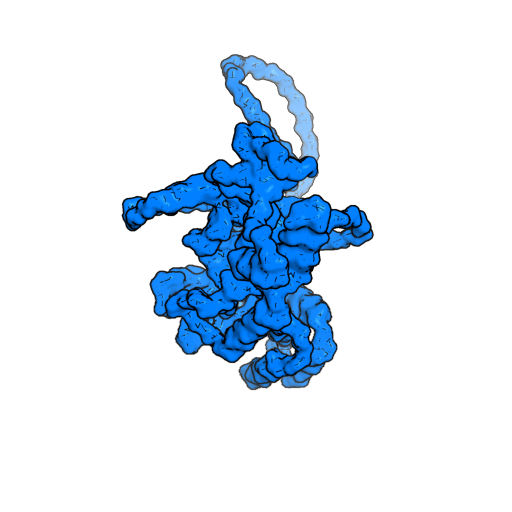 7.531 1.00 95.38 325 ASN A N 1
ATOM 2541 C CA . ASN A 1 325 ? 10.172 1.539 6.382 1.00 95.38 325 ASN A CA 1
ATOM 2542 C C . ASN A 1 325 ? 11.480 2.225 6.773 1.00 95.38 325 ASN A C 1
ATOM 2544 O O . ASN A 1 325 ? 11.539 3.048 7.693 1.00 95.38 325 ASN A O 1
ATOM 2548 N N . ILE A 1 326 ? 12.526 1.921 6.012 1.00 92.06 326 ILE A N 1
ATOM 2549 C CA . ILE A 1 326 ? 13.783 2.671 6.016 1.00 92.06 326 ILE A CA 1
ATOM 2550 C C . ILE A 1 326 ? 14.176 2.987 4.576 1.00 92.06 326 ILE A C 1
ATOM 2552 O O . ILE A 1 326 ? 13.973 2.171 3.677 1.00 92.06 326 ILE A O 1
ATOM 2556 N N . SER A 1 327 ? 14.765 4.160 4.355 1.00 88.62 327 SER A N 1
ATOM 2557 C CA . SER A 1 327 ? 15.297 4.521 3.042 1.00 88.62 327 SER A CA 1
ATOM 2558 C C . SER A 1 327 ? 16.720 4.021 2.881 1.00 88.62 327 SER A C 1
ATOM 2560 O O . SER A 1 327 ? 17.588 4.356 3.690 1.00 88.62 327 SER A O 1
ATOM 2562 N N . PHE A 1 328 ? 16.975 3.268 1.813 1.00 84.44 328 PHE A N 1
ATOM 2563 C CA . PHE A 1 328 ? 18.324 2.886 1.424 1.00 84.44 328 PHE A CA 1
ATOM 2564 C C . PHE A 1 328 ? 19.079 4.093 0.858 1.00 84.44 328 PHE A C 1
ATOM 2566 O O . PHE A 1 328 ? 18.594 4.774 -0.047 1.00 84.44 328 PHE A O 1
ATOM 2573 N N . GLY A 1 329 ? 20.289 4.335 1.367 1.00 70.19 329 GLY A N 1
ATOM 2574 C CA . GLY A 1 329 ? 21.060 5.538 1.066 1.00 70.19 329 GLY A CA 1
ATOM 2575 C C . GLY A 1 329 ? 20.586 6.733 1.899 1.00 70.19 329 GLY A C 1
ATOM 2576 O O . GLY A 1 329 ? 19.396 7.013 1.997 1.00 70.19 329 GLY A O 1
ATOM 2577 N N . ASN A 1 330 ? 21.541 7.419 2.530 1.00 59.28 330 ASN A N 1
ATOM 2578 C CA . ASN A 1 330 ? 21.365 8.396 3.611 1.00 59.28 330 ASN A CA 1
ATOM 2579 C C . ASN A 1 330 ? 20.590 9.684 3.231 1.00 59.28 330 ASN A C 1
ATOM 2581 O O . ASN A 1 330 ? 21.185 10.760 3.219 1.00 59.28 330 ASN A O 1
ATOM 2585 N N . GLY A 1 331 ? 19.297 9.587 2.897 1.00 51.31 331 GLY A N 1
ATOM 2586 C CA . GLY A 1 331 ? 18.315 10.684 2.794 1.00 51.31 331 GLY A CA 1
ATOM 2587 C C . GLY A 1 331 ? 18.590 11.794 1.768 1.00 51.31 331 GLY A C 1
ATOM 2588 O O . GLY A 1 331 ? 17.723 12.622 1.512 1.00 51.31 331 GLY A O 1
ATOM 2589 N N . GLY A 1 332 ? 19.777 11.838 1.161 1.00 48.16 332 GLY A N 1
ATOM 2590 C CA . GLY A 1 332 ? 20.101 12.756 0.084 1.00 48.16 332 GLY A CA 1
ATOM 2591 C C . GLY A 1 332 ? 19.386 12.304 -1.176 1.00 48.16 332 GLY A C 1
ATOM 2592 O O . GLY A 1 332 ? 19.859 11.387 -1.849 1.00 48.16 332 GLY A O 1
ATOM 2593 N N . GLU A 1 333 ? 18.255 12.933 -1.496 1.00 46.78 333 GLU A N 1
ATOM 2594 C CA . GLU A 1 333 ? 17.582 12.735 -2.775 1.00 46.78 333 GLU A CA 1
ATOM 2595 C C . GLU A 1 333 ? 18.562 13.028 -3.915 1.00 46.78 333 GLU A C 1
ATOM 2597 O O . GLU A 1 333 ? 18.792 14.171 -4.321 1.00 46.78 333 GLU A O 1
ATOM 2602 N N . VAL A 1 334 ? 19.132 11.975 -4.494 1.00 52.16 334 VAL A N 1
ATOM 2603 C CA . VAL A 1 334 ? 19.738 12.073 -5.814 1.00 52.16 334 VAL A CA 1
ATOM 2604 C C . VAL A 1 334 ? 18.571 12.213 -6.784 1.00 52.16 334 VAL A C 1
ATOM 2606 O O . VAL A 1 334 ? 18.038 11.209 -7.251 1.00 52.16 334 VAL A O 1
ATOM 2609 N N . LYS A 1 335 ? 18.145 13.455 -7.060 1.00 49.69 335 LYS A N 1
ATOM 2610 C CA . LYS A 1 335 ? 17.061 13.739 -8.012 1.00 49.69 335 LYS A CA 1
ATOM 2611 C C . LYS A 1 335 ? 17.436 13.144 -9.372 1.00 49.69 335 LYS A C 1
ATOM 2613 O O . LYS A 1 335 ? 18.299 13.657 -10.096 1.00 49.69 335 LYS A O 1
ATOM 2618 N N . MET A 1 336 ? 16.811 12.018 -9.700 1.00 52.72 336 MET A N 1
ATOM 2619 C CA . MET A 1 336 ? 16.946 11.369 -10.994 1.00 52.72 336 MET A CA 1
ATOM 2620 C C . MET A 1 336 ? 15.862 11.915 -11.920 1.00 52.72 336 MET A C 1
ATOM 2622 O O . MET A 1 336 ? 14.693 11.966 -11.554 1.00 52.72 336 MET A O 1
ATOM 2626 N N . LYS A 1 337 ? 16.236 12.347 -13.124 1.00 45.78 337 LYS A N 1
ATOM 2627 C CA . LYS A 1 337 ? 15.275 12.718 -14.166 1.00 45.78 337 LYS A CA 1
ATOM 2628 C C . LYS A 1 337 ? 15.032 11.525 -15.076 1.00 45.78 337 LYS A C 1
ATOM 2630 O O . LYS A 1 337 ? 15.990 10.972 -15.619 1.00 45.78 337 LYS A O 1
ATOM 2635 N N . LYS A 1 338 ? 13.760 11.172 -15.251 1.00 43.62 338 LYS A N 1
ATOM 2636 C CA . LYS A 1 338 ? 13.301 10.175 -16.218 1.00 43.62 338 LYS A CA 1
ATOM 2637 C C . LYS A 1 338 ? 13.182 10.829 -17.595 1.00 43.62 338 LYS A C 1
ATOM 2639 O O . LYS A 1 338 ? 12.511 11.846 -17.746 1.00 43.62 338 LYS A O 1
ATOM 2644 N N . LEU A 1 339 ? 13.857 10.264 -18.588 1.00 38.16 339 LEU A N 1
ATOM 2645 C CA . LEU A 1 339 ? 13.753 10.641 -19.998 1.00 38.16 339 LEU A CA 1
ATOM 2646 C C . LEU A 1 339 ? 13.548 9.340 -20.775 1.00 38.16 339 LEU A C 1
ATOM 2648 O O . LEU A 1 339 ? 14.502 8.661 -21.158 1.00 38.16 339 LEU A O 1
ATOM 2652 N N . GLY A 1 340 ? 12.287 8.938 -20.924 1.00 46.22 340 GLY A N 1
ATOM 2653 C CA . GLY A 1 340 ? 11.964 7.609 -21.428 1.00 46.22 340 GLY A CA 1
ATOM 2654 C C . GLY A 1 340 ? 12.159 6.498 -20.381 1.00 46.22 340 GLY A C 1
ATOM 2655 O O . GLY A 1 340 ? 11.767 6.654 -19.227 1.00 46.22 340 GLY A O 1
ATOM 2656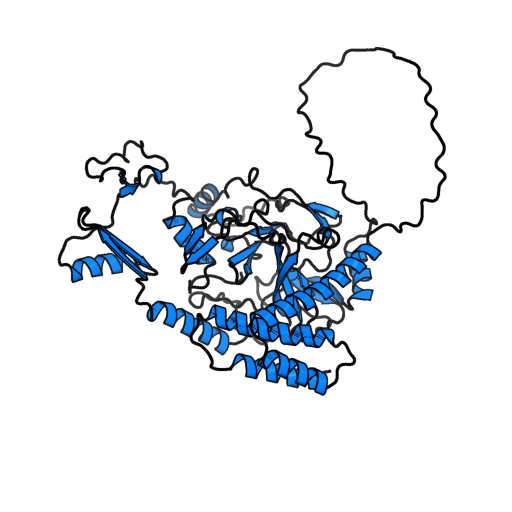 N N . SER A 1 341 ? 12.844 5.404 -20.748 1.00 36.66 341 SER A N 1
ATOM 2657 C CA . SER A 1 341 ? 13.323 4.356 -19.818 1.00 36.66 341 SER A CA 1
ATOM 2658 C C . SER A 1 341 ? 14.527 4.780 -18.993 1.00 36.66 341 SER A C 1
ATOM 2660 O O . SER A 1 341 ? 14.951 4.052 -18.098 1.00 36.66 341 SER A O 1
ATOM 2662 N N . PHE A 1 342 ? 15.153 5.900 -19.340 1.00 34.59 342 PHE A N 1
ATOM 2663 C CA . PHE A 1 342 ? 16.444 6.264 -18.790 1.00 34.59 342 PHE A CA 1
ATOM 2664 C C . PHE A 1 342 ? 16.277 7.160 -17.568 1.00 34.59 342 PHE A C 1
ATOM 2666 O O . PHE A 1 342 ? 15.647 8.215 -17.648 1.00 34.59 342 PHE A O 1
ATOM 2673 N N . TRP A 1 343 ? 16.918 6.777 -16.465 1.00 42.12 343 TRP A N 1
ATOM 2674 C CA . TRP A 1 343 ? 17.123 7.651 -15.317 1.00 42.12 343 TRP A CA 1
ATOM 2675 C C . TRP A 1 343 ? 18.504 8.296 -15.397 1.00 42.12 343 TRP A C 1
ATOM 2677 O O . TRP A 1 343 ? 19.528 7.613 -15.421 1.00 42.12 343 TRP A O 1
ATOM 2687 N N . PHE A 1 344 ? 18.544 9.624 -15.395 1.00 40.31 344 PHE A N 1
ATOM 2688 C CA . PHE A 1 344 ? 19.782 10.397 -15.378 1.00 40.31 344 PHE A CA 1
ATOM 2689 C C . PHE A 1 344 ? 19.919 11.135 -14.053 1.00 40.31 344 PHE A C 1
ATOM 2691 O O . PHE A 1 344 ? 18.958 11.732 -13.570 1.00 40.31 344 PHE A O 1
ATOM 2698 N N . LYS A 1 345 ? 21.122 11.143 -13.472 1.00 45.06 345 LYS A N 1
ATOM 2699 C CA . LYS A 1 345 ? 21.410 11.990 -12.307 1.00 45.06 345 LYS A CA 1
ATOM 2700 C C . LYS A 1 345 ? 21.369 13.453 -12.744 1.00 45.06 345 LYS A C 1
ATOM 2702 O O . LYS A 1 345 ? 22.124 13.852 -13.629 1.00 45.06 345 LYS A O 1
ATOM 2707 N N . SER A 1 346 ? 20.492 14.251 -12.142 1.00 39.78 346 SER A N 1
ATOM 2708 C CA . SER A 1 346 ? 20.454 15.689 -12.397 1.00 39.78 346 SER A CA 1
ATOM 2709 C C . SER A 1 346 ? 21.577 16.373 -11.620 1.00 39.78 346 SER A C 1
ATOM 2711 O O . SER A 1 346 ? 21.505 16.485 -10.401 1.00 39.78 346 SER A O 1
ATOM 2713 N N . TRP A 1 347 ? 22.593 16.882 -12.319 1.00 31.42 347 TRP A N 1
ATOM 2714 C CA . TRP A 1 347 ? 23.571 17.804 -11.737 1.00 31.42 347 TRP A CA 1
ATOM 2715 C C . TRP A 1 347 ? 22.959 19.211 -11.692 1.00 31.42 347 TRP A C 1
ATOM 2717 O O . TRP A 1 347 ? 23.164 20.027 -12.586 1.00 31.42 347 TRP A O 1
ATOM 2727 N N . LYS A 1 348 ? 22.133 19.489 -10.684 1.00 34.44 348 LYS A N 1
ATOM 2728 C CA . LYS A 1 348 ? 21.825 20.868 -10.286 1.00 34.44 348 LYS A CA 1
ATOM 2729 C C . LYS A 1 348 ? 22.407 21.079 -8.897 1.00 34.44 348 LYS A C 1
ATOM 2731 O O . LYS A 1 348 ? 22.168 20.257 -8.017 1.00 34.44 348 LYS A O 1
ATOM 2736 N N . SER A 1 349 ? 23.151 22.171 -8.715 1.00 34.69 349 SER A N 1
ATOM 2737 C CA . SER A 1 349 ? 23.412 22.690 -7.377 1.00 34.69 349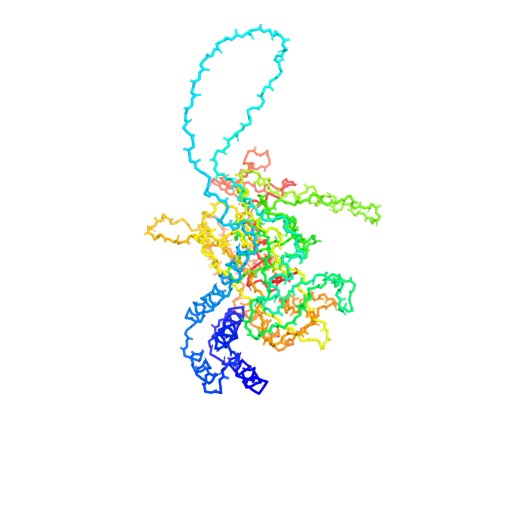 SER A CA 1
ATOM 2738 C C . SER A 1 349 ? 22.061 22.992 -6.734 1.00 34.69 349 SER A C 1
ATOM 2740 O O . SER A 1 349 ? 21.165 23.552 -7.371 1.00 34.69 349 SER A O 1
ATOM 2742 N N . SER A 1 350 ? 21.884 22.538 -5.500 1.00 31.08 350 SER A N 1
ATOM 2743 C CA . SER A 1 350 ? 20.676 22.766 -4.722 1.00 31.08 350 SER A CA 1
ATOM 2744 C C . SER A 1 350 ? 20.474 24.269 -4.530 1.00 31.08 350 SER A C 1
ATOM 2746 O O . SER A 1 350 ? 21.134 24.888 -3.697 1.00 31.08 350 SER A O 1
ATOM 2748 N N . SER A 1 351 ? 19.571 24.873 -5.301 1.00 27.73 351 SER A N 1
ATOM 2749 C CA . SER A 1 351 ? 18.922 26.109 -4.876 1.00 27.73 351 SER A CA 1
ATOM 2750 C C . SER A 1 351 ? 18.077 25.775 -3.648 1.00 27.73 351 SER A C 1
ATOM 2752 O O . SER A 1 351 ? 17.295 24.826 -3.684 1.00 27.73 351 SER A O 1
ATOM 2754 N N . SER A 1 352 ? 18.287 26.534 -2.580 1.00 36.12 352 SER A N 1
ATOM 2755 C CA . SER A 1 352 ? 17.703 26.428 -1.243 1.00 36.12 352 SER A CA 1
ATOM 2756 C C . SER A 1 352 ? 16.170 26.502 -1.226 1.00 36.12 352 SER A C 1
ATOM 2758 O O . SER A 1 352 ? 15.592 27.525 -0.865 1.00 36.12 352 SER A O 1
ATOM 2760 N N . VAL A 1 353 ? 15.504 25.412 -1.589 1.00 35.28 353 VAL A N 1
ATOM 2761 C CA . VAL A 1 353 ? 14.163 25.109 -1.087 1.00 35.28 353 VAL A CA 1
ATOM 2762 C C . VAL A 1 353 ? 14.379 24.025 -0.047 1.00 35.28 353 VAL A C 1
ATOM 2764 O O . VAL A 1 353 ? 14.941 22.975 -0.353 1.00 35.28 353 VAL A O 1
ATOM 2767 N N . THR A 1 354 ? 14.045 24.322 1.202 1.00 40.56 354 THR A N 1
ATOM 2768 C CA . THR A 1 354 ? 14.039 23.361 2.304 1.00 40.56 354 THR A CA 1
ATOM 2769 C C . THR A 1 354 ? 12.936 22.333 2.045 1.00 40.56 354 THR A C 1
ATOM 2771 O O . THR A 1 354 ? 11.855 22.436 2.618 1.00 40.56 354 THR A O 1
ATOM 2774 N N . ASP A 1 355 ? 13.172 21.393 1.125 1.00 59.72 355 ASP A N 1
ATOM 2775 C CA . ASP A 1 355 ? 12.304 20.231 0.930 1.00 59.72 355 ASP A CA 1
ATOM 2776 C C . ASP A 1 355 ? 12.328 19.433 2.243 1.00 59.72 355 ASP A C 1
ATOM 2778 O O . ASP A 1 355 ? 13.390 19.010 2.713 1.00 59.72 355 ASP A O 1
ATOM 2782 N N . VAL A 1 356 ? 11.159 19.285 2.873 1.00 71.81 356 VAL A N 1
ATOM 2783 C CA . VAL A 1 356 ? 10.985 18.418 4.043 1.00 71.81 356 VAL A CA 1
ATOM 2784 C C . VAL A 1 356 ? 11.407 17.005 3.628 1.00 71.81 356 VAL A C 1
ATOM 2786 O O . VAL A 1 356 ? 10.948 16.528 2.591 1.00 71.81 356 VAL A O 1
ATOM 2789 N N . PRO A 1 357 ? 12.289 16.325 4.379 1.00 83.31 357 PRO A N 1
ATOM 2790 C CA . PRO A 1 357 ? 12.696 14.972 4.025 1.00 83.31 357 PRO A CA 1
ATOM 2791 C C . PRO A 1 357 ? 11.481 14.034 4.083 1.00 83.31 357 PRO A C 1
ATOM 2793 O O . PRO A 1 357 ? 10.777 13.993 5.091 1.00 83.31 357 PRO A O 1
ATOM 2796 N N . ILE A 1 358 ? 11.232 13.288 3.005 1.00 89.75 358 ILE A N 1
ATOM 2797 C CA . ILE A 1 358 ? 10.075 12.392 2.857 1.00 89.75 358 ILE A CA 1
ATOM 2798 C C . ILE A 1 358 ? 10.548 10.941 2.766 1.00 89.75 358 ILE A C 1
ATOM 2800 O O . ILE A 1 358 ? 11.486 10.621 2.034 1.00 89.75 358 ILE A O 1
ATOM 2804 N N . LEU A 1 359 ? 9.854 10.049 3.468 1.00 91.44 359 LEU A N 1
ATOM 2805 C CA . LEU A 1 359 ? 9.975 8.605 3.333 1.00 91.44 359 LEU A CA 1
ATOM 2806 C C . LEU A 1 359 ? 8.824 8.069 2.475 1.00 91.44 359 LEU A C 1
ATOM 2808 O O . LEU A 1 359 ? 7.651 8.204 2.814 1.00 91.44 359 LEU A O 1
ATOM 2812 N N . LYS A 1 360 ? 9.173 7.451 1.348 1.00 92.75 360 LYS A N 1
ATOM 2813 C CA . LYS A 1 360 ? 8.220 6.943 0.357 1.00 92.75 360 LYS A CA 1
ATOM 2814 C C . LYS A 1 360 ? 7.732 5.548 0.742 1.00 92.75 360 LYS A C 1
ATOM 2816 O O . LYS A 1 360 ? 8.475 4.585 0.586 1.00 92.75 360 LYS A O 1
ATOM 2821 N N . THR A 1 361 ? 6.487 5.432 1.197 1.00 94.19 361 THR A N 1
ATOM 2822 C CA . THR A 1 361 ? 5.863 4.170 1.630 1.00 94.19 361 THR A CA 1
ATOM 2823 C C . THR A 1 361 ? 4.603 3.833 0.812 1.00 94.19 361 THR A C 1
ATOM 2825 O O . THR A 1 361 ? 4.206 4.581 -0.086 1.00 94.19 361 THR A O 1
ATOM 2828 N N . LEU A 1 362 ? 4.006 2.672 1.059 1.00 96.56 362 LEU A N 1
ATOM 2829 C CA . LEU A 1 362 ? 2.741 2.235 0.477 1.00 96.56 362 LEU A CA 1
ATOM 2830 C C . LEU A 1 362 ? 1.818 1.762 1.591 1.00 96.56 362 LEU A C 1
ATOM 2832 O O . LEU A 1 362 ? 2.245 1.033 2.485 1.00 96.56 362 LEU A O 1
ATOM 2836 N N . VAL A 1 363 ? 0.547 2.131 1.495 1.00 97.94 363 VAL A N 1
ATOM 2837 C CA . VAL A 1 363 ? -0.501 1.630 2.385 1.00 97.94 363 VAL A CA 1
ATOM 2838 C C . VAL A 1 363 ? -1.610 0.971 1.579 1.00 97.94 363 VAL A C 1
ATOM 2840 O O . VAL A 1 363 ? -1.846 1.330 0.425 1.00 97.94 363 VAL A O 1
ATOM 2843 N N . LEU A 1 364 ? -2.275 -0.013 2.171 1.00 98.38 364 LEU A N 1
ATOM 2844 C CA . LEU A 1 364 ? -3.461 -0.649 1.614 1.00 98.38 364 LEU A CA 1
ATOM 2845 C C . LEU A 1 364 ? -4.695 0.059 2.158 1.00 98.38 364 LEU A C 1
ATOM 2847 O O . LEU A 1 364 ? -4.839 0.204 3.369 1.00 98.38 364 LEU A O 1
ATOM 2851 N N . VAL A 1 365 ? -5.572 0.496 1.262 1.00 98.50 365 VAL A N 1
ATOM 2852 C CA . VAL A 1 365 ? -6.811 1.206 1.594 1.00 98.50 365 VAL A CA 1
ATOM 2853 C C . VAL A 1 365 ? -8.001 0.332 1.228 1.00 98.50 365 VAL A C 1
ATOM 2855 O O . VAL A 1 365 ? -8.045 -0.210 0.121 1.00 98.50 365 VAL A O 1
ATOM 2858 N N . ALA A 1 366 ? -8.965 0.207 2.138 1.00 98.12 366 ALA A N 1
ATOM 2859 C CA . ALA A 1 366 ? -10.197 -0.536 1.906 1.00 98.12 366 ALA A CA 1
ATOM 2860 C C . ALA A 1 366 ? -11.030 0.102 0.784 1.00 98.12 366 ALA A C 1
ATOM 2862 O O . ALA A 1 366 ? -11.333 1.294 0.805 1.00 98.12 366 ALA A O 1
ATOM 2863 N N . THR A 1 367 ? -11.429 -0.703 -0.196 1.00 95.75 367 THR A N 1
ATOM 2864 C CA . THR A 1 367 ? -12.277 -0.275 -1.329 1.00 95.75 367 THR A CA 1
ATOM 2865 C C . THR A 1 367 ? -13.760 -0.554 -1.098 1.00 95.75 367 THR A C 1
ATOM 2867 O O . THR A 1 367 ? -14.610 -0.074 -1.846 1.00 95.75 367 THR A O 1
ATOM 2870 N N . ARG A 1 368 ? -14.068 -1.338 -0.062 1.00 94.56 368 ARG A N 1
ATOM 2871 C CA . ARG A 1 368 ? -15.402 -1.677 0.431 1.00 94.56 368 ARG A CA 1
ATOM 2872 C C . ARG A 1 368 ? -15.340 -1.931 1.936 1.00 94.56 368 ARG A C 1
ATOM 2874 O O . ARG A 1 368 ? -14.244 -1.998 2.479 1.00 94.56 368 ARG A O 1
ATOM 2881 N N . GLU A 1 369 ? -16.491 -2.100 2.574 1.00 94.94 369 GLU A N 1
ATOM 2882 C CA . GLU A 1 369 ? -16.553 -2.637 3.937 1.00 94.94 369 GLU A CA 1
ATOM 2883 C C . GLU A 1 369 ? -15.965 -4.061 3.945 1.00 94.94 369 GLU A C 1
ATOM 2885 O O . GLU A 1 369 ? -16.252 -4.860 3.041 1.00 94.94 369 GLU A O 1
ATOM 2890 N N . ILE A 1 370 ? -15.106 -4.353 4.922 1.00 97.25 370 ILE A N 1
ATOM 2891 C CA . ILE A 1 370 ? -14.403 -5.634 5.086 1.00 97.25 370 ILE A CA 1
ATOM 2892 C C . ILE A 1 370 ? -14.748 -6.184 6.468 1.00 97.25 370 ILE A C 1
ATOM 2894 O O . ILE A 1 370 ? -14.640 -5.456 7.454 1.00 97.25 370 ILE A O 1
ATOM 2898 N N . SER A 1 371 ? -15.140 -7.457 6.550 1.00 97.31 371 SER A N 1
ATOM 2899 C CA . SER A 1 371 ? -15.457 -8.108 7.825 1.00 97.31 371 SER A CA 1
ATOM 2900 C C . SER A 1 371 ? -14.933 -9.538 7.848 1.00 97.31 371 SER A C 1
ATOM 2902 O O . SER A 1 371 ? -15.373 -10.365 7.051 1.00 97.31 371 SER A O 1
ATOM 2904 N N . ASN A 1 372 ? -14.019 -9.825 8.778 1.00 97.31 372 ASN A N 1
ATOM 2905 C CA . ASN A 1 372 ? -13.542 -11.181 9.087 1.00 97.31 372 ASN A CA 1
ATOM 2906 C C . ASN A 1 372 ? -13.129 -12.018 7.856 1.00 97.31 372 ASN A C 1
ATOM 2908 O O . ASN A 1 372 ? -13.534 -13.173 7.712 1.00 97.31 372 ASN A O 1
ATOM 2912 N N . GLU A 1 373 ? -12.345 -11.437 6.945 1.00 96.88 373 GLU A N 1
ATOM 2913 C CA . GLU A 1 373 ? -12.027 -12.037 5.643 1.00 96.88 373 GLU A CA 1
ATOM 2914 C C . GLU A 1 373 ? -10.573 -11.803 5.198 1.00 96.88 373 GLU A C 1
ATOM 2916 O O . GLU A 1 373 ? -9.852 -10.973 5.758 1.00 96.88 373 GLU A O 1
ATOM 2921 N N . GLU A 1 374 ? -10.134 -12.559 4.185 1.00 97.44 374 GLU A N 1
ATOM 2922 C CA . GLU A 1 374 ? -8.804 -12.415 3.581 1.00 97.44 374 GLU A CA 1
ATOM 2923 C C . GLU A 1 374 ? -8.702 -11.097 2.798 1.00 97.44 374 GLU A C 1
ATOM 2925 O O . GLU A 1 374 ? -9.579 -10.732 2.014 1.00 97.44 374 GLU A O 1
ATOM 2930 N N . ILE A 1 375 ? -7.606 -10.378 2.999 1.00 97.94 375 ILE A N 1
ATOM 2931 C CA . ILE A 1 375 ? -7.251 -9.156 2.294 1.00 97.94 375 ILE A CA 1
ATOM 2932 C C . ILE A 1 375 ? -6.633 -9.515 0.945 1.00 97.94 375 ILE A C 1
ATOM 2934 O O . ILE A 1 375 ? -5.569 -10.131 0.861 1.00 97.94 375 ILE A O 1
ATOM 2938 N N . LEU A 1 376 ? -7.298 -9.069 -0.119 1.00 96.25 376 LEU A N 1
ATOM 2939 C CA . LEU A 1 376 ? -6.964 -9.386 -1.499 1.00 96.25 376 LEU A CA 1
ATOM 2940 C C . LEU A 1 376 ? -6.592 -8.118 -2.257 1.00 96.25 376 LEU A C 1
ATOM 2942 O O . LEU A 1 376 ? -7.396 -7.189 -2.402 1.00 96.25 376 LEU A O 1
ATOM 2946 N N . LEU A 1 377 ? -5.370 -8.111 -2.779 1.00 93.94 377 LEU A N 1
ATOM 2947 C CA . LEU A 1 377 ? -4.778 -7.012 -3.517 1.00 93.94 377 LEU A CA 1
ATOM 2948 C C . LEU A 1 377 ? -4.690 -7.350 -5.009 1.00 93.94 377 LEU A C 1
ATOM 2950 O O . LEU A 1 377 ? -4.102 -8.344 -5.423 1.00 93.94 377 LEU A O 1
ATOM 2954 N N . ASN A 1 378 ? -5.207 -6.475 -5.868 1.00 90.31 378 ASN A N 1
ATOM 2955 C CA . ASN A 1 378 ? -4.977 -6.619 -7.302 1.00 90.31 378 ASN A CA 1
ATOM 2956 C C . ASN A 1 378 ? -3.511 -6.291 -7.656 1.00 90.31 378 ASN A C 1
ATOM 2958 O O . ASN A 1 378 ? -3.114 -5.127 -7.627 1.00 90.31 378 ASN A O 1
ATOM 2962 N N . TYR A 1 379 ? -2.729 -7.308 -8.033 1.00 84.44 379 TYR A N 1
ATOM 2963 C CA . TYR A 1 379 ? -1.312 -7.182 -8.384 1.00 84.44 379 TYR A CA 1
ATOM 2964 C C . TYR A 1 379 ? -1.084 -6.503 -9.735 1.00 84.44 379 TYR A C 1
ATOM 2966 O O . TYR A 1 379 ? -0.014 -5.949 -9.969 1.00 84.44 379 TYR A O 1
ATOM 2974 N N . ARG A 1 380 ? -2.078 -6.514 -10.635 1.00 74.44 380 ARG A N 1
ATOM 2975 C CA . ARG A 1 380 ? -1.996 -5.844 -11.944 1.00 74.44 380 ARG A CA 1
ATOM 2976 C C . ARG A 1 380 ? -0.699 -6.177 -12.687 1.00 74.44 380 ARG A C 1
ATOM 2978 O O . ARG A 1 380 ? 0.127 -5.301 -12.971 1.00 74.44 380 ARG A O 1
ATOM 2985 N N . LEU A 1 381 ? -0.496 -7.463 -12.976 1.00 67.50 381 LEU A N 1
ATOM 2986 C CA . LEU A 1 381 ? 0.684 -7.933 -13.700 1.00 67.50 381 LEU A CA 1
ATOM 2987 C C . LEU A 1 381 ? 0.688 -7.385 -15.135 1.00 67.50 381 LEU A C 1
ATOM 2989 O O . LEU A 1 381 ? -0.108 -7.790 -15.985 1.00 67.50 381 LEU A O 1
ATOM 2993 N N . SER A 1 382 ? 1.633 -6.479 -15.404 1.00 51.56 382 SER A N 1
ATOM 2994 C CA . SER A 1 382 ? 1.771 -5.782 -16.693 1.00 51.56 382 SER A CA 1
ATOM 2995 C C . SER A 1 382 ? 2.288 -6.680 -17.833 1.00 51.56 382 SER A C 1
ATOM 2997 O O . SER A 1 382 ? 2.044 -6.392 -19.006 1.00 51.56 382 SER A O 1
ATOM 2999 N N . ASN A 1 383 ? 2.974 -7.792 -17.529 1.00 53.62 383 ASN A N 1
ATOM 3000 C CA . ASN A 1 383 ? 3.571 -8.657 -18.549 1.00 53.62 383 ASN A CA 1
ATOM 3001 C C . ASN A 1 383 ? 2.574 -9.696 -19.097 1.00 53.62 383 ASN A C 1
ATOM 3003 O O . ASN A 1 383 ? 2.409 -10.795 -18.570 1.00 53.62 383 ASN A O 1
ATOM 3007 N N . LEU A 1 384 ? 1.937 -9.365 -20.220 1.00 49.97 384 LEU A N 1
ATOM 3008 C CA . LEU A 1 384 ? 0.990 -10.244 -20.917 1.00 49.97 384 LEU A CA 1
ATOM 3009 C C . LEU A 1 384 ? 1.629 -11.397 -21.704 1.00 49.97 384 LEU A C 1
ATOM 3011 O O . LEU A 1 384 ? 0.912 -12.308 -22.111 1.00 49.97 384 LEU A O 1
ATOM 3015 N N . LYS A 1 385 ? 2.948 -11.386 -21.948 1.00 46.06 385 LYS A N 1
ATOM 3016 C CA . LYS A 1 385 ? 3.607 -12.461 -22.715 1.00 46.06 385 LYS A CA 1
ATOM 3017 C C . LYS A 1 385 ? 3.853 -13.718 -21.878 1.00 46.06 385 LYS A C 1
ATOM 3019 O O . LYS A 1 385 ? 4.024 -14.791 -22.452 1.00 46.06 385 LYS A O 1
ATOM 3024 N N . ARG A 1 386 ? 3.898 -13.591 -20.547 1.00 53.97 386 ARG A N 1
ATOM 3025 C CA . ARG A 1 386 ? 4.080 -14.692 -19.588 1.00 53.97 386 ARG A CA 1
ATOM 3026 C C . ARG A 1 386 ? 3.277 -14.407 -18.321 1.00 53.97 386 ARG A C 1
ATOM 3028 O O . ARG A 1 386 ? 3.838 -13.982 -17.318 1.00 53.97 386 ARG A O 1
ATOM 3035 N N . ARG A 1 387 ? 1.961 -14.624 -18.377 1.00 64.94 387 ARG A N 1
ATOM 3036 C CA . ARG A 1 387 ? 1.149 -14.653 -17.157 1.00 64.94 387 ARG A CA 1
ATOM 3037 C C . ARG A 1 387 ? 1.388 -15.981 -16.442 1.00 64.94 387 ARG A C 1
ATOM 3039 O O . ARG A 1 387 ? 1.294 -17.018 -17.106 1.00 64.94 387 ARG A O 1
ATOM 3046 N N . PRO A 1 388 ? 1.716 -15.967 -15.143 1.00 68.31 388 PRO A N 1
ATOM 3047 C CA . PRO A 1 388 ? 1.709 -17.183 -14.347 1.00 68.31 388 PRO A CA 1
ATOM 3048 C C . PRO A 1 388 ? 0.332 -17.846 -14.404 1.00 68.31 388 PRO A C 1
ATOM 3050 O O . PRO A 1 388 ? -0.681 -17.156 -14.531 1.00 68.31 388 PRO A O 1
ATOM 3053 N N . SER A 1 389 ? 0.286 -19.171 -14.288 1.00 69.88 389 SER A N 1
ATOM 3054 C CA . SER A 1 389 ? -0.967 -19.942 -14.288 1.00 69.88 389 SER A CA 1
ATOM 3055 C C . SER A 1 389 ? -1.924 -19.537 -13.166 1.00 69.88 389 SER A C 1
ATOM 3057 O O . SER A 1 389 ? -3.131 -19.698 -13.319 1.00 69.88 389 SER A O 1
ATOM 3059 N N . TRP A 1 390 ? -1.398 -18.994 -12.066 1.00 74.94 390 TRP A N 1
ATOM 3060 C CA . TRP A 1 390 ? -2.180 -18.525 -10.925 1.00 74.94 390 TRP A CA 1
ATOM 3061 C C . TRP A 1 390 ? -2.814 -17.148 -11.111 1.00 74.94 390 TRP A C 1
ATOM 3063 O O . TRP A 1 390 ? -3.758 -16.812 -10.399 1.00 74.94 390 TRP A O 1
ATOM 3073 N N . TYR A 1 391 ? -2.318 -16.329 -12.041 1.00 79.31 391 TYR A N 1
ATOM 3074 C CA . TYR A 1 391 ? -2.792 -14.956 -12.181 1.00 79.31 391 TYR A CA 1
ATOM 3075 C C . TYR A 1 391 ? -4.073 -14.895 -13.009 1.00 79.31 391 TYR A C 1
ATOM 3077 O O . TYR A 1 391 ? -4.083 -15.260 -14.189 1.00 79.31 391 TYR A O 1
ATOM 3085 N N . THR A 1 392 ? -5.132 -14.343 -12.415 1.00 79.75 392 THR A N 1
ATOM 3086 C CA . THR A 1 392 ? -6.397 -14.083 -13.104 1.00 79.75 392 THR A CA 1
ATOM 3087 C C . THR A 1 392 ? -6.678 -12.580 -13.134 1.00 79.75 392 THR A C 1
ATOM 3089 O O . THR A 1 392 ? -6.836 -11.976 -12.082 1.00 79.75 392 THR A O 1
ATOM 3092 N N . PRO A 1 393 ? -6.780 -11.948 -14.316 1.00 80.12 393 PRO A N 1
ATOM 3093 C CA . PRO A 1 393 ? -7.153 -10.540 -14.426 1.00 80.12 393 PRO A CA 1
ATOM 3094 C C . PRO A 1 393 ? -8.446 -10.219 -13.683 1.00 80.12 393 PRO A C 1
ATOM 3096 O O . PRO A 1 393 ? -9.482 -10.818 -13.958 1.00 80.12 393 PRO A O 1
ATOM 3099 N N . VAL A 1 394 ? -8.395 -9.228 -12.795 1.00 80.31 394 VAL A N 1
ATOM 3100 C CA . VAL A 1 394 ? -9.591 -8.732 -12.098 1.00 80.31 394 VAL A CA 1
ATOM 3101 C C . VAL A 1 394 ? -10.497 -7.944 -13.051 1.00 80.31 394 VAL A C 1
ATOM 3103 O O . VAL A 1 394 ? -11.717 -8.065 -12.989 1.00 80.31 394 VAL A O 1
ATOM 3106 N N . ASP A 1 395 ? -9.906 -7.145 -13.943 1.00 75.75 395 ASP A N 1
ATOM 3107 C CA . ASP A 1 395 ? -10.615 -6.416 -14.998 1.00 75.75 395 ASP A CA 1
ATOM 3108 C C . ASP A 1 395 ? -9.893 -6.650 -16.332 1.00 75.75 395 ASP A C 1
ATOM 3110 O O . ASP A 1 395 ? -8.870 -6.036 -16.645 1.00 75.75 395 ASP A O 1
ATOM 3114 N N . GLU A 1 396 ? -10.422 -7.583 -17.127 1.00 69.94 396 GLU A N 1
ATOM 3115 C CA . GLU A 1 396 ? -9.857 -7.930 -18.433 1.00 69.94 396 GLU A CA 1
ATOM 3116 C C . GLU A 1 396 ? -9.832 -6.741 -19.403 1.00 69.94 396 GLU A C 1
ATOM 3118 O O . GLU A 1 396 ? -8.962 -6.669 -20.278 1.00 69.94 396 GLU A O 1
ATOM 3123 N N . GLU A 1 397 ? -10.776 -5.802 -19.288 1.00 67.06 397 GLU A N 1
ATOM 3124 C CA . GLU A 1 397 ? -10.807 -4.630 -20.151 1.00 67.06 397 GLU A CA 1
ATOM 3125 C C . GLU A 1 397 ? -9.735 -3.616 -19.768 1.00 67.06 397 GLU A C 1
ATOM 3127 O O . GLU A 1 397 ? -9.069 -3.105 -20.672 1.00 67.06 397 GLU A O 1
ATOM 3132 N N . GLU A 1 398 ? -9.571 -3.327 -18.475 1.00 66.00 398 GLU A N 1
ATOM 3133 C CA . GLU A 1 398 ? -8.522 -2.449 -17.936 1.00 66.00 398 GLU A CA 1
ATOM 3134 C C . GLU A 1 398 ? -7.137 -3.005 -18.309 1.00 66.00 398 GLU A C 1
ATOM 3136 O O . GLU A 1 398 ? -6.342 -2.310 -18.951 1.00 66.00 398 GLU A O 1
ATOM 3141 N N . ASP A 1 399 ? -6.906 -4.300 -18.075 1.00 65.56 399 ASP A N 1
ATOM 3142 C CA . ASP A 1 399 ? -5.673 -5.003 -18.453 1.00 65.56 399 ASP A CA 1
ATOM 3143 C C . ASP A 1 399 ? -5.403 -4.924 -19.968 1.00 65.56 399 ASP A C 1
ATOM 3145 O O . ASP A 1 399 ? -4.288 -4.628 -20.418 1.00 65.56 399 ASP A O 1
ATOM 3149 N N . ARG A 1 400 ? -6.434 -5.145 -20.796 1.00 64.44 400 ARG A N 1
ATOM 3150 C CA . ARG A 1 400 ? -6.316 -5.082 -22.262 1.00 64.44 400 ARG A CA 1
ATOM 3151 C C . ARG A 1 400 ? -6.092 -3.655 -22.766 1.00 64.44 400 ARG A C 1
ATOM 3153 O O . ARG A 1 400 ? -5.405 -3.479 -23.776 1.00 64.44 400 ARG A O 1
ATOM 3160 N N . ARG A 1 401 ? -6.677 -2.636 -22.128 1.00 62.22 401 ARG A N 1
ATOM 3161 C CA . ARG A 1 401 ? -6.482 -1.215 -22.480 1.00 62.22 401 ARG A CA 1
ATOM 3162 C C . ARG A 1 401 ? -5.067 -0.762 -22.154 1.00 62.22 401 ARG A C 1
ATOM 3164 O O . ARG A 1 401 ? -4.441 -0.156 -23.027 1.00 62.22 401 ARG A O 1
ATOM 3171 N N . SER A 1 402 ? -4.569 -1.116 -20.970 1.00 57.34 402 SER A N 1
ATOM 3172 C CA . SER A 1 402 ? -3.187 -0.882 -20.547 1.00 57.34 402 SER A CA 1
ATOM 3173 C C . SER A 1 402 ? -2.209 -1.491 -21.549 1.00 57.34 402 SER A C 1
ATOM 3175 O O . SER A 1 402 ? -1.344 -0.793 -22.074 1.00 57.34 402 SER A O 1
ATOM 3177 N N . TYR A 1 403 ? -2.438 -2.742 -21.955 1.00 56.34 403 TYR A N 1
ATOM 3178 C CA . TYR A 1 403 ? -1.629 -3.399 -22.982 1.00 56.34 403 TYR A CA 1
ATOM 3179 C C . TYR A 1 403 ? -1.687 -2.734 -24.354 1.00 56.34 403 TYR A C 1
ATOM 3181 O O . TYR A 1 403 ? -0.652 -2.520 -24.982 1.00 56.34 403 TYR A O 1
ATOM 3189 N N . LYS A 1 404 ? -2.891 -2.418 -24.851 1.00 54.97 404 LYS A N 1
ATOM 3190 C CA . LYS A 1 404 ? -3.055 -1.784 -26.166 1.00 54.97 404 LYS A CA 1
ATOM 3191 C C . LYS A 1 404 ? -2.366 -0.425 -26.211 1.00 54.97 404 LYS A C 1
ATOM 3193 O O . LYS A 1 404 ? -1.703 -0.152 -27.205 1.00 54.97 404 LYS A O 1
ATOM 3198 N N . HIS A 1 405 ? -2.467 0.380 -25.152 1.00 52.75 405 HIS A N 1
ATOM 3199 C CA . HIS A 1 405 ? -1.754 1.655 -25.060 1.00 52.75 405 HIS A CA 1
ATOM 3200 C C . HIS A 1 405 ? -0.244 1.452 -24.979 1.00 52.75 405 HIS A C 1
ATOM 3202 O O . HIS A 1 405 ? 0.483 2.101 -25.721 1.00 52.75 405 HIS A O 1
ATOM 3208 N N . GLN A 1 406 ? 0.242 0.519 -24.157 1.00 47.94 406 GLN A N 1
ATOM 3209 C CA . GLN A 1 406 ? 1.680 0.273 -24.016 1.00 47.94 406 GLN A CA 1
ATOM 3210 C C . GLN A 1 406 ? 2.299 -0.255 -25.322 1.00 47.94 406 GLN A C 1
ATOM 3212 O O . GLN A 1 406 ? 3.375 0.192 -25.728 1.00 47.94 406 GLN A O 1
ATOM 3217 N N . LYS A 1 407 ? 1.576 -1.131 -26.035 1.00 46.50 407 LYS A N 1
ATOM 3218 C CA . LYS A 1 407 ? 1.923 -1.637 -27.370 1.00 46.50 407 LYS A CA 1
ATOM 3219 C C . LYS A 1 407 ? 1.865 -0.537 -28.434 1.00 46.50 407 LYS A C 1
ATOM 3221 O O . LYS A 1 407 ? 2.815 -0.376 -29.191 1.00 46.50 407 LYS A O 1
ATOM 3226 N N . GLN A 1 408 ? 0.810 0.279 -28.459 1.00 44.62 408 GLN A N 1
ATOM 3227 C CA . GLN A 1 408 ? 0.726 1.427 -29.367 1.00 44.62 408 GLN A CA 1
ATOM 3228 C C . GLN A 1 408 ? 1.805 2.470 -29.075 1.00 44.62 408 GLN A C 1
ATOM 3230 O O . GLN A 1 408 ? 2.319 3.056 -30.010 1.00 44.62 408 GLN A O 1
ATOM 3235 N N . HIS A 1 409 ? 2.218 2.686 -27.827 1.00 41.19 409 HIS A N 1
ATOM 3236 C CA . HIS A 1 409 ? 3.292 3.628 -27.499 1.00 41.19 409 HIS A CA 1
ATOM 3237 C C . HIS A 1 409 ? 4.674 3.123 -27.958 1.00 41.19 409 HIS A C 1
ATOM 3239 O O . HIS A 1 409 ? 5.533 3.922 -28.351 1.00 41.19 409 HIS A O 1
ATOM 3245 N N . THR A 1 410 ? 4.880 1.799 -27.956 1.00 41.50 410 THR A N 1
ATOM 3246 C CA . THR A 1 410 ? 6.072 1.148 -28.530 1.00 41.50 410 THR A CA 1
ATOM 3247 C C . THR A 1 410 ? 6.027 1.045 -30.059 1.00 41.50 410 THR A C 1
ATOM 3249 O O . THR A 1 410 ? 7.088 1.021 -30.678 1.00 41.50 410 THR A O 1
ATOM 3252 N N . GLU A 1 411 ? 4.839 1.021 -30.673 1.00 41.00 411 GLU A N 1
ATOM 3253 C CA . GLU A 1 411 ? 4.647 0.943 -32.132 1.00 41.00 411 GLU A CA 1
ATOM 3254 C C . GLU A 1 411 ? 4.528 2.325 -32.819 1.00 41.00 411 GLU A C 1
ATOM 3256 O O . GLU A 1 411 ? 5.013 2.495 -33.937 1.00 41.00 411 GLU A O 1
ATOM 3261 N N . ALA A 1 412 ? 3.928 3.327 -32.164 1.00 39.12 412 ALA A N 1
ATOM 3262 C CA . ALA A 1 412 ? 3.696 4.683 -32.688 1.00 39.12 412 ALA A CA 1
ATOM 3263 C C . ALA A 1 412 ? 4.942 5.575 -32.614 1.00 39.12 412 ALA A C 1
ATOM 3265 O O . ALA A 1 412 ? 5.122 6.468 -33.440 1.00 39.12 412 ALA A O 1
ATOM 3266 N N . ASN A 1 413 ? 5.849 5.302 -31.677 1.00 40.12 413 ASN A N 1
ATOM 3267 C CA . ASN A 1 413 ? 7.231 5.741 -31.797 1.00 40.12 413 ASN A CA 1
ATOM 3268 C C . ASN A 1 413 ? 7.937 4.643 -32.579 1.00 40.12 413 ASN A C 1
ATOM 3270 O O . ASN A 1 413 ? 7.970 3.519 -32.101 1.00 40.12 413 ASN A O 1
ATOM 3274 N N . ALA A 1 414 ? 8.495 4.919 -33.756 1.00 48.75 414 ALA A N 1
ATOM 3275 C CA . ALA A 1 414 ? 9.191 3.920 -34.569 1.00 48.75 414 ALA A CA 1
ATOM 3276 C C . ALA A 1 414 ? 10.514 3.447 -33.921 1.00 48.75 414 ALA A C 1
ATOM 3278 O O . ALA A 1 414 ? 11.562 3.559 -34.548 1.00 48.75 414 ALA A O 1
ATOM 3279 N N . GLY A 1 415 ? 10.487 2.985 -32.664 1.00 53.47 415 GLY A N 1
ATOM 3280 C CA . GLY A 1 415 ? 11.564 2.544 -31.776 1.00 53.47 415 GLY A CA 1
ATOM 3281 C C . GLY A 1 415 ? 12.663 3.573 -31.493 1.00 53.47 415 GLY A C 1
ATOM 3282 O O . GLY A 1 415 ? 13.172 3.656 -30.383 1.00 53.47 415 GLY A O 1
ATOM 3283 N N . VAL A 1 416 ? 13.051 4.365 -32.484 1.00 54.88 416 VAL A N 1
ATOM 3284 C CA . VAL A 1 416 ? 14.164 5.302 -32.506 1.00 54.88 416 VAL A CA 1
ATOM 3285 C C . VAL A 1 416 ? 13.712 6.639 -31.929 1.00 54.88 416 VAL A C 1
ATOM 3287 O O . VAL A 1 416 ? 12.857 7.312 -32.495 1.00 54.88 416 VAL A O 1
ATOM 3290 N N . ARG A 1 417 ? 14.316 7.031 -30.808 1.00 53.59 417 ARG A N 1
ATOM 3291 C CA . ARG A 1 417 ? 14.083 8.303 -30.112 1.00 53.59 417 ARG A CA 1
ATOM 3292 C C . ARG A 1 417 ? 15.055 9.397 -30.546 1.00 53.59 417 ARG A C 1
ATOM 3294 O O . ARG A 1 417 ? 14.656 10.548 -30.654 1.00 53.59 417 ARG A O 1
ATOM 3301 N N . ASN A 1 418 ? 16.320 9.059 -30.789 1.00 55.03 418 ASN A N 1
ATOM 3302 C CA . ASN A 1 418 ? 17.318 10.005 -31.289 1.00 55.03 418 ASN A CA 1
ATOM 3303 C C . ASN A 1 418 ? 18.360 9.286 -32.162 1.00 55.03 418 ASN A C 1
ATOM 3305 O O . ASN A 1 418 ? 18.694 8.120 -31.931 1.00 55.03 418 ASN A O 1
ATOM 3309 N N . VAL A 1 419 ? 18.876 9.989 -33.170 1.00 67.19 419 VAL A N 1
ATOM 3310 C CA . VAL A 1 419 ? 19.939 9.515 -34.062 1.00 67.19 419 VAL A CA 1
ATOM 3311 C C . VAL A 1 419 ? 21.010 10.593 -34.160 1.00 67.19 419 VAL A C 1
ATOM 3313 O O . VAL A 1 419 ? 20.813 11.628 -34.788 1.00 67.19 419 VAL A O 1
ATOM 3316 N N . GLU A 1 420 ? 22.175 10.332 -33.579 1.00 64.06 420 GLU A N 1
ATOM 3317 C CA . GLU A 1 420 ? 23.342 11.208 -33.668 1.00 64.06 420 GLU A CA 1
ATOM 3318 C C . GLU A 1 420 ? 24.319 10.655 -34.710 1.00 64.06 420 GLU A C 1
ATOM 3320 O O . GLU A 1 420 ? 24.786 9.518 -34.607 1.00 64.06 420 GLU A O 1
ATOM 3325 N N . ILE A 1 421 ? 24.668 11.463 -35.712 1.00 75.94 421 ILE A N 1
ATOM 3326 C CA . ILE A 1 421 ? 25.591 11.068 -36.783 1.00 75.94 421 ILE A CA 1
ATOM 3327 C C . ILE A 1 421 ? 26.893 11.855 -36.642 1.00 75.94 421 ILE A C 1
ATOM 3329 O O . ILE A 1 421 ? 26.937 13.060 -36.878 1.00 75.94 421 ILE A O 1
ATOM 3333 N N . ASN A 1 422 ? 27.985 11.162 -36.324 1.00 72.69 422 ASN A N 1
ATOM 3334 C CA . ASN A 1 422 ? 29.328 11.726 -36.332 1.00 72.69 422 ASN A CA 1
ATOM 3335 C C . ASN A 1 422 ? 30.059 11.323 -37.619 1.00 72.69 422 ASN A C 1
ATOM 3337 O O . ASN A 1 422 ? 30.624 10.234 -37.724 1.00 72.69 422 ASN A O 1
ATOM 3341 N N . ARG A 1 423 ? 30.074 12.231 -38.601 1.00 72.38 423 ARG A N 1
ATOM 3342 C CA . ARG A 1 423 ? 30.712 12.001 -39.909 1.00 72.38 423 ARG A CA 1
ATOM 3343 C C . ARG A 1 423 ? 32.233 11.844 -39.821 1.00 72.38 423 ARG A C 1
ATOM 3345 O O . ARG A 1 423 ? 32.784 11.032 -40.552 1.00 72.38 423 ARG A O 1
ATOM 3352 N N . LYS A 1 424 ? 32.903 12.564 -38.910 1.00 74.31 424 LYS A N 1
ATOM 3353 C CA . LYS A 1 424 ? 34.370 12.489 -38.738 1.00 74.31 424 LYS A CA 1
ATOM 3354 C C . LYS A 1 424 ? 34.823 11.106 -38.268 1.00 74.31 424 LYS A C 1
ATOM 3356 O O . LYS A 1 424 ? 35.903 10.663 -38.628 1.00 74.31 424 LYS A O 1
ATOM 3361 N N . GLN A 1 425 ? 33.985 10.429 -37.485 1.00 72.12 425 GLN A N 1
ATOM 3362 C CA . GLN A 1 425 ? 34.242 9.083 -36.967 1.00 72.12 425 GLN A CA 1
ATOM 3363 C C . GLN A 1 425 ? 33.491 7.990 -37.741 1.00 72.12 425 GLN A C 1
ATOM 3365 O O . GLN A 1 425 ? 33.545 6.832 -37.345 1.00 72.12 425 GLN A O 1
ATOM 3370 N N . SER A 1 426 ? 32.755 8.347 -38.805 1.00 79.38 426 SER A N 1
ATOM 3371 C CA . SER A 1 426 ? 31.817 7.452 -39.505 1.00 79.38 426 SER A CA 1
ATOM 3372 C C . SER A 1 426 ? 30.911 6.655 -38.552 1.00 79.38 426 SER A C 1
ATOM 3374 O O . SER A 1 426 ? 30.617 5.486 -38.784 1.00 79.38 426 SER A O 1
ATOM 3376 N N . ARG A 1 427 ? 30.468 7.293 -37.460 1.00 79.81 427 ARG A N 1
ATOM 3377 C CA . ARG A 1 427 ? 29.726 6.654 -36.367 1.00 79.81 427 ARG A CA 1
ATOM 3378 C C . ARG A 1 427 ? 28.294 7.161 -36.326 1.00 79.81 427 ARG A C 1
ATOM 3380 O O . ARG A 1 427 ? 28.066 8.368 -36.287 1.00 79.81 427 ARG A O 1
ATOM 3387 N N . VAL A 1 428 ? 27.338 6.241 -36.254 1.00 76.31 428 VAL A N 1
ATOM 3388 C CA . VAL A 1 428 ? 25.928 6.547 -35.992 1.00 76.31 428 VAL A CA 1
ATOM 3389 C C . VAL A 1 428 ? 25.574 6.007 -34.614 1.00 76.31 428 VAL A C 1
ATOM 3391 O O . VAL A 1 428 ? 25.824 4.840 -34.323 1.00 76.31 428 VAL A O 1
ATOM 3394 N N . ARG A 1 429 ? 25.009 6.856 -33.758 1.00 72.94 429 ARG A N 1
ATOM 3395 C CA . ARG A 1 429 ? 24.470 6.465 -32.458 1.00 72.94 429 ARG A CA 1
ATOM 3396 C C . ARG A 1 429 ? 22.957 6.576 -32.520 1.00 72.94 429 ARG A C 1
ATOM 3398 O O . ARG A 1 429 ? 22.426 7.655 -32.746 1.00 72.94 429 ARG A O 1
ATOM 3405 N N . VAL A 1 430 ? 22.285 5.455 -32.317 1.00 66.06 430 VAL A N 1
ATOM 3406 C CA . VAL A 1 430 ? 20.825 5.371 -32.270 1.00 66.06 430 VAL A CA 1
ATOM 3407 C C . VAL A 1 430 ? 20.430 5.127 -30.820 1.00 66.06 430 VAL A C 1
ATOM 3409 O O . VAL A 1 430 ? 20.990 4.237 -30.183 1.00 66.06 430 VAL A O 1
ATOM 3412 N N . SER A 1 431 ? 19.499 5.912 -30.288 1.00 52.12 431 SER A N 1
ATOM 3413 C CA . SER A 1 431 ? 18.905 5.678 -28.971 1.00 52.12 431 SER A CA 1
ATOM 3414 C C . SER A 1 431 ? 17.393 5.535 -29.086 1.00 52.12 431 SER A C 1
ATOM 3416 O O . SER A 1 431 ? 16.762 6.183 -29.920 1.00 52.12 431 SER A O 1
ATOM 3418 N N . GLY A 1 432 ? 16.814 4.659 -28.267 1.00 58.28 432 GLY A N 1
ATOM 3419 C CA . GLY A 1 432 ? 15.398 4.297 -28.298 1.00 58.28 432 GLY A CA 1
ATOM 3420 C C . GLY A 1 432 ? 15.184 2.794 -28.090 1.00 58.28 432 GLY A C 1
ATOM 3421 O O . GLY A 1 432 ? 16.153 2.049 -27.955 1.00 58.28 432 GLY A O 1
ATOM 3422 N N . TYR A 1 433 ? 13.928 2.349 -28.057 1.00 54.06 433 TYR A N 1
ATOM 3423 C CA . TYR A 1 433 ? 13.562 0.933 -27.967 1.00 54.06 433 TYR A CA 1
ATOM 3424 C C . TYR A 1 433 ? 13.640 0.276 -29.341 1.00 54.06 433 TYR A C 1
ATOM 3426 O O . TYR A 1 433 ? 12.652 0.151 -30.062 1.00 54.06 433 TYR A O 1
ATOM 3434 N N . VAL A 1 434 ? 14.851 -0.112 -29.723 1.00 58.59 434 VAL A N 1
ATOM 3435 C CA . VAL A 1 434 ? 15.124 -0.765 -31.001 1.00 58.59 434 VAL A CA 1
ATOM 3436 C C . VAL A 1 434 ? 15.994 -1.990 -30.812 1.00 58.59 434 VAL A C 1
ATOM 3438 O O . VAL A 1 434 ? 16.959 -1.974 -30.053 1.00 58.59 434 VAL A O 1
ATOM 3441 N N . GLU A 1 435 ? 15.692 -3.049 -31.557 1.00 59.47 435 GLU A N 1
ATOM 3442 C CA . GLU A 1 435 ? 16.565 -4.217 -31.620 1.00 59.47 435 GLU A CA 1
ATOM 3443 C C . GLU A 1 435 ? 17.870 -3.864 -32.362 1.00 59.47 435 GLU A C 1
ATOM 3445 O O . GLU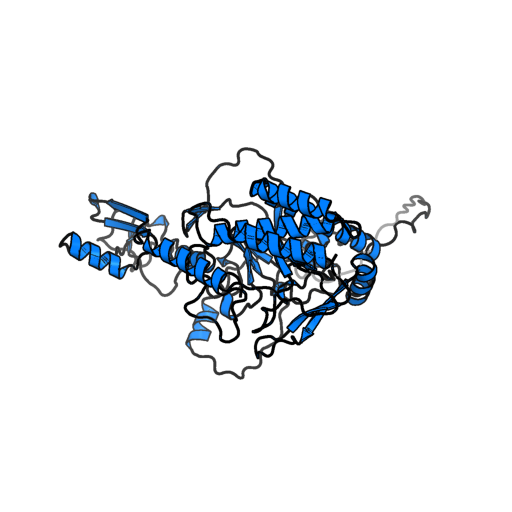 A 1 435 ? 17.812 -3.462 -33.533 1.00 59.47 435 GLU A O 1
ATOM 3450 N N . PRO A 1 436 ? 19.054 -4.051 -31.742 1.00 61.31 436 PRO A N 1
ATOM 3451 C CA . PRO A 1 436 ? 20.334 -3.635 -32.323 1.00 61.31 436 PRO A CA 1
ATOM 3452 C C . PRO A 1 436 ? 20.600 -4.209 -33.720 1.00 61.31 436 PRO A C 1
ATOM 3454 O O . PRO A 1 436 ? 21.058 -3.492 -34.610 1.00 61.31 436 PRO A O 1
ATOM 3457 N N . ASN A 1 437 ? 20.271 -5.486 -33.940 1.00 73.88 437 ASN A N 1
ATOM 3458 C CA . ASN A 1 437 ? 20.485 -6.153 -35.228 1.00 73.88 437 ASN A CA 1
ATOM 3459 C C . ASN A 1 437 ? 19.579 -5.581 -36.328 1.00 73.88 437 ASN A C 1
ATOM 3461 O O . ASN A 1 437 ? 20.049 -5.313 -37.432 1.00 73.88 437 ASN A O 1
ATOM 3465 N N . LYS A 1 438 ? 18.311 -5.282 -36.009 1.00 73.12 438 LYS A N 1
ATOM 3466 C CA . LYS A 1 438 ? 17.387 -4.634 -36.954 1.00 73.12 438 LYS A CA 1
ATOM 3467 C C . LYS A 1 438 ? 17.866 -3.234 -37.340 1.00 73.12 438 LYS A C 1
ATOM 3469 O O . LYS A 1 438 ? 17.749 -2.848 -38.502 1.00 73.12 438 LYS A O 1
ATOM 3474 N N . VAL A 1 439 ? 18.429 -2.478 -36.391 1.00 71.12 439 VAL A N 1
ATOM 3475 C CA . VAL A 1 439 ? 19.030 -1.161 -36.667 1.00 71.12 439 VAL A CA 1
ATOM 3476 C C . VAL A 1 439 ? 20.226 -1.301 -37.598 1.00 71.12 439 VAL A C 1
ATOM 3478 O O . VAL A 1 439 ? 20.310 -0.579 -38.589 1.00 71.12 439 VAL A O 1
ATOM 3481 N N . LEU A 1 440 ? 21.124 -2.246 -37.315 1.00 73.75 440 LEU A N 1
ATOM 3482 C CA . LEU A 1 440 ? 22.306 -2.494 -38.133 1.00 73.75 440 LEU A CA 1
ATOM 3483 C C . LEU A 1 440 ? 21.929 -2.856 -39.577 1.00 73.75 440 LEU A C 1
ATOM 3485 O O . LEU A 1 440 ? 22.464 -2.272 -40.521 1.00 73.75 440 LEU A O 1
ATOM 3489 N N . ASP A 1 441 ? 20.965 -3.759 -39.757 1.00 73.06 441 ASP A N 1
ATOM 3490 C CA . ASP A 1 441 ? 20.480 -4.165 -41.078 1.00 73.06 441 ASP A CA 1
ATOM 3491 C C . ASP A 1 441 ? 19.795 -3.018 -41.819 1.00 73.06 441 ASP A C 1
ATOM 3493 O O . ASP A 1 441 ? 19.981 -2.85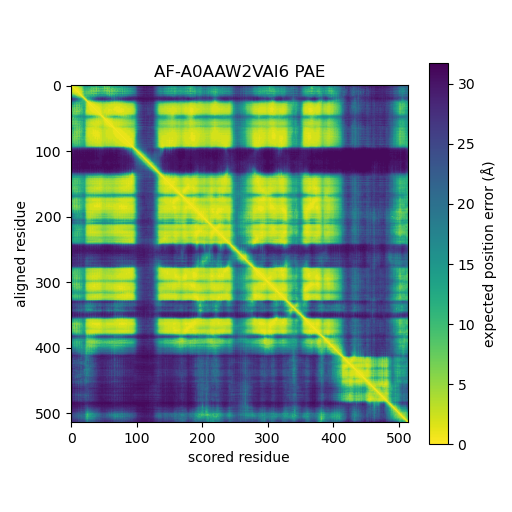2 -43.027 1.00 73.06 441 ASP A O 1
ATOM 3497 N N . ARG A 1 442 ? 19.041 -2.179 -41.103 1.00 73.12 442 ARG A N 1
ATOM 3498 C CA . ARG A 1 442 ? 18.407 -0.993 -41.684 1.00 73.12 442 ARG A CA 1
ATOM 3499 C C . ARG A 1 442 ? 19.439 0.040 -42.128 1.00 73.12 442 ARG A C 1
ATOM 3501 O O . ARG A 1 442 ? 19.280 0.592 -43.211 1.00 73.12 442 ARG A O 1
ATOM 3508 N N . VAL A 1 443 ? 20.499 0.266 -41.347 1.00 73.12 443 VAL A N 1
ATOM 3509 C CA . VAL A 1 443 ? 21.604 1.174 -41.705 1.00 73.12 443 VAL A CA 1
ATOM 3510 C C . VAL A 1 443 ? 22.366 0.657 -42.926 1.00 73.12 443 VAL A C 1
ATOM 3512 O O . VAL A 1 443 ? 22.643 1.437 -43.837 1.00 73.12 443 VAL A O 1
ATOM 3515 N N . LYS A 1 444 ? 22.650 -0.651 -43.000 1.00 75.38 444 LYS A N 1
ATOM 3516 C CA . LYS A 1 444 ? 23.270 -1.277 -44.184 1.00 75.38 444 LYS A CA 1
ATOM 3517 C C . LYS A 1 444 ? 22.407 -1.088 -45.433 1.00 75.38 444 LYS A C 1
ATOM 3519 O O . LYS A 1 444 ? 22.910 -0.647 -46.462 1.00 75.38 444 LYS A O 1
ATOM 3524 N N . LYS A 1 445 ? 21.103 -1.374 -45.329 1.00 68.81 445 LYS A N 1
ATOM 3525 C CA . LYS A 1 445 ? 20.148 -1.261 -46.445 1.00 68.81 445 LYS A CA 1
ATOM 3526 C C . LYS A 1 445 ? 19.944 0.182 -46.912 1.00 68.81 445 LYS A C 1
ATOM 3528 O O . LYS A 1 445 ? 19.859 0.410 -48.110 1.00 68.81 445 LYS A O 1
ATOM 3533 N N . SER A 1 446 ? 19.871 1.149 -45.996 1.00 68.00 446 SER A N 1
ATOM 3534 C CA . SER A 1 446 ? 19.593 2.550 -46.343 1.00 68.00 446 SER A C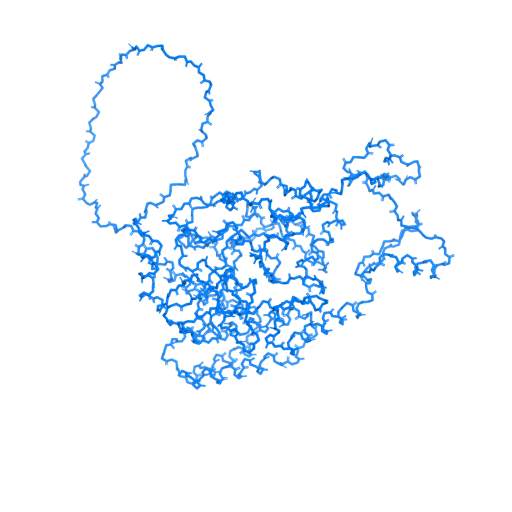A 1
ATOM 3535 C C . SER A 1 446 ? 20.806 3.299 -46.891 1.00 68.00 446 SER A C 1
ATOM 3537 O O . SER A 1 446 ? 20.651 4.193 -47.716 1.00 68.00 446 SER A O 1
ATOM 3539 N N . THR A 1 447 ? 22.013 2.956 -46.435 1.00 70.69 447 THR A N 1
ATOM 3540 C CA . THR A 1 447 ? 23.245 3.652 -46.841 1.00 70.69 447 THR A CA 1
ATOM 3541 C C . THR A 1 447 ? 24.014 2.924 -47.940 1.00 70.69 447 THR A C 1
ATOM 3543 O O . THR A 1 447 ? 24.896 3.527 -48.549 1.00 70.69 447 THR A O 1
ATOM 3546 N N . GLY A 1 448 ? 23.736 1.633 -48.166 1.00 76.00 448 GLY A N 1
ATOM 3547 C CA . GLY A 1 448 ? 24.493 0.771 -49.080 1.00 76.00 448 GLY A CA 1
ATOM 3548 C C . GLY A 1 448 ? 25.936 0.504 -48.632 1.00 76.00 448 GLY A C 1
ATOM 3549 O O . GLY A 1 448 ? 26.732 -0.030 -49.400 1.00 76.00 448 GLY A O 1
ATOM 3550 N N . LYS A 1 449 ? 26.304 0.892 -47.403 1.00 77.12 449 LYS A N 1
ATOM 3551 C CA . LYS A 1 449 ? 27.666 0.782 -46.869 1.00 77.12 449 LYS A CA 1
ATOM 3552 C C . LYS A 1 449 ? 27.783 -0.381 -45.890 1.00 77.12 449 LYS A C 1
ATOM 3554 O O . LYS A 1 449 ? 26.825 -0.748 -45.209 1.00 77.12 449 LYS A O 1
ATOM 3559 N N . LYS A 1 450 ? 28.994 -0.938 -45.781 1.00 79.62 450 LYS A N 1
ATOM 3560 C CA . LYS A 1 450 ? 29.324 -1.877 -44.703 1.00 79.62 450 LYS A CA 1
ATOM 3561 C C . LYS A 1 450 ? 29.215 -1.138 -43.367 1.00 79.62 450 LYS A C 1
ATOM 3563 O O . LYS A 1 450 ? 29.848 -0.102 -43.186 1.00 79.62 450 LYS A O 1
ATOM 3568 N N . ALA A 1 451 ? 28.403 -1.673 -42.464 1.00 78.62 451 ALA A N 1
ATOM 3569 C CA . ALA A 1 451 ? 28.243 -1.183 -41.102 1.00 78.62 451 ALA A CA 1
ATOM 3570 C C . ALA A 1 451 ? 28.428 -2.347 -40.126 1.00 78.62 451 ALA A C 1
ATOM 3572 O O . ALA A 1 451 ? 27.966 -3.462 -40.386 1.00 78.62 451 ALA A O 1
ATOM 3573 N N . GLU A 1 452 ? 29.080 -2.075 -39.005 1.00 84.19 452 GLU A N 1
ATOM 3574 C CA . GLU A 1 452 ? 29.319 -3.011 -37.909 1.00 84.19 452 GLU A CA 1
ATOM 3575 C C . GLU A 1 452 ? 29.052 -2.315 -36.571 1.00 84.19 452 GLU A C 1
ATOM 3577 O O . GLU A 1 452 ? 28.970 -1.084 -36.506 1.00 84.19 452 GLU A O 1
ATOM 3582 N N . PHE A 1 453 ? 28.870 -3.094 -35.503 1.00 80.56 453 PHE A N 1
ATOM 3583 C CA . PHE A 1 453 ? 28.723 -2.515 -34.172 1.00 80.56 453 PHE A CA 1
ATOM 3584 C C . PHE A 1 453 ? 30.026 -1.857 -33.736 1.00 80.56 453 PHE A C 1
ATOM 3586 O O . PHE A 1 453 ? 31.105 -2.413 -33.907 1.00 80.56 453 PHE A O 1
ATOM 3593 N N . TRP A 1 454 ? 29.903 -0.670 -33.148 1.00 79.75 454 TRP A N 1
ATOM 3594 C CA . TRP A 1 454 ? 31.043 0.122 -32.715 1.00 79.75 454 TRP A CA 1
ATOM 3595 C C . TRP A 1 454 ? 31.746 -0.537 -31.510 1.00 79.75 454 TRP A C 1
ATOM 3597 O O . TRP A 1 454 ? 31.141 -0.601 -30.437 1.00 79.75 454 TRP A O 1
ATOM 3607 N N . PRO A 1 455 ? 33.007 -0.996 -31.638 1.00 76.94 455 PRO A N 1
ATOM 3608 C CA . PRO A 1 455 ? 33.652 -1.824 -30.616 1.00 76.94 455 PRO A CA 1
ATOM 3609 C C . PRO A 1 455 ? 34.440 -1.017 -29.571 1.00 76.94 455 PRO A C 1
ATOM 3611 O O . PRO A 1 455 ? 35.073 -1.611 -28.702 1.00 76.94 455 PRO A O 1
ATOM 3614 N N . TYR A 1 456 ? 34.447 0.318 -29.648 1.00 78.88 456 TYR A N 1
ATOM 3615 C CA . TYR A 1 456 ? 35.302 1.176 -28.819 1.00 78.88 456 TYR A CA 1
ATOM 3616 C C . TYR A 1 456 ? 34.519 1.941 -27.742 1.00 78.88 456 TYR A C 1
ATOM 3618 O O . TYR A 1 456 ? 33.485 2.548 -28.034 1.00 78.88 456 TYR A O 1
ATOM 3626 N N . VAL A 1 457 ? 35.054 1.993 -26.520 1.00 72.12 457 VAL A N 1
ATOM 3627 C CA . VAL A 1 457 ? 34.497 2.721 -25.361 1.00 72.12 457 VAL A CA 1
ATOM 3628 C C . VAL A 1 457 ? 35.478 3.813 -24.930 1.00 72.12 457 VAL A C 1
ATOM 3630 O O . VAL A 1 457 ? 36.677 3.711 -25.181 1.00 72.12 457 VAL A O 1
ATOM 3633 N N . GLN A 1 458 ? 34.980 4.907 -24.345 1.00 70.94 458 GLN A N 1
ATOM 3634 C CA . GLN A 1 458 ? 35.858 5.981 -23.878 1.00 70.94 458 GLN A CA 1
ATOM 3635 C C . GLN A 1 458 ? 36.773 5.490 -22.758 1.00 70.94 458 GLN A C 1
ATOM 3637 O O . GLN A 1 458 ? 36.359 4.744 -21.868 1.00 70.94 458 GLN A O 1
ATOM 3642 N N . TYR A 1 459 ? 38.008 5.970 -22.789 1.00 57.16 459 TYR A N 1
ATOM 3643 C CA . TYR A 1 459 ? 39.063 5.612 -21.853 1.00 57.16 459 TYR A CA 1
ATOM 3644 C C . TYR A 1 459 ? 38.657 5.819 -20.382 1.00 57.16 459 TYR A C 1
ATOM 3646 O O . TYR A 1 459 ? 38.837 4.933 -19.557 1.00 57.16 459 TYR A O 1
ATOM 3654 N N . ASN A 1 460 ? 38.023 6.951 -20.065 1.00 59.38 460 ASN A N 1
ATOM 3655 C CA . ASN A 1 460 ? 37.548 7.306 -18.719 1.00 59.38 460 ASN A CA 1
ATOM 3656 C C . ASN A 1 460 ? 36.304 6.527 -18.250 1.00 59.38 460 ASN A C 1
ATOM 3658 O O . ASN A 1 460 ? 35.967 6.571 -17.070 1.00 59.38 460 ASN A O 1
ATOM 3662 N N . LEU A 1 461 ? 35.605 5.849 -19.162 1.00 54.84 461 LEU A N 1
ATOM 3663 C CA . LEU A 1 461 ? 34.449 5.000 -18.861 1.00 54.84 461 LEU A CA 1
ATOM 3664 C C . LEU A 1 461 ? 34.828 3.513 -18.796 1.00 54.84 461 LEU A C 1
ATOM 3666 O O . LEU A 1 461 ? 33.988 2.684 -18.453 1.00 54.84 461 LEU A O 1
ATOM 3670 N N . THR A 1 462 ? 36.074 3.177 -19.137 1.00 50.41 462 THR A N 1
ATOM 3671 C CA . THR A 1 462 ? 36.585 1.806 -19.148 1.00 50.41 462 THR A CA 1
ATOM 3672 C C . THR A 1 462 ? 37.270 1.516 -17.816 1.00 50.41 462 THR A C 1
ATOM 3674 O O . THR A 1 462 ? 38.119 2.282 -17.377 1.00 50.41 462 THR A O 1
ATOM 3677 N N . TYR A 1 463 ? 36.893 0.418 -17.160 1.00 47.62 463 TYR A N 1
ATOM 3678 C CA . TYR A 1 463 ? 37.374 0.090 -15.811 1.00 47.62 463 TYR A CA 1
ATOM 3679 C C . TYR A 1 463 ? 38.827 -0.424 -15.799 1.00 47.62 463 TYR A C 1
ATOM 3681 O O . TYR A 1 463 ? 39.587 -0.099 -14.892 1.00 47.62 463 TYR A O 1
ATOM 3689 N N . TYR A 1 464 ? 39.240 -1.142 -16.851 1.00 55.22 464 TYR A N 1
ATOM 3690 C CA . TYR A 1 464 ? 40.621 -1.596 -17.060 1.00 55.22 464 TYR A CA 1
ATOM 3691 C C . TYR A 1 464 ? 41.168 -1.100 -18.408 1.00 55.22 464 TYR A C 1
ATOM 3693 O O . TYR A 1 464 ? 41.358 -1.886 -19.336 1.00 55.22 464 TYR A O 1
ATOM 3701 N N . PRO A 1 465 ? 41.420 0.210 -18.564 1.00 55.31 465 PRO A N 1
ATOM 3702 C CA . PRO A 1 465 ? 41.817 0.778 -19.851 1.00 55.31 465 PRO A CA 1
ATOM 3703 C C . PRO A 1 465 ? 43.229 0.356 -20.296 1.00 55.31 465 PRO A C 1
ATOM 3705 O O . PRO A 1 465 ? 43.588 0.556 -21.453 1.00 55.31 465 PRO A O 1
ATOM 3708 N N . TYR A 1 466 ? 44.015 -0.235 -19.390 1.00 65.56 466 TYR A N 1
ATOM 3709 C CA . TYR A 1 466 ? 45.376 -0.717 -19.635 1.00 65.56 466 TYR A CA 1
ATOM 3710 C C . TYR A 1 466 ? 45.472 -2.241 -19.801 1.00 65.56 466 TYR A C 1
ATOM 3712 O O . TYR A 1 466 ? 46.580 -2.776 -19.803 1.00 65.56 466 TYR A O 1
ATOM 3720 N N . ALA A 1 467 ? 44.345 -2.958 -19.896 1.00 65.69 467 ALA A N 1
ATOM 3721 C CA . ALA A 1 467 ? 44.386 -4.398 -20.141 1.00 65.69 467 ALA A CA 1
ATOM 3722 C C . ALA A 1 467 ? 45.103 -4.688 -21.482 1.00 65.69 467 ALA A C 1
ATOM 3724 O O . ALA A 1 467 ? 44.910 -3.926 -22.437 1.00 65.69 467 ALA A O 1
ATOM 3725 N N . PRO A 1 468 ? 45.903 -5.768 -21.591 1.00 58.56 468 PRO A N 1
ATOM 3726 C CA . PRO A 1 468 ? 46.706 -6.051 -22.787 1.00 58.56 468 PRO A CA 1
ATOM 3727 C C . PRO A 1 468 ? 45.905 -6.100 -24.100 1.00 58.56 468 PRO A C 1
ATOM 3729 O O . PRO A 1 468 ? 46.432 -5.753 -25.153 1.00 58.56 468 PRO A O 1
ATOM 3732 N N . GLU A 1 469 ? 44.620 -6.461 -24.041 1.00 67.44 469 GLU A N 1
ATOM 3733 C CA . GLU A 1 469 ? 43.716 -6.521 -25.199 1.00 67.44 469 GLU A CA 1
ATOM 3734 C C . GLU A 1 469 ? 42.887 -5.236 -25.431 1.00 67.44 469 GLU A C 1
ATOM 3736 O O . GLU A 1 469 ? 42.206 -5.107 -26.453 1.00 67.44 469 GLU A O 1
ATOM 3741 N N . ALA A 1 470 ? 42.932 -4.267 -24.504 1.00 62.19 470 ALA A N 1
ATOM 3742 C CA . ALA A 1 470 ? 42.155 -3.021 -24.579 1.00 62.19 470 ALA A CA 1
ATOM 3743 C C . ALA A 1 470 ? 42.792 -1.999 -25.518 1.00 62.19 470 ALA A C 1
ATOM 3745 O O . ALA A 1 470 ? 42.100 -1.175 -26.124 1.00 62.19 470 ALA A O 1
ATOM 3746 N N . TYR A 1 471 ? 44.113 -2.056 -25.665 1.00 70.75 471 TYR A N 1
ATOM 3747 C CA . TYR A 1 471 ? 44.828 -1.147 -26.539 1.00 70.75 471 TYR A CA 1
ATOM 3748 C C . TYR A 1 471 ? 44.730 -1.603 -28.000 1.00 70.75 471 TYR A C 1
ATOM 3750 O O . TYR A 1 471 ? 45.386 -2.550 -28.428 1.00 70.75 471 TYR A O 1
ATOM 3758 N N . ASP A 1 472 ? 43.925 -0.890 -28.787 1.00 75.94 472 ASP A N 1
ATOM 3759 C CA . ASP A 1 472 ? 43.805 -1.091 -30.230 1.00 75.94 472 ASP A CA 1
ATOM 3760 C C . ASP A 1 472 ? 44.284 0.161 -30.971 1.00 75.94 472 ASP A C 1
ATOM 3762 O O . ASP A 1 472 ? 43.749 1.254 -30.789 1.00 75.94 472 ASP A O 1
ATOM 3766 N N . LYS A 1 473 ? 45.270 -0.008 -31.860 1.00 75.31 473 LYS A N 1
ATOM 3767 C CA . LYS A 1 473 ? 45.826 1.069 -32.697 1.00 75.31 473 LYS A CA 1
ATOM 3768 C C . LYS A 1 473 ? 44.795 1.682 -33.656 1.00 75.31 473 LYS A C 1
ATOM 3770 O O . LYS A 1 473 ? 45.040 2.758 -34.193 1.00 75.31 473 LYS A O 1
ATOM 3775 N N . LYS A 1 474 ? 43.666 1.005 -33.895 1.00 78.62 474 LYS A N 1
ATOM 3776 C CA . LYS A 1 474 ? 42.546 1.497 -34.715 1.00 78.62 474 LYS A CA 1
ATOM 3777 C C . LYS A 1 474 ? 41.531 2.331 -33.919 1.00 78.62 474 LYS A C 1
ATOM 3779 O O . LYS A 1 474 ? 40.641 2.929 -34.526 1.00 78.62 474 LYS A O 1
ATOM 3784 N N . ALA A 1 475 ? 41.641 2.385 -32.589 1.00 77.06 475 ALA A N 1
ATOM 3785 C CA . ALA A 1 475 ? 40.725 3.148 -31.752 1.00 77.06 475 ALA A CA 1
ATOM 3786 C C . ALA A 1 475 ? 40.927 4.669 -31.937 1.00 77.06 475 ALA A C 1
ATOM 3788 O O . ALA A 1 475 ? 42.065 5.143 -32.000 1.00 77.06 475 ALA A O 1
ATOM 3789 N N . PRO A 1 476 ? 39.850 5.474 -32.000 1.00 79.75 476 PRO A N 1
ATOM 3790 C CA . PRO A 1 476 ? 39.974 6.930 -32.013 1.00 79.75 476 PRO A CA 1
ATOM 3791 C C . PRO A 1 476 ? 40.604 7.482 -30.729 1.00 79.75 476 PRO A C 1
ATOM 3793 O O . PRO A 1 476 ? 40.493 6.880 -29.663 1.00 79.75 476 PRO A O 1
ATOM 3796 N N . SER A 1 477 ? 41.191 8.681 -30.806 1.00 75.69 477 SER A N 1
ATOM 3797 C CA . SER A 1 477 ? 41.794 9.350 -29.644 1.00 75.69 477 SER A CA 1
ATOM 3798 C C . SER A 1 477 ? 40.827 9.421 -28.454 1.00 75.69 477 SER A C 1
ATOM 3800 O O . SER A 1 477 ? 39.701 9.909 -28.589 1.00 75.69 477 SER A O 1
ATOM 3802 N N . GLY A 1 478 ? 41.275 8.939 -27.291 1.00 75.25 478 GLY A N 1
ATOM 3803 C CA . GLY A 1 478 ? 40.477 8.865 -26.062 1.00 75.25 478 GLY A CA 1
ATOM 3804 C C . GLY A 1 478 ? 39.557 7.642 -25.953 1.00 75.25 478 GLY A C 1
ATOM 3805 O O . GLY A 1 478 ? 38.738 7.594 -25.036 1.00 75.25 478 GLY A O 1
ATOM 3806 N N . TYR A 1 479 ? 39.672 6.666 -26.858 1.00 77.00 479 TYR A N 1
ATOM 3807 C CA . TYR A 1 479 ? 38.923 5.411 -26.823 1.00 77.00 479 TYR A CA 1
ATOM 3808 C C . TYR A 1 479 ? 39.858 4.200 -26.747 1.00 77.00 479 TYR A C 1
ATOM 3810 O O . TYR A 1 479 ? 40.971 4.223 -27.265 1.00 77.00 479 TYR A O 1
ATOM 3818 N N . VAL A 1 480 ? 39.369 3.132 -26.124 1.00 77.62 480 VAL A N 1
ATOM 3819 C CA . VAL A 1 480 ? 40.005 1.809 -26.057 1.00 77.62 480 VAL A CA 1
ATOM 3820 C C . VAL A 1 480 ? 39.018 0.750 -26.547 1.00 77.62 480 VAL A C 1
ATOM 3822 O O . VAL A 1 480 ? 37.805 0.991 -26.600 1.00 77.62 480 VAL A O 1
ATOM 3825 N N . ARG A 1 481 ? 39.519 -0.410 -26.977 1.00 73.81 481 ARG A N 1
ATOM 3826 C CA . ARG A 1 481 ? 38.674 -1.529 -27.403 1.00 73.81 481 ARG A CA 1
ATOM 3827 C C . ARG A 1 481 ? 37.892 -2.053 -26.207 1.00 73.81 481 ARG A C 1
ATOM 3829 O O . ARG A 1 481 ? 38.430 -2.203 -25.114 1.00 73.81 481 ARG A O 1
ATOM 3836 N N . ASN A 1 482 ? 36.611 -2.324 -26.427 1.00 65.00 482 ASN A N 1
ATOM 3837 C CA . ASN A 1 482 ? 35.762 -2.970 -25.443 1.00 65.00 482 ASN A CA 1
ATOM 3838 C C . ASN A 1 482 ? 36.152 -4.449 -25.358 1.00 65.00 482 ASN A C 1
ATOM 3840 O O . ASN A 1 482 ? 35.650 -5.274 -26.124 1.00 65.00 482 ASN A O 1
ATOM 3844 N N . VAL A 1 483 ? 37.119 -4.763 -24.499 1.00 60.25 483 VAL A N 1
ATOM 3845 C CA . VAL A 1 483 ? 37.530 -6.142 -24.241 1.00 60.25 483 VAL A CA 1
ATOM 3846 C C . VAL A 1 483 ? 36.474 -6.793 -23.367 1.00 60.25 483 VAL A C 1
ATOM 3848 O O . VAL A 1 483 ? 36.261 -6.383 -22.226 1.00 60.25 483 VAL A O 1
ATOM 3851 N N . ALA A 1 484 ? 35.799 -7.800 -23.906 1.00 50.59 484 ALA A N 1
ATOM 3852 C CA . ALA A 1 484 ? 34.920 -8.653 -23.129 1.00 50.59 484 ALA A CA 1
ATOM 3853 C C . ALA A 1 484 ? 35.758 -9.730 -22.423 1.00 50.59 484 ALA A C 1
ATOM 3855 O O . ALA A 1 484 ? 35.695 -10.899 -22.787 1.00 50.59 484 ALA A O 1
ATOM 3856 N N . GLU A 1 485 ? 36.551 -9.353 -21.419 1.00 42.47 485 GLU A N 1
ATOM 3857 C CA . GLU A 1 485 ? 36.907 -10.331 -20.388 1.00 42.47 485 GLU A CA 1
ATOM 3858 C C . GLU A 1 485 ? 35.682 -10.536 -19.489 1.00 42.47 485 GLU A C 1
ATOM 3860 O O . GLU A 1 485 ? 34.925 -9.598 -19.233 1.00 42.47 485 GLU A O 1
ATOM 3865 N N . ALA A 1 486 ? 35.453 -11.787 -19.086 1.00 34.62 486 ALA A N 1
ATOM 3866 C CA . ALA A 1 486 ? 34.226 -12.353 -18.523 1.00 34.62 486 ALA A CA 1
ATOM 3867 C C . ALA A 1 486 ? 33.808 -11.818 -17.134 1.00 34.62 486 ALA A C 1
ATOM 3869 O O . ALA A 1 486 ? 33.491 -12.582 -16.228 1.00 34.62 486 ALA A O 1
ATOM 3870 N N . PHE A 1 487 ? 33.738 -10.500 -16.981 1.00 35.31 487 PHE A N 1
ATOM 3871 C CA . PHE A 1 487 ? 33.074 -9.817 -15.883 1.00 35.31 487 PHE A CA 1
ATOM 3872 C C . PHE A 1 487 ? 32.231 -8.680 -16.467 1.00 35.31 487 PHE A C 1
ATOM 3874 O O . PHE A 1 487 ? 32.745 -7.576 -16.673 1.00 35.31 487 PHE A O 1
ATOM 3881 N N . PRO A 1 488 ? 30.932 -8.897 -16.760 1.00 35.06 488 PRO A N 1
ATOM 3882 C CA . PRO A 1 488 ? 30.034 -7.779 -17.002 1.00 35.06 488 PRO A CA 1
ATOM 3883 C C . PRO A 1 488 ? 30.036 -6.912 -15.743 1.00 35.06 488 PRO A C 1
ATOM 3885 O O . PRO A 1 488 ? 29.476 -7.276 -14.712 1.00 35.06 488 PRO A O 1
ATOM 3888 N N . THR A 1 489 ? 30.718 -5.770 -15.800 1.00 40.09 489 THR A N 1
ATOM 3889 C CA . THR A 1 489 ? 30.754 -4.857 -14.662 1.00 40.09 489 THR A CA 1
ATOM 3890 C C . THR A 1 489 ? 29.346 -4.272 -14.449 1.00 40.09 489 THR A C 1
ATOM 3892 O O . THR A 1 489 ? 28.748 -3.740 -15.393 1.00 40.09 489 THR A O 1
ATOM 3895 N N . PRO A 1 490 ? 28.800 -4.310 -13.217 1.00 40.31 490 PRO A N 1
ATOM 3896 C CA . PRO A 1 490 ? 27.450 -3.822 -12.896 1.00 40.31 490 PRO A CA 1
ATOM 3897 C C . PRO A 1 490 ? 27.215 -2.317 -13.122 1.00 40.31 490 PRO A C 1
ATOM 3899 O O . PRO A 1 490 ? 26.104 -1.831 -12.933 1.00 40.31 490 PRO A O 1
ATOM 3902 N N . ASN A 1 491 ? 28.252 -1.560 -13.499 1.00 37.31 491 ASN A N 1
ATOM 3903 C CA . ASN A 1 491 ? 28.242 -0.097 -13.567 1.00 37.31 491 ASN A CA 1
ATOM 3904 C C . ASN A 1 491 ? 28.313 0.478 -14.993 1.00 37.31 491 ASN A C 1
ATOM 3906 O O . ASN A 1 491 ? 28.417 1.697 -15.136 1.00 37.31 491 ASN A O 1
ATOM 3910 N N . SER A 1 492 ? 28.255 -0.340 -16.053 1.00 39.91 492 SER A N 1
ATOM 3911 C CA . SER A 1 492 ? 28.179 0.219 -17.410 1.00 39.91 492 SER A CA 1
ATOM 3912 C C . SER A 1 492 ? 26.815 0.907 -17.625 1.00 39.91 492 SER A C 1
ATOM 3914 O O . SER A 1 492 ? 25.781 0.329 -17.275 1.00 39.91 492 SER A O 1
ATOM 3916 N N . PRO A 1 493 ? 26.767 2.109 -18.233 1.00 37.12 493 PRO A N 1
ATOM 3917 C CA . PRO A 1 493 ? 25.514 2.807 -18.536 1.00 37.12 493 PRO A CA 1
ATOM 3918 C C . PRO A 1 493 ? 24.542 1.977 -19.386 1.00 37.12 493 PRO A C 1
ATOM 3920 O O . PRO A 1 493 ? 23.334 2.142 -19.265 1.00 37.12 493 PRO A O 1
ATOM 3923 N N . LEU A 1 494 ? 25.064 1.075 -20.226 1.00 33.19 494 LEU A N 1
ATOM 3924 C CA . LEU A 1 494 ? 24.275 0.154 -21.050 1.00 33.19 494 LEU A CA 1
ATOM 3925 C C . LEU A 1 494 ? 23.703 -1.013 -20.231 1.00 33.19 494 LEU A C 1
ATOM 3927 O O . LEU A 1 494 ? 22.607 -1.482 -20.520 1.00 33.19 494 LEU A O 1
ATOM 3931 N N . THR A 1 495 ? 24.411 -1.456 -19.190 1.00 37.16 495 THR A N 1
ATOM 3932 C CA . THR A 1 495 ? 23.964 -2.549 -18.317 1.00 37.16 495 THR A CA 1
ATOM 3933 C C . THR A 1 495 ? 22.925 -2.040 -17.315 1.00 37.16 495 THR A C 1
ATOM 3935 O O . THR A 1 495 ? 21.874 -2.650 -17.170 1.00 37.16 495 THR A O 1
ATOM 3938 N N . LEU A 1 496 ? 23.149 -0.861 -16.716 1.00 39.12 496 LEU A N 1
ATOM 3939 C CA . LEU A 1 496 ? 22.146 -0.175 -15.891 1.00 39.12 496 LEU A CA 1
ATOM 3940 C C . LEU A 1 496 ? 20.863 0.099 -16.696 1.00 39.12 496 LEU A C 1
ATOM 3942 O O . LEU A 1 496 ? 19.769 -0.103 -16.185 1.00 39.12 496 LEU A O 1
ATOM 3946 N N . HIS A 1 497 ? 20.991 0.480 -17.972 1.00 40.09 497 HIS A N 1
ATOM 3947 C CA . HIS A 1 497 ? 19.858 0.735 -18.862 1.00 40.09 497 HIS A CA 1
ATOM 3948 C C . HIS A 1 497 ? 18.960 -0.494 -19.084 1.00 40.09 497 HIS A C 1
ATOM 3950 O O . HIS A 1 497 ? 17.747 -0.371 -18.930 1.00 40.09 497 HIS A O 1
ATOM 3956 N N . ASN A 1 498 ? 19.541 -1.668 -19.364 1.00 42.62 498 ASN A N 1
ATOM 3957 C CA . ASN A 1 498 ? 18.794 -2.920 -19.564 1.00 42.62 498 ASN A CA 1
ATOM 3958 C C . ASN A 1 498 ? 18.101 -3.445 -18.291 1.00 42.62 498 ASN A C 1
ATOM 3960 O O . ASN A 1 498 ? 17.238 -4.317 -18.376 1.00 42.62 498 ASN A O 1
ATOM 3964 N N . TYR A 1 499 ? 18.482 -2.953 -17.111 1.00 49.72 499 TYR A N 1
ATOM 3965 C CA . TYR A 1 499 ? 17.956 -3.430 -15.828 1.00 49.72 499 TYR A CA 1
ATOM 3966 C C . TYR A 1 499 ? 17.037 -2.416 -15.150 1.00 49.72 499 TYR A C 1
ATOM 3968 O O . TYR A 1 499 ? 16.070 -2.798 -14.503 1.00 49.72 499 TYR A O 1
ATOM 3976 N N . THR A 1 500 ? 17.259 -1.116 -15.360 1.00 46.97 500 THR A N 1
ATOM 3977 C CA . THR A 1 500 ? 16.275 -0.070 -15.059 1.00 46.97 500 THR A CA 1
ATOM 3978 C C . THR A 1 500 ? 14.953 -0.321 -15.786 1.00 46.97 500 THR A C 1
ATOM 3980 O O . THR A 1 500 ? 13.891 -0.005 -15.252 1.00 46.97 500 THR A O 1
ATOM 3983 N N . THR A 1 501 ? 14.998 -0.928 -16.976 1.00 49.88 501 THR A N 1
ATOM 3984 C CA . THR A 1 501 ? 13.799 -1.327 -17.714 1.00 49.88 501 THR A CA 1
ATOM 3985 C C . THR A 1 501 ? 12.949 -2.373 -16.991 1.00 49.88 501 THR A C 1
ATOM 3987 O O . THR A 1 501 ? 11.751 -2.397 -17.246 1.00 49.88 501 THR A O 1
ATOM 3990 N N . LEU A 1 502 ? 13.486 -3.184 -16.065 1.00 52.22 502 LEU A N 1
ATOM 3991 C CA . LEU A 1 502 ? 12.688 -4.169 -15.306 1.00 52.22 502 LEU A CA 1
ATOM 3992 C C . LEU A 1 502 ? 11.603 -3.514 -14.442 1.00 52.22 502 LEU A C 1
ATOM 3994 O O . LEU A 1 502 ? 10.533 -4.086 -14.290 1.00 52.22 502 LEU A O 1
ATOM 3998 N N . PHE A 1 503 ? 11.858 -2.296 -13.959 1.00 53.12 503 PHE A N 1
ATOM 3999 C CA . PHE A 1 503 ? 10.923 -1.495 -13.158 1.00 53.12 503 PHE A CA 1
ATOM 4000 C C . PHE A 1 503 ? 10.401 -0.267 -13.918 1.00 53.12 503 PHE A C 1
ATOM 4002 O O . PHE A 1 503 ? 9.838 0.648 -13.319 1.00 53.12 503 PHE A O 1
ATOM 4009 N N . SER A 1 504 ? 10.635 -0.194 -15.234 1.00 51.59 504 SER A N 1
ATOM 4010 C CA . SER A 1 504 ? 10.261 0.965 -16.045 1.00 51.59 504 SER A CA 1
ATOM 4011 C C . SER A 1 504 ? 8.848 0.835 -16.599 1.00 51.59 504 SER A C 1
ATOM 4013 O O . SER A 1 504 ? 8.535 -0.128 -17.285 1.00 51.59 504 SER A O 1
ATOM 4015 N N . ASP A 1 505 ? 8.040 1.870 -16.389 1.00 51.16 505 ASP A N 1
ATOM 4016 C CA . ASP A 1 505 ? 6.649 2.013 -16.852 1.00 51.16 505 ASP A CA 1
ATOM 4017 C C . ASP A 1 505 ? 6.472 1.831 -18.355 1.00 51.16 505 ASP A C 1
ATOM 4019 O O . ASP A 1 505 ? 5.450 1.328 -18.812 1.00 51.16 505 ASP A O 1
ATOM 4023 N N . GLU A 1 506 ? 7.498 2.174 -19.123 1.00 46.72 506 GLU A N 1
ATOM 4024 C CA . GLU A 1 506 ? 7.477 2.075 -20.577 1.00 46.72 506 GLU A CA 1
ATOM 4025 C C . GLU A 1 506 ? 7.842 0.673 -21.097 1.00 46.72 506 GLU A C 1
ATOM 4027 O O . GLU A 1 506 ? 7.726 0.415 -22.295 1.00 46.72 506 GLU A O 1
ATOM 4032 N N . ASN A 1 507 ? 8.315 -0.231 -20.231 1.00 47.84 507 ASN A N 1
ATOM 4033 C CA . ASN A 1 507 ? 8.683 -1.585 -20.623 1.00 47.84 507 ASN A CA 1
ATOM 4034 C C . ASN A 1 507 ? 7.481 -2.533 -20.490 1.00 47.84 507 ASN A C 1
ATOM 4036 O O . ASN A 1 507 ? 7.046 -2.843 -19.383 1.00 47.84 507 ASN A O 1
ATOM 4040 N N . VAL A 1 508 ? 6.999 -3.049 -21.623 1.00 43.22 508 VAL A N 1
ATOM 4041 C CA . VAL A 1 508 ? 5.924 -4.062 -21.711 1.00 43.22 508 VAL A CA 1
ATOM 4042 C C . VAL A 1 508 ? 6.265 -5.386 -21.020 1.00 43.22 508 VAL A C 1
ATOM 4044 O O . VAL A 1 508 ? 5.373 -6.172 -20.720 1.00 43.22 508 VAL A O 1
ATOM 4047 N N . ASP A 1 509 ? 7.554 -5.635 -20.784 1.00 40.16 509 ASP A N 1
ATOM 4048 C CA . ASP A 1 509 ? 8.056 -6.819 -20.092 1.00 40.16 509 ASP A CA 1
ATOM 4049 C C . ASP A 1 509 ? 8.431 -6.509 -18.620 1.00 40.16 509 ASP A C 1
ATOM 4051 O O . ASP A 1 509 ? 9.008 -7.365 -17.952 1.00 40.16 509 ASP A O 1
ATOM 4055 N N . SER A 1 510 ? 8.136 -5.300 -18.105 1.00 42.78 510 SER A N 1
ATOM 4056 C CA . SER A 1 510 ? 8.310 -4.971 -16.678 1.00 42.78 510 SER A CA 1
ATOM 4057 C C . SER A 1 510 ? 7.220 -5.614 -15.821 1.00 42.78 510 SER A C 1
ATOM 4059 O O . SER A 1 510 ? 6.046 -5.628 -16.196 1.00 42.78 510 SER A O 1
ATOM 4061 N N . CYS A 1 511 ? 7.601 -6.134 -14.655 1.00 41.50 511 CYS A N 1
ATOM 4062 C CA . CYS A 1 511 ? 6.659 -6.594 -13.638 1.00 41.50 511 CYS A CA 1
ATOM 4063 C C . CYS A 1 511 ? 6.407 -5.441 -12.661 1.00 41.50 511 CYS A C 1
ATOM 4065 O O . CYS A 1 511 ? 7.346 -4.887 -12.093 1.00 41.50 511 CYS A O 1
ATOM 4067 N N . SER A 1 512 ? 5.146 -5.042 -12.502 1.00 43.59 512 SER A N 1
ATOM 4068 C CA . SER A 1 512 ? 4.753 -3.939 -11.616 1.00 43.59 512 SER A CA 1
ATOM 4069 C C . SER A 1 512 ? 4.576 -4.366 -10.159 1.00 43.59 512 SER A C 1
ATOM 4071 O O . SER A 1 512 ? 4.753 -3.530 -9.279 1.00 43.59 512 SER A O 1
ATOM 4073 N N . ILE A 1 513 ? 4.279 -5.637 -9.899 1.00 39.25 513 ILE A N 1
ATOM 4074 C CA . ILE A 1 513 ? 4.112 -6.251 -8.575 1.00 39.25 513 ILE A CA 1
ATOM 4075 C C . ILE A 1 513 ? 4.455 -7.732 -8.779 1.00 39.25 513 ILE A C 1
ATOM 4077 O O . ILE A 1 513 ? 3.972 -8.304 -9.758 1.00 39.25 513 ILE A O 1
ATOM 4081 N N . MET A 1 514 ? 5.323 -8.324 -7.958 1.00 33.19 514 MET A N 1
ATOM 4082 C CA . MET A 1 514 ? 5.525 -9.779 -7.925 1.00 33.19 514 MET A CA 1
ATOM 4083 C C . MET A 1 514 ? 5.354 -10.279 -6.514 1.00 33.19 514 MET A C 1
ATOM 4085 O O . MET A 1 514 ? 6.051 -9.708 -5.645 1.00 33.19 514 MET A O 1
#

InterPro domains:
  IPR040415 SET domain-containing protein 9 [PTHR33524] (1-403)

Radius of gyration: 27.84 Å; Cα contacts (8 Å, |Δi|>4): 737; chains: 1; bounding box: 76×58×99 Å

Secondary structure (DSSP, 8-state):
-HHHHHHHHHHHHHHTT-------HHHHHHHHHHHHHHHHHHHHHHGGG--HHHHHHHHHHHHH--HHHHHHHHHHHHHHHHHHHHHHHHHHHSPPTTS------------------------------------PPP-----HHHHHHHHHHHHSEEEEEEE-SS-SGGG-EEEEEEEEE-TT-EEEE--EEEE-GGGGGGSTTTT-GGGT-S-EEE-TTS-EEE-TTTTT--SSEEEE-SPPP------S-S---HHHHHHHHH-----GGGTSPPPEEEETT-TTTTGGGPBPPPTT----EEEEEEEEETT-HHHHTT--EEESSSS----EEEETTEEEE---------PPPEEEEEEEEESS-EEEEE-BB------TTS--TT---S-HHHHHHHHHHHHHHHHHTTSEEEEEEETTTTEEEEEES--HHHHHHHHHHHH-S------EEEGGG-S-TTSTTT--TTSPTTEEE----S---TT-HHHHHHHHGGG-TT-TT--SB-

Solvent-accessible surface area (backbone atoms only — not comparable to full-atom values): 30766 Å² total; per-residue (Å²): 106,76,67,58,52,50,56,47,55,50,51,50,61,52,63,66,62,62,90,78,77,98,69,62,38,68,58,55,48,48,52,43,49,42,52,48,45,29,50,33,33,54,55,38,71,58,48,96,80,60,56,69,66,60,53,51,49,53,52,54,47,61,75,70,49,50,72,69,55,33,48,51,53,35,46,51,47,52,48,52,53,52,50,55,52,44,53,52,49,44,68,69,33,46,67,75,91,82,83,70,94,68,80,91,78,76,90,79,91,78,90,82,85,89,84,92,84,76,93,78,83,92,72,87,80,78,80,76,82,81,74,89,83,79,81,77,79,78,56,54,95,57,48,35,68,60,51,28,55,62,46,19,78,74,64,44,34,36,60,46,81,43,77,37,89,54,96,50,91,85,43,57,54,20,22,29,38,48,46,44,40,55,39,27,36,80,66,22,32,45,28,18,38,24,29,47,74,92,42,53,68,58,39,70,45,30,91,59,31,71,83,83,38,71,34,40,42,55,47,97,90,41,38,36,33,35,25,64,46,41,59,93,52,43,67,48,74,42,74,48,50,63,64,60,76,87,75,77,86,77,78,92,79,71,90,78,53,78,65,56,60,55,46,63,70,70,34,65,44,60,82,43,88,88,52,50,34,75,60,40,65,30,42,32,35,50,58,38,48,49,41,70,33,40,36,62,33,45,81,96,48,74,55,44,34,43,85,38,82,36,74,44,59,64,82,45,66,83,48,49,32,64,50,58,57,48,57,56,39,82,80,72,79,77,57,58,47,73,64,84,66,42,76,40,81,59,94,64,83,82,71,93,67,88,72,75,58,66,47,78,44,39,30,32,28,24,73,39,74,45,64,65,41,74,42,17,31,75,53,68,68,55,29,78,92,69,67,58,94,77,67,47,76,88,48,63,64,61,55,50,49,38,48,52,40,50,50,45,58,56,60,73,40,80,26,64,75,45,76,49,76,40,73,93,73,74,41,75,47,77,43,58,72,60,61,67,67,62,51,49,53,48,50,27,69,75,68,76,45,96,73,76,84,84,61,62,41,47,40,93,78,41,93,62,57,80,41,87,73,11,68,43,94,85,45,58,94,70,36,25,36,65,63,83,64,100,60,88,61,85,77,40,72,70,54,43,47,70,51,47,30,45,67,20,90,84,34,66,78,12,60,50,36,79